Protein AF-H3GP96-F1 (afdb_monomer)

Solvent-accessible surface area (backbone atoms only — not comparable to full-atom values): 26790 Å² total; per-residue (Å²): 132,79,83,79,81,69,78,70,73,76,60,81,62,66,78,84,48,63,43,34,34,57,88,63,60,43,56,74,54,46,57,76,40,34,49,84,91,40,47,72,59,40,49,48,52,21,48,52,52,49,52,34,50,59,75,66,56,48,52,68,76,71,91,60,87,84,64,88,46,65,64,41,52,53,53,48,51,52,44,50,51,54,36,50,53,60,44,45,62,31,63,58,68,83,75,88,64,100,65,94,74,86,84,76,85,82,74,94,75,86,88,85,89,89,82,91,85,84,93,67,82,60,62,56,48,99,77,81,72,97,62,85,70,67,36,23,58,73,40,39,78,37,36,33,32,33,34,45,77,66,45,81,46,60,23,63,20,29,63,44,41,51,32,53,49,26,45,26,52,18,43,49,29,35,45,53,20,26,55,40,36,53,54,51,70,73,46,54,84,92,67,55,55,65,65,48,52,50,38,25,33,50,28,15,50,53,16,18,55,35,14,42,51,20,24,50,64,66,76,36,81,76,77,69,91,86,61,83,83,77,67,98,73,74,70,94,70,83,87,80,93,79,90,80,82,90,80,87,86,87,79,83,88,60,72,65,59,59,50,52,51,54,50,51,52,52,51,52,50,51,56,55,56,68,69,67,64,86,80,81,88,77,92,73,95,72,96,72,84,78,80,82,72,57,68,69,60,57,56,52,59,54,38,57,76,37,79,48,48,26,87,36,34,46,37,53,51,50,21,53,49,25,46,52,54,28,38,39,74,76,45,80,69,79,82,82,71,58,33,76,44,41,66,63,55,56,70,85,56,89,28,70,47,47,47,45,52,39,33,46,29,56,22,47,47,50,40,46,53,14,53,37,32,32,52,56,9,53,61,23,59,73,42,92,44,61,72,32,36,38,50,16,33,44,28,24,52,50,15,50,56,37,42,61,67,24,51,68,37,44,52,54,30,43,56,52,34,59,75,35,86,88,42,33,79,46,42,64,57,52,54,51,54,52,51,50,48,53,52,49,47,53,51,52,33,52,54,39,44,49,45,31,73,75,73,56,70,66,84,76,119

Sequence (461 aa):
MTQREALPPCCHALSPGRKVSSQPKFASELTKFGVSTKRDGVQRLASDLSAARAALQLEGIPVTSVFQSADDISSYSQKLVAYLALVKGFTESAAAGPNDAVLQASVAATDATADTSLRQPLVEAADAQHEATDCSGCLNFCRWQDALTGQTVYARSARQETAHVLLAAGTLMMMEARDKVDAILTERLSELSETQLKVAYQLLLHAAGVLEACLESMNVAPRAIGAEFADLGAKTATEGDAQVVADESGPAPDDDTMAKWREEQRQAEQAALSKAAPDTITMTKGNTAKPAVSGAVEDLAMLKRVPDLADGRFPQLLAWIALAEAQELVVLRGVTQCQTIAARLLPYSTSTTAERIRLYCAYKEPYYQATSTYFQGAACMVKEDARNCVQAVANLKKAAALFEGVVPLEKSYEAKMATDKDEKARVALLAAVFLRSQQIISRDLDIVSHRNDSVYYEPVN

Radius of gyration: 28.22 Å; Cα contacts (8 Å, |Δi|>4): 525; chains: 1; bounding box: 90×51×83 Å

Secondary structure (DSSP, 8-state):
-PPP-PPPP-----------B----HHHHHTTTB-GGGHHHHHHHHHHHHHHHHTTT-BS--SS-S-SSHHHHHHHHHHHHHHHHHHHTTT------SS--------------------S-SB--SS-SSS----GGGGTT-EEE-TTT--EEE--SHHHHHHHHHHHHHHHHHHHHHHHHHHHHHS-GGG--HHHHHHHHHHHHHHHHHHHHHHHHTT-PPPPTT-----SS------------------PPPHHHHHHHHHHHHHHHHHHHHTTS-----------PPP---HHHHHHHHHTTSTTTGGGHHHHHHHHHHHHHHHHHH--S----HHHHHHHHSTT---HHHHHHHHHHHHHHHHHHHHHHHHHHHHHHTS-SHHHHHHHHHHHHHHHHHHHHHHHHHHHHHHHHHHSTTTGGGHHHHHHHHHHHHHHHHHHHHHHHHHIIIII-----

Structure (mmCIF, N/CA/C/O backbone):
data_AF-H3GP96-F1
#
_entry.id   AF-H3GP96-F1
#
loop_
_atom_site.group_PDB
_atom_site.id
_atom_site.type_symbol
_atom_site.label_atom_id
_atom_site.label_alt_id
_atom_site.label_comp_id
_atom_site.label_asym_id
_atom_site.label_entity_id
_atom_site.label_seq_id
_atom_site.pdbx_PDB_ins_code
_atom_site.Cartn_x
_atom_site.Cartn_y
_atom_site.Cartn_z
_atom_site.occupancy
_atom_site.B_iso_or_equiv
_atom_site.auth_seq_id
_atom_site.auth_comp_id
_atom_site.auth_asym_id
_atom_site.auth_atom_id
_atom_site.pdbx_PDB_model_num
ATOM 1 N N . MET A 1 1 ? 35.573 0.302 -17.408 1.00 31.03 1 MET A N 1
ATOM 2 C CA . MET A 1 1 ? 34.131 0.011 -17.515 1.00 31.03 1 MET A CA 1
ATOM 3 C C . MET A 1 1 ? 33.460 0.585 -16.282 1.00 31.03 1 MET A C 1
ATOM 5 O O . MET A 1 1 ? 33.606 0.024 -15.206 1.00 31.03 1 MET A O 1
ATOM 9 N N . THR A 1 2 ? 32.848 1.760 -16.402 1.00 31.86 2 THR A N 1
ATOM 10 C CA . THR A 1 2 ? 31.986 2.323 -15.356 1.00 31.86 2 THR A CA 1
ATOM 11 C C . THR A 1 2 ? 30.813 1.366 -15.149 1.00 31.86 2 THR A C 1
ATOM 13 O O . THR A 1 2 ? 30.209 0.926 -16.127 1.00 31.86 2 THR A O 1
ATOM 16 N N . GLN A 1 3 ? 30.544 0.965 -13.903 1.00 37.84 3 GLN A N 1
ATOM 17 C CA . GLN A 1 3 ? 29.396 0.115 -13.581 1.00 37.84 3 GLN A CA 1
ATOM 18 C C . GLN A 1 3 ? 28.131 0.770 -14.152 1.00 37.84 3 GLN A C 1
ATOM 20 O O . GLN A 1 3 ? 27.831 1.921 -13.837 1.00 37.84 3 GLN A O 1
ATOM 25 N N . ARG A 1 4 ? 27.437 0.061 -15.051 1.00 53.09 4 ARG A N 1
ATOM 26 C CA . ARG A 1 4 ? 26.158 0.504 -15.609 1.00 53.09 4 ARG A CA 1
ATOM 27 C C . ARG A 1 4 ? 25.175 0.634 -14.457 1.00 53.09 4 ARG A C 1
ATOM 29 O O . ARG A 1 4 ? 24.891 -0.346 -13.776 1.00 53.09 4 ARG A O 1
ATOM 36 N N . GLU A 1 5 ? 24.665 1.836 -14.249 1.00 48.66 5 GLU A N 1
ATOM 37 C CA . GLU A 1 5 ? 23.612 2.057 -13.274 1.00 48.66 5 GLU A CA 1
ATOM 38 C C . GLU A 1 5 ? 22.311 1.477 -13.840 1.00 48.66 5 GLU A C 1
ATOM 40 O O . GLU A 1 5 ? 21.795 1.968 -14.851 1.00 48.66 5 GLU A O 1
ATOM 45 N N . ALA A 1 6 ? 21.859 0.369 -13.249 1.00 53.56 6 ALA A N 1
ATOM 46 C CA . ALA A 1 6 ? 20.590 -0.262 -13.582 1.00 53.56 6 ALA A CA 1
ATOM 47 C C . ALA A 1 6 ? 19.425 0.644 -13.162 1.00 53.56 6 ALA A C 1
ATOM 49 O O . ALA A 1 6 ? 19.568 1.485 -12.276 1.00 53.56 6 ALA A O 1
ATOM 50 N N . LEU A 1 7 ? 18.267 0.467 -13.796 1.00 50.62 7 LEU A N 1
ATOM 51 C CA . LEU A 1 7 ? 17.056 1.171 -13.393 1.00 50.62 7 LEU A CA 1
ATOM 52 C C . LEU A 1 7 ? 16.714 0.736 -11.954 1.00 50.62 7 LEU A C 1
ATOM 54 O O . LEU A 1 7 ? 16.656 -0.474 -11.706 1.00 50.62 7 LEU A O 1
ATOM 58 N N . PRO A 1 8 ? 16.577 1.675 -10.997 1.00 49.75 8 PRO A N 1
ATOM 59 C CA . PRO A 1 8 ? 16.269 1.328 -9.615 1.00 49.75 8 PRO A CA 1
ATOM 60 C C . PRO A 1 8 ? 14.939 0.564 -9.554 1.00 49.75 8 PRO A C 1
ATOM 62 O O . PRO A 1 8 ? 14.057 0.848 -10.370 1.00 49.75 8 PRO A O 1
ATOM 65 N N . PRO A 1 9 ? 14.756 -0.383 -8.612 1.00 48.62 9 PRO A N 1
ATOM 66 C CA . PRO A 1 9 ? 13.432 -0.935 -8.358 1.00 48.62 9 PRO A CA 1
ATOM 67 C C . PRO A 1 9 ? 12.487 0.239 -8.078 1.00 48.62 9 PRO A C 1
ATOM 69 O O . PRO A 1 9 ? 12.816 1.179 -7.351 1.00 48.62 9 PRO A O 1
ATOM 72 N N . CYS A 1 10 ? 11.364 0.262 -8.784 1.00 53.56 10 CYS A N 1
ATOM 73 C CA . CYS A 1 10 ? 10.555 1.462 -8.924 1.00 53.56 10 CYS A CA 1
ATOM 74 C C . CYS A 1 10 ? 9.549 1.630 -7.783 1.00 53.56 10 CYS A C 1
ATOM 76 O O . CYS A 1 10 ? 8.340 1.672 -8.005 1.00 53.56 10 CYS A O 1
ATOM 78 N N . CYS A 1 11 ? 10.059 1.747 -6.568 1.00 54.84 11 CYS A N 1
ATOM 79 C CA . CYS A 1 11 ? 9.310 1.600 -5.332 1.00 54.84 11 CYS A CA 1
ATOM 80 C C . CYS A 1 11 ? 8.529 2.875 -4.953 1.00 54.84 11 CYS A C 1
ATOM 82 O O . CYS A 1 11 ? 8.773 3.473 -3.918 1.00 54.84 11 CYS A O 1
ATOM 84 N N . HIS A 1 12 ? 7.609 3.376 -5.775 1.00 70.69 12 HIS A N 1
ATOM 85 C CA . HIS A 1 12 ? 6.780 4.506 -5.316 1.00 70.69 12 HIS A CA 1
ATOM 86 C C . HIS A 1 12 ? 5.676 3.940 -4.421 1.00 70.69 12 HIS A C 1
ATOM 88 O O . HIS A 1 12 ? 4.675 3.458 -4.944 1.00 70.69 12 HIS A O 1
ATOM 94 N N . ALA A 1 13 ? 5.858 3.949 -3.103 1.00 76.12 13 ALA A N 1
ATOM 95 C CA . ALA A 1 13 ? 4.869 3.398 -2.179 1.00 76.12 13 ALA A CA 1
ATOM 96 C C . ALA A 1 13 ? 3.756 4.415 -1.862 1.00 76.12 13 ALA A C 1
ATOM 98 O O . ALA A 1 13 ? 4.008 5.613 -1.633 1.00 76.12 13 ALA A O 1
ATOM 99 N N . LEU A 1 14 ? 2.514 3.935 -1.871 1.00 83.56 14 LEU A N 1
ATOM 100 C CA . LEU A 1 14 ? 1.300 4.690 -1.613 1.00 83.56 14 LEU A CA 1
ATOM 101 C C . LEU A 1 14 ? 1.205 5.082 -0.135 1.00 83.56 14 LEU A C 1
ATOM 103 O O . LEU A 1 14 ? 1.524 4.325 0.774 1.00 83.56 14 LEU A O 1
ATOM 107 N N . SER A 1 15 ? 0.656 6.271 0.100 1.00 81.94 15 SER A N 1
ATOM 108 C CA . SER A 1 15 ? 0.126 6.667 1.402 1.00 81.94 15 SER A CA 1
ATOM 109 C C . SER A 1 15 ? -1.398 6.487 1.393 1.00 81.94 15 SER A C 1
ATOM 111 O O . SER A 1 15 ? -2.104 7.298 0.774 1.00 81.94 15 SER A O 1
ATOM 113 N N . PRO A 1 16 ? -1.943 5.430 2.021 1.00 78.06 16 PRO A N 1
ATOM 114 C CA . PRO A 1 16 ? -3.371 5.106 1.943 1.00 78.06 16 PRO A CA 1
ATOM 115 C C . PRO A 1 16 ? -4.289 6.065 2.727 1.00 78.06 16 PRO A C 1
ATOM 117 O O . PRO A 1 16 ? -5.507 5.939 2.657 1.00 78.06 16 PRO A O 1
ATOM 120 N N . GLY A 1 17 ? -3.736 7.062 3.427 1.00 77.88 17 GLY A N 1
ATOM 121 C CA . GLY A 1 17 ? -4.467 7.869 4.412 1.00 77.88 17 GLY A CA 1
ATOM 122 C C . GLY A 1 17 ? -4.343 7.260 5.808 1.00 77.88 17 GLY A C 1
ATOM 123 O O . GLY A 1 17 ? -3.866 6.142 5.952 1.00 77.88 17 GLY A O 1
ATOM 124 N N . ARG A 1 18 ? -4.709 8.001 6.858 1.00 79.88 18 ARG A N 1
ATOM 125 C CA . ARG A 1 18 ? -4.528 7.557 8.249 1.00 79.88 18 ARG A CA 1
ATOM 126 C C . ARG A 1 18 ? -5.856 7.185 8.891 1.00 79.88 18 ARG A C 1
ATOM 128 O O . ARG A 1 18 ? -6.785 7.988 8.900 1.00 79.88 18 ARG A O 1
ATOM 135 N N . LYS A 1 19 ? -5.906 5.997 9.495 1.00 89.75 19 LYS A N 1
ATOM 136 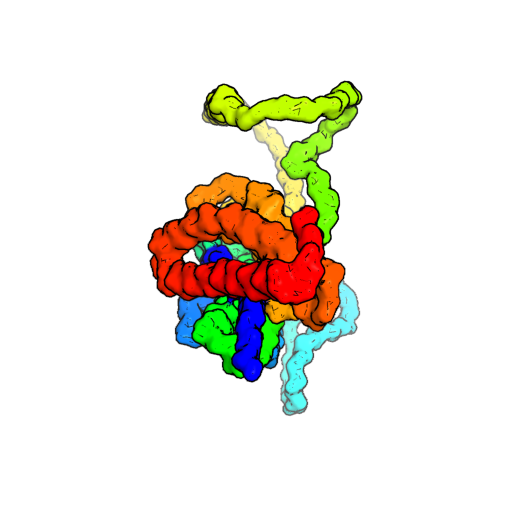C CA . LYS A 1 19 ? -6.999 5.556 10.364 1.00 89.75 19 LYS A CA 1
ATOM 137 C C . LYS A 1 19 ? -6.520 5.581 11.810 1.00 89.75 19 LYS A C 1
ATOM 139 O O . LYS A 1 19 ? -5.767 4.710 12.231 1.00 89.75 19 LYS A O 1
ATOM 144 N N . VAL A 1 20 ? -6.924 6.609 12.549 1.00 86.88 20 VAL A N 1
ATOM 145 C CA . VAL A 1 20 ? -6.420 6.881 13.904 1.00 86.88 20 VAL A CA 1
ATOM 146 C C . VAL A 1 20 ? -7.528 6.673 14.925 1.00 86.88 20 VAL A C 1
ATOM 148 O O . VAL A 1 20 ? -8.675 7.051 14.692 1.00 86.88 20 VAL A O 1
ATOM 151 N N . SER A 1 21 ? -7.190 6.087 16.068 1.00 89.31 21 SER A N 1
ATOM 152 C CA . SER A 1 21 ? -8.094 5.949 17.208 1.00 89.31 21 SER A CA 1
ATOM 153 C C . SER A 1 21 ? -7.924 7.119 18.173 1.00 89.31 21 SER A C 1
ATOM 155 O O . SER A 1 21 ? -6.811 7.590 18.409 1.00 89.31 21 SER A O 1
ATOM 157 N N . SER A 1 22 ? -9.012 7.554 18.810 1.00 87.25 22 SER A N 1
ATOM 158 C CA . SER A 1 22 ? -8.872 8.294 20.071 1.00 87.25 22 SER A CA 1
ATOM 159 C C . SER A 1 22 ? -8.529 7.321 21.193 1.00 87.25 22 SER A C 1
ATOM 161 O O . SER A 1 22 ? -8.977 6.175 21.126 1.00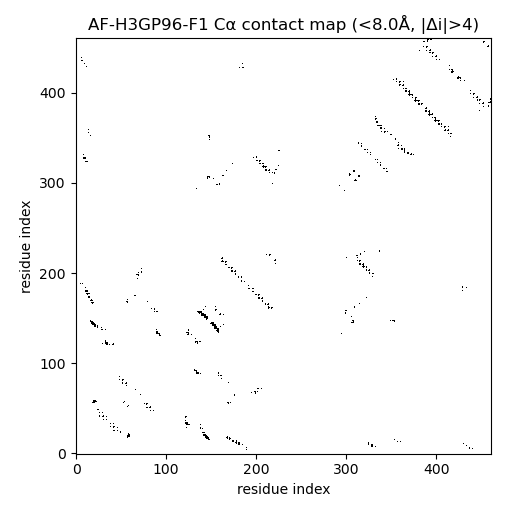 87.25 22 SER A O 1
ATOM 163 N N . GLN A 1 23 ? -7.848 7.783 22.241 1.00 87.12 23 GLN A N 1
ATOM 164 C CA . GLN A 1 23 ? -7.571 6.959 23.415 1.00 87.12 23 GLN A CA 1
ATOM 165 C C . GLN A 1 23 ? -8.884 6.545 24.119 1.00 87.12 23 GLN A C 1
ATOM 167 O O . GLN A 1 23 ? -9.607 7.407 24.639 1.00 87.12 23 GLN A O 1
ATOM 172 N N . PRO A 1 24 ? -9.235 5.246 24.123 1.00 87.50 24 PRO A N 1
ATOM 173 C CA . PRO A 1 24 ? -10.470 4.751 24.720 1.00 87.50 24 PRO A CA 1
ATOM 174 C C . PRO A 1 24 ? -10.372 4.718 26.252 1.00 87.50 24 PRO A C 1
ATOM 176 O O . PRO A 1 24 ? -9.368 4.305 26.828 1.00 87.50 24 PRO A O 1
ATOM 179 N N . LYS A 1 25 ? -11.449 5.108 26.944 1.00 90.00 25 LYS A N 1
ATOM 180 C CA . LYS A 1 25 ? -11.510 5.095 28.415 1.00 90.00 25 LYS A CA 1
ATOM 181 C C . LYS A 1 25 ? -12.120 3.793 28.944 1.00 90.00 25 LYS A C 1
ATOM 183 O O . LYS A 1 25 ? -13.167 3.818 29.589 1.00 90.00 25 LYS A O 1
ATOM 188 N N . PHE A 1 26 ? -11.464 2.656 28.685 1.00 89.94 26 PHE A N 1
ATOM 189 C CA . PHE A 1 26 ? -11.992 1.327 29.038 1.00 89.94 26 PHE A CA 1
ATOM 190 C C . PHE A 1 26 ? -12.415 1.220 30.508 1.00 89.94 26 PHE A C 1
ATOM 192 O O . PHE A 1 26 ? -13.496 0.715 30.791 1.00 89.94 26 PHE A O 1
ATOM 199 N N . ALA A 1 27 ? -11.619 1.750 31.442 1.00 88.00 27 ALA A N 1
ATOM 200 C CA . ALA A 1 27 ? -11.920 1.661 32.871 1.00 88.00 27 ALA A CA 1
ATOM 201 C C . ALA A 1 27 ? -13.250 2.339 33.247 1.00 88.00 27 ALA A C 1
ATOM 203 O O . ALA A 1 27 ? -14.082 1.734 33.922 1.00 88.00 27 ALA A O 1
ATOM 204 N N . SER A 1 28 ? -13.486 3.577 32.798 1.00 87.44 28 SER A N 1
ATOM 205 C CA . SER A 1 28 ? -14.714 4.306 33.142 1.00 87.44 28 SER A CA 1
ATOM 206 C C . SER A 1 28 ? -15.935 3.809 32.376 1.00 87.44 28 SER A C 1
ATOM 208 O O . SER A 1 28 ? -17.044 3.866 32.898 1.00 87.44 28 SER A O 1
ATOM 210 N N . GLU A 1 29 ? -15.747 3.345 31.141 1.00 88.75 29 GLU A N 1
ATOM 211 C CA . GLU A 1 29 ? -16.848 2.920 30.277 1.00 88.75 29 GLU A CA 1
ATOM 212 C C . GLU A 1 29 ? -17.309 1.493 30.597 1.00 88.75 29 GLU A C 1
ATOM 214 O O . GLU A 1 29 ? -18.505 1.276 30.772 1.00 88.75 29 GLU A O 1
ATOM 219 N N . LEU A 1 30 ? -16.392 0.539 30.801 1.00 85.94 30 LEU A N 1
ATOM 220 C CA . LEU A 1 30 ? -16.756 -0.849 31.125 1.00 85.94 30 LEU A CA 1
ATOM 221 C C . LEU A 1 30 ? -17.347 -0.999 32.531 1.00 85.94 30 LEU A C 1
ATOM 223 O O . LEU A 1 30 ? -18.203 -1.854 32.748 1.00 85.94 30 LEU A O 1
ATOM 227 N N . THR A 1 31 ? -16.974 -0.128 33.475 1.00 84.19 31 THR A N 1
ATOM 228 C CA . THR A 1 31 ? -17.567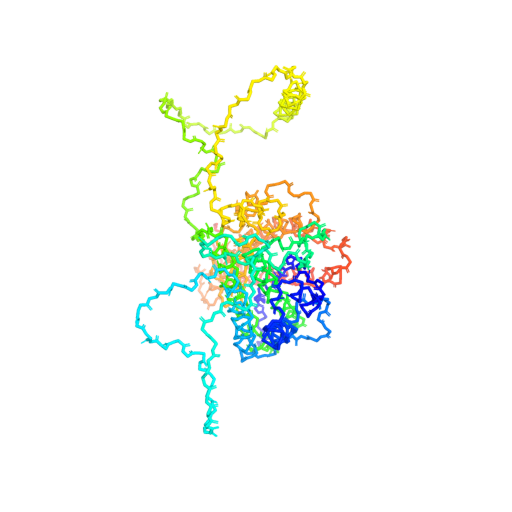 -0.124 34.826 1.00 84.19 31 THR A CA 1
ATOM 229 C C . THR A 1 31 ? -19.080 0.137 34.797 1.00 84.19 31 THR A C 1
ATOM 231 O O . THR A 1 31 ? -19.780 -0.289 35.712 1.00 84.19 31 THR A O 1
ATOM 234 N N . LYS A 1 32 ? -19.614 0.772 33.739 1.00 83.31 32 LYS A N 1
ATOM 235 C CA . LYS A 1 32 ? -21.063 0.997 33.561 1.00 83.31 32 LYS A CA 1
ATOM 236 C C . LYS A 1 32 ? -21.841 -0.296 33.294 1.00 83.31 32 LYS A C 1
ATOM 238 O O . LYS A 1 32 ? -23.034 -0.339 33.567 1.00 83.31 32 LYS A O 1
ATOM 243 N N . PHE A 1 33 ? -21.166 -1.321 32.777 1.00 76.56 33 PHE A N 1
ATOM 244 C CA . PHE A 1 33 ? -21.744 -2.620 32.415 1.00 76.56 33 PHE A CA 1
ATOM 245 C C . PHE A 1 33 ? -21.347 -3.740 33.392 1.00 76.56 33 PHE A C 1
ATOM 247 O O . PHE A 1 33 ? -21.790 -4.880 33.263 1.00 76.56 33 PHE A O 1
ATOM 254 N N . GLY A 1 34 ? -20.471 -3.436 34.353 1.00 68.38 34 GLY A N 1
ATOM 255 C CA . GLY A 1 34 ? -19.966 -4.402 35.319 1.00 68.38 34 GLY A CA 1
ATOM 256 C C . GLY A 1 34 ? -20.939 -4.640 36.470 1.00 68.38 34 GLY A C 1
ATOM 257 O O . GLY A 1 34 ? -21.360 -3.699 37.145 1.00 68.38 34 GLY A O 1
ATOM 258 N N . VAL A 1 35 ? -21.225 -5.909 36.764 1.00 69.50 35 VAL A N 1
ATOM 259 C CA . VAL A 1 35 ? -21.955 -6.295 37.980 1.00 69.50 35 VAL A CA 1
ATOM 260 C C . VAL A 1 35 ? -21.108 -5.932 39.203 1.00 69.50 35 VAL A C 1
ATOM 262 O O . VAL A 1 35 ? -19.903 -6.195 39.241 1.00 69.50 35 VAL A O 1
ATOM 265 N N . SER A 1 36 ? -21.724 -5.341 40.231 1.00 63.12 36 SER A N 1
ATOM 266 C CA . SER A 1 36 ? -21.025 -4.840 41.428 1.00 63.12 36 SER A CA 1
ATOM 267 C C . SER A 1 36 ? -20.160 -5.895 42.132 1.00 63.12 36 SER A C 1
ATOM 269 O O . SER A 1 36 ? -19.134 -5.550 42.715 1.00 63.12 36 SER A O 1
ATOM 271 N N . THR A 1 37 ? -20.528 -7.174 42.024 1.00 60.81 37 THR A N 1
ATOM 272 C CA . THR A 1 37 ? -19.820 -8.333 42.590 1.00 60.81 37 THR A CA 1
ATOM 273 C C . THR A 1 37 ? -18.579 -8.765 41.801 1.00 60.81 37 THR A C 1
ATOM 275 O O . THR A 1 37 ? -17.794 -9.560 42.309 1.00 60.81 37 THR A O 1
ATOM 278 N N . LYS A 1 38 ? -18.364 -8.245 40.583 1.00 76.94 38 LYS A N 1
ATOM 279 C CA . LYS A 1 38 ? -17.238 -8.595 39.692 1.00 76.94 38 LYS A CA 1
ATOM 280 C C . LYS A 1 38 ? -16.342 -7.401 39.338 1.00 76.94 38 LYS A C 1
ATOM 282 O O . LYS A 1 38 ? -15.581 -7.471 38.372 1.00 76.94 38 LYS A O 1
ATOM 287 N N . ARG A 1 39 ? -16.399 -6.314 40.120 1.00 79.50 39 ARG A N 1
ATOM 288 C CA . ARG A 1 39 ? -15.634 -5.075 39.869 1.00 79.50 39 ARG A CA 1
ATOM 289 C C . ARG A 1 39 ? -14.148 -5.313 39.611 1.00 79.50 39 ARG A C 1
ATOM 291 O O . ARG A 1 39 ? -13.630 -4.789 38.632 1.00 79.50 39 ARG A O 1
ATOM 298 N N . ASP A 1 40 ? -13.494 -6.141 40.421 1.00 83.69 40 ASP A N 1
ATOM 299 C CA . ASP A 1 40 ? -12.055 -6.400 40.280 1.00 83.69 40 ASP A CA 1
ATOM 300 C C . ASP A 1 40 ? -11.711 -7.068 38.944 1.00 83.69 40 ASP A C 1
ATOM 302 O O . ASP A 1 40 ? -10.671 -6.790 38.351 1.00 83.69 40 ASP A O 1
ATOM 306 N N . GLY A 1 41 ? -12.591 -7.943 38.454 1.00 84.19 41 GLY A N 1
ATOM 307 C CA . GLY A 1 41 ? -12.421 -8.602 37.164 1.00 84.19 41 GLY A CA 1
ATOM 308 C C . GLY A 1 41 ? -12.662 -7.654 35.987 1.00 84.19 41 GLY A C 1
ATOM 309 O O . GLY A 1 41 ? -11.889 -7.661 35.034 1.00 84.19 41 GLY A O 1
ATOM 310 N N . VAL A 1 42 ? -13.674 -6.783 36.076 1.00 84.69 42 VAL A N 1
ATOM 311 C CA . VAL A 1 42 ? -13.939 -5.740 35.065 1.00 84.69 42 VAL A CA 1
ATOM 312 C C . VAL A 1 42 ? -12.793 -4.729 35.007 1.00 84.69 42 VAL A C 1
ATOM 314 O O . VAL A 1 42 ? -12.381 -4.321 33.923 1.00 84.69 42 VAL A O 1
ATOM 317 N N . GLN A 1 43 ? -12.227 -4.362 36.158 1.00 87.19 43 GLN A N 1
ATOM 318 C CA . GLN A 1 43 ? -11.085 -3.455 36.227 1.00 87.19 43 GLN A CA 1
ATOM 319 C C . GLN A 1 43 ? -9.811 -4.084 35.647 1.00 87.19 43 GLN A C 1
ATOM 321 O O . GLN A 1 43 ? -9.084 -3.403 34.923 1.00 87.19 43 GLN A O 1
ATOM 326 N N . ARG A 1 44 ? -9.565 -5.379 35.900 1.00 89.44 44 ARG A N 1
ATOM 327 C CA . ARG A 1 44 ? -8.477 -6.129 35.251 1.00 89.44 44 ARG A CA 1
ATOM 328 C C . ARG A 1 44 ? -8.655 -6.181 33.735 1.00 89.44 44 ARG A C 1
ATOM 330 O O . ARG A 1 44 ? -7.758 -5.751 33.024 1.00 89.44 44 ARG A O 1
ATOM 337 N N . LEU A 1 45 ? -9.837 -6.564 33.247 1.00 89.69 45 LEU A N 1
ATOM 338 C CA . LEU A 1 45 ? -10.138 -6.584 31.810 1.00 89.69 45 LEU A CA 1
ATOM 339 C C . LEU A 1 45 ? -9.939 -5.208 31.158 1.00 89.69 45 LEU A C 1
ATOM 341 O O . LEU A 1 45 ? -9.352 -5.106 30.085 1.00 89.69 45 LEU A O 1
ATOM 345 N N . ALA A 1 46 ? -10.403 -4.138 31.806 1.00 90.50 46 ALA A N 1
ATOM 346 C CA . ALA A 1 46 ? -10.208 -2.782 31.311 1.00 90.50 46 ALA A CA 1
ATOM 347 C C . ALA A 1 46 ? -8.724 -2.378 31.263 1.00 90.50 46 ALA A C 1
ATOM 349 O O . ALA A 1 46 ? -8.312 -1.683 30.331 1.00 90.50 46 ALA A O 1
ATOM 350 N N . SER A 1 47 ? -7.929 -2.807 32.248 1.00 92.62 47 SER A N 1
ATOM 351 C CA . SER A 1 47 ? -6.477 -2.610 32.274 1.00 92.62 47 SER A CA 1
ATOM 352 C C . SER A 1 47 ? -5.796 -3.367 31.133 1.00 92.62 47 SER A C 1
ATOM 354 O O . SER A 1 47 ? -5.022 -2.768 30.389 1.00 92.62 47 SER A O 1
ATOM 356 N N . ASP A 1 48 ? -6.137 -4.642 30.943 1.00 93.38 48 ASP A N 1
ATOM 357 C CA . ASP A 1 48 ? -5.569 -5.496 29.895 1.00 93.38 48 ASP A CA 1
ATOM 358 C C . ASP A 1 48 ? -5.920 -4.974 28.497 1.00 93.38 48 ASP A C 1
ATOM 360 O O . ASP A 1 48 ? -5.041 -4.855 27.644 1.00 93.38 48 ASP A O 1
ATOM 364 N N . LEU A 1 49 ? -7.175 -4.560 28.274 1.00 93.31 49 LEU A N 1
ATOM 365 C CA . LEU A 1 49 ? -7.604 -3.907 27.034 1.00 93.31 49 LEU A CA 1
ATOM 366 C C . LEU A 1 49 ? -6.836 -2.611 26.785 1.00 93.31 49 LEU A C 1
ATOM 368 O O . LEU A 1 49 ? -6.377 -2.391 25.669 1.00 93.31 49 LEU A O 1
ATOM 372 N N . SER A 1 50 ? -6.673 -1.766 27.807 1.00 93.12 50 SER A N 1
ATOM 373 C CA . SER A 1 50 ? -5.938 -0.500 27.677 1.00 93.12 50 SER A CA 1
ATOM 374 C C . SER A 1 50 ? -4.467 -0.741 27.330 1.00 93.12 50 SER A C 1
ATOM 376 O O . SER A 1 50 ? -3.934 -0.093 26.432 1.00 93.12 50 SER A O 1
ATOM 378 N N . ALA A 1 51 ? -3.822 -1.698 28.002 1.00 93.00 51 ALA A N 1
ATOM 379 C CA . ALA A 1 51 ? -2.424 -2.045 27.774 1.00 93.00 51 ALA A CA 1
ATOM 380 C C . ALA A 1 51 ? -2.210 -2.665 26.385 1.00 93.00 51 ALA A C 1
ATOM 382 O O . ALA A 1 51 ? -1.341 -2.217 25.635 1.00 93.00 51 ALA A O 1
ATOM 383 N N . ALA A 1 52 ? -3.037 -3.647 26.012 1.00 94.06 52 ALA A N 1
ATOM 384 C CA . ALA A 1 52 ? -2.978 -4.288 24.703 1.00 94.06 52 ALA A CA 1
ATOM 385 C C . ALA A 1 52 ? -3.260 -3.287 23.572 1.00 94.06 52 ALA A C 1
ATOM 387 O O . ALA A 1 52 ? -2.579 -3.309 22.551 1.00 94.06 52 ALA A O 1
ATOM 388 N N . ARG A 1 53 ? -4.206 -2.358 23.772 1.00 91.94 53 ARG A N 1
ATOM 389 C CA . ARG A 1 53 ? -4.524 -1.293 22.814 1.00 91.94 53 ARG A CA 1
ATOM 390 C C . ARG A 1 53 ? -3.363 -0.323 22.616 1.00 91.94 53 ARG A C 1
ATOM 392 O O . ARG A 1 53 ? -2.983 -0.054 21.479 1.00 91.94 53 ARG A O 1
ATOM 399 N N . ALA A 1 54 ? -2.792 0.175 23.712 1.00 90.94 54 ALA A N 1
ATOM 400 C CA . ALA A 1 54 ? -1.677 1.117 23.676 1.00 90.94 54 ALA A CA 1
ATOM 401 C C . ALA A 1 54 ? -0.442 0.510 22.989 1.00 90.94 54 ALA A C 1
ATOM 403 O O . ALA A 1 54 ? 0.260 1.198 22.249 1.00 90.94 54 ALA A O 1
ATOM 404 N N . ALA A 1 55 ? -0.214 -0.797 23.161 1.00 91.12 55 ALA A N 1
ATOM 405 C CA . ALA A 1 55 ? 0.890 -1.513 22.527 1.00 91.12 55 ALA A CA 1
ATOM 406 C C . ALA A 1 55 ? 0.824 -1.531 20.985 1.00 91.12 55 ALA A C 1
ATOM 408 O O . ALA A 1 55 ? 1.858 -1.731 20.347 1.00 91.12 55 ALA A O 1
ATOM 409 N N . LEU A 1 56 ? -0.357 -1.306 20.391 1.00 91.69 56 LEU A N 1
ATOM 410 C CA . LEU A 1 56 ? -0.546 -1.231 18.936 1.00 91.69 56 LEU A CA 1
ATOM 411 C C . LEU A 1 56 ? -0.217 0.141 18.341 1.00 91.69 56 LEU A C 1
ATOM 413 O O . LEU A 1 56 ? -0.143 0.251 17.119 1.00 91.69 56 LEU A O 1
ATOM 417 N N . GLN A 1 57 ? -0.043 1.170 19.180 1.00 89.75 57 GLN A N 1
ATOM 418 C CA . GLN A 1 57 ? 0.288 2.540 18.766 1.00 89.75 57 GLN A CA 1
ATOM 419 C C . GLN A 1 57 ? -0.652 3.108 17.683 1.00 89.75 57 GLN A C 1
ATOM 421 O O . GLN A 1 57 ? -0.239 3.850 16.800 1.00 89.75 57 GLN A O 1
ATOM 426 N N . LEU A 1 58 ? -1.943 2.770 17.761 1.00 87.88 58 LEU A N 1
ATOM 427 C CA . LEU A 1 58 ? -2.974 3.239 16.820 1.00 87.88 58 LEU A CA 1
ATOM 428 C C . LEU A 1 58 ? -3.556 4.614 17.206 1.00 87.88 58 LEU A C 1
ATOM 430 O O . LEU A 1 58 ? -4.522 5.086 16.602 1.00 87.88 58 LEU A O 1
ATOM 434 N N . GLU A 1 59 ? -2.993 5.240 18.240 1.00 84.75 59 GLU A N 1
ATOM 435 C CA . GLU A 1 59 ? -3.415 6.517 18.809 1.00 84.75 59 GLU A CA 1
ATOM 436 C C . GLU A 1 59 ? -2.445 7.625 18.372 1.00 84.75 59 GLU A C 1
ATOM 438 O O . GLU A 1 59 ? -1.265 7.608 18.714 1.00 84.75 59 GLU A O 1
ATOM 443 N N . GLY A 1 60 ? -2.945 8.621 17.637 1.00 71.25 60 GLY A N 1
ATOM 444 C CA . GLY A 1 60 ? -2.154 9.774 17.197 1.00 71.25 60 GLY A CA 1
ATOM 445 C C . GLY A 1 60 ? -1.139 9.489 16.080 1.00 71.25 60 GLY A C 1
ATOM 446 O O . GLY A 1 60 ? -1.300 8.569 15.281 1.00 71.25 60 GLY A O 1
ATOM 447 N N . ILE A 1 61 ? -0.125 10.357 15.986 1.00 62.88 61 ILE A N 1
ATOM 448 C CA . ILE A 1 61 ? 0.994 10.225 15.044 1.00 62.88 61 ILE A CA 1
ATOM 449 C C . ILE A 1 61 ? 2.120 9.484 15.774 1.00 62.88 61 ILE A C 1
ATOM 451 O O . ILE A 1 61 ? 2.595 10.016 16.783 1.00 62.88 61 ILE A O 1
ATOM 455 N N . PRO A 1 62 ? 2.564 8.304 15.304 1.00 61.03 62 PRO A N 1
ATOM 456 C CA . PRO A 1 62 ? 3.706 7.634 15.909 1.00 61.03 62 PRO A CA 1
ATOM 457 C C . PRO A 1 62 ? 4.937 8.542 15.804 1.00 61.03 62 PRO A C 1
ATOM 459 O O . PRO A 1 62 ? 5.278 9.044 14.735 1.00 61.03 62 PRO A O 1
ATOM 462 N N . VAL A 1 63 ? 5.568 8.804 16.949 1.00 57.41 63 VAL A N 1
ATOM 463 C CA . VAL A 1 63 ? 6.730 9.707 17.064 1.00 57.41 63 VAL A CA 1
ATOM 464 C C . VAL A 1 63 ? 8.019 9.008 16.608 1.00 57.41 63 VAL A C 1
ATOM 466 O O . VAL A 1 63 ? 9.013 9.658 16.294 1.00 57.41 63 VAL A O 1
ATOM 469 N N . THR A 1 64 ? 8.000 7.677 16.548 1.00 65.81 64 THR A N 1
ATOM 470 C CA . THR A 1 64 ? 9.131 6.818 16.192 1.00 65.81 64 THR A CA 1
ATOM 471 C C . THR A 1 64 ? 8.652 5.649 15.346 1.00 65.81 64 THR A C 1
ATOM 473 O O . THR A 1 64 ? 7.604 5.082 15.649 1.00 65.81 64 THR A O 1
ATOM 476 N N . SER A 1 65 ? 9.443 5.265 14.341 1.00 77.00 65 SER A N 1
ATOM 477 C CA . SER A 1 65 ? 9.139 4.116 13.482 1.00 77.00 65 SER A CA 1
ATOM 478 C C . SER A 1 65 ? 9.039 2.830 14.303 1.00 77.00 65 SER A C 1
ATOM 480 O O . SER A 1 65 ? 9.963 2.492 15.052 1.00 77.00 65 SER A O 1
ATOM 482 N N . VAL A 1 66 ? 7.907 2.138 14.160 1.00 81.75 66 VAL A N 1
ATOM 483 C CA . VAL A 1 66 ? 7.548 0.943 14.945 1.00 81.75 66 VAL A CA 1
ATOM 484 C C . VAL A 1 66 ? 8.334 -0.292 14.502 1.00 81.75 66 VAL A C 1
ATOM 486 O O . VAL A 1 66 ? 8.582 -1.186 15.309 1.00 81.75 66 VAL A O 1
ATOM 489 N N . PHE A 1 67 ? 8.747 -0.341 13.235 1.00 90.00 67 PHE A N 1
ATOM 490 C CA . PHE A 1 67 ? 9.324 -1.532 12.616 1.00 90.00 67 PHE A CA 1
ATOM 491 C C . PHE A 1 67 ? 10.748 -1.256 12.140 1.00 90.00 67 PHE A C 1
ATOM 493 O O . PHE A 1 67 ? 10.957 -0.537 11.163 1.00 90.00 67 PHE A O 1
ATOM 500 N N . GLN A 1 68 ? 11.745 -1.827 12.815 1.00 88.81 68 GLN A N 1
ATOM 501 C CA . GLN A 1 68 ? 13.150 -1.750 12.392 1.00 88.81 68 GLN A CA 1
ATOM 502 C C . GLN A 1 68 ? 13.660 -3.086 11.847 1.00 88.81 68 GLN A C 1
ATOM 504 O O . GLN A 1 68 ? 14.625 -3.118 11.085 1.00 88.81 68 GLN A O 1
ATOM 509 N N . SER A 1 69 ? 13.003 -4.183 12.215 1.00 90.00 69 SER A N 1
ATOM 510 C CA . SER A 1 69 ? 13.383 -5.550 11.882 1.00 90.00 69 SER A CA 1
ATOM 511 C C . SER A 1 69 ? 12.162 -6.431 11.592 1.00 90.00 69 SER A C 1
ATOM 513 O O . SER A 1 69 ? 11.026 -6.080 11.910 1.00 90.00 69 SER A O 1
ATOM 515 N N . ALA A 1 70 ? 12.405 -7.611 11.018 1.00 86.44 70 ALA A N 1
ATOM 516 C CA . ALA A 1 70 ? 11.383 -8.642 10.816 1.00 86.44 70 ALA A CA 1
ATOM 517 C C . ALA A 1 70 ? 10.750 -9.120 12.139 1.00 86.44 70 ALA A C 1
ATOM 519 O O . ALA A 1 70 ? 9.557 -9.438 12.200 1.00 86.44 70 ALA A O 1
ATOM 520 N N . ASP A 1 71 ? 11.542 -9.138 13.212 1.00 91.38 71 ASP A N 1
ATOM 521 C CA . ASP A 1 71 ? 11.094 -9.551 14.542 1.00 91.38 71 ASP A CA 1
ATOM 522 C C . ASP A 1 71 ? 10.084 -8.553 15.120 1.00 91.38 71 ASP A C 1
ATOM 524 O O . ASP A 1 71 ? 9.115 -8.961 15.765 1.00 91.38 71 ASP A O 1
ATOM 528 N N . ASP A 1 72 ? 10.233 -7.258 14.815 1.00 93.25 72 ASP A N 1
ATOM 529 C CA . ASP A 1 72 ? 9.265 -6.230 15.212 1.00 93.25 72 ASP A CA 1
ATOM 530 C C . ASP A 1 72 ? 7.901 -6.457 14.548 1.00 93.25 72 ASP A C 1
ATOM 532 O O . ASP A 1 72 ? 6.866 -6.282 15.191 1.00 93.25 72 ASP A O 1
ATOM 536 N N . ILE A 1 73 ? 7.882 -6.907 13.286 1.00 92.75 73 ILE A N 1
ATOM 537 C CA . ILE A 1 73 ? 6.647 -7.228 12.550 1.00 92.75 73 ILE A CA 1
ATOM 538 C C . ILE A 1 73 ? 5.927 -8.407 13.213 1.00 92.75 73 ILE A C 1
ATOM 540 O O . ILE A 1 73 ? 4.714 -8.363 13.450 1.00 92.75 73 ILE A O 1
ATOM 544 N N . SER A 1 74 ? 6.685 -9.447 13.565 1.00 92.88 74 SER A N 1
ATOM 545 C CA . SER A 1 74 ? 6.161 -10.626 14.260 1.00 92.88 74 SER A CA 1
ATOM 546 C C . SER A 1 74 ? 5.643 -10.267 15.656 1.00 92.88 74 SER A C 1
ATOM 548 O O . SER A 1 74 ? 4.527 -10.639 16.021 1.00 92.88 74 SER A O 1
ATOM 550 N N . SER A 1 75 ? 6.408 -9.474 16.412 1.00 95.12 75 SER A N 1
ATOM 551 C CA . SER A 1 75 ? 6.033 -8.961 17.735 1.00 95.12 75 SER A CA 1
ATOM 552 C C . SER A 1 75 ? 4.763 -8.108 17.677 1.00 95.12 75 SER A C 1
ATOM 554 O O . SER A 1 75 ? 3.852 -8.272 18.491 1.00 95.12 75 SER A O 1
ATOM 556 N N . TYR A 1 76 ? 4.653 -7.223 16.686 1.00 95.44 76 TYR A N 1
ATOM 557 C CA . TYR A 1 76 ? 3.457 -6.413 16.474 1.00 95.44 76 TYR A CA 1
ATOM 558 C C . TYR A 1 76 ? 2.240 -7.270 16.120 1.00 95.44 76 TYR A C 1
ATOM 560 O O . TYR A 1 76 ? 1.165 -7.073 16.681 1.00 95.44 76 TYR A O 1
ATOM 568 N N . SER A 1 77 ? 2.412 -8.261 15.244 1.00 94.31 77 SER A N 1
ATOM 569 C CA . SER A 1 77 ? 1.340 -9.190 14.867 1.00 94.31 77 SER A CA 1
ATOM 570 C C . SER A 1 77 ? 0.822 -9.972 16.079 1.00 94.31 77 SER A C 1
ATOM 572 O O . SER A 1 77 ? -0.385 -10.124 16.247 1.00 94.31 77 SER A O 1
ATOM 574 N N . GLN A 1 78 ? 1.709 -10.395 16.985 1.00 95.56 78 GLN A N 1
ATOM 575 C CA . GLN A 1 78 ? 1.317 -11.036 18.246 1.00 95.56 78 GLN A CA 1
ATOM 576 C C . GLN A 1 78 ? 0.531 -10.088 19.163 1.00 95.56 78 GLN A C 1
ATOM 578 O O . GLN A 1 78 ? -0.496 -10.486 19.713 1.00 95.56 78 GLN A O 1
ATOM 583 N N . LYS A 1 79 ? 0.963 -8.825 19.297 1.00 95.94 79 LYS A N 1
ATOM 584 C CA . LYS A 1 79 ? 0.224 -7.798 20.058 1.00 95.94 79 LYS A CA 1
ATOM 585 C C . LYS A 1 79 ? -1.165 -7.552 19.465 1.00 95.94 79 LYS A C 1
ATOM 587 O O . LYS A 1 79 ? -2.134 -7.429 20.212 1.00 95.94 79 LYS A O 1
ATOM 592 N N . LEU A 1 80 ? -1.268 -7.515 18.134 1.00 96.44 80 LEU A N 1
ATOM 593 C CA . LEU A 1 80 ? -2.532 -7.358 17.416 1.00 96.44 80 LEU A CA 1
ATOM 594 C C . LEU A 1 80 ? -3.478 -8.517 17.725 1.00 96.44 80 LEU A C 1
ATOM 596 O O . LEU A 1 80 ? -4.609 -8.283 18.144 1.00 96.44 80 LEU A O 1
ATOM 600 N N . VAL A 1 81 ? -3.000 -9.757 17.609 1.00 95.12 81 VAL A N 1
ATOM 601 C CA . VAL A 1 81 ? -3.778 -10.955 17.956 1.00 95.12 81 VAL A CA 1
ATOM 602 C C . VAL A 1 81 ? -4.214 -10.935 19.423 1.00 95.12 81 VAL A C 1
ATOM 604 O O . VAL A 1 81 ? -5.373 -11.224 19.709 1.00 95.12 81 VAL A O 1
ATOM 607 N N . ALA A 1 82 ? -3.333 -10.543 20.348 1.00 94.62 82 ALA A N 1
ATOM 608 C CA . ALA A 1 82 ? -3.660 -10.455 21.771 1.00 94.62 82 ALA A CA 1
ATOM 609 C C . ALA A 1 82 ? -4.796 -9.454 22.043 1.00 94.62 82 ALA A C 1
ATOM 611 O O . ALA A 1 82 ? -5.744 -9.775 22.760 1.00 94.62 82 ALA A O 1
ATOM 612 N N . TYR A 1 83 ? -4.750 -8.266 21.431 1.00 96.31 83 TYR A N 1
ATOM 613 C CA . TYR A 1 83 ? -5.833 -7.290 21.550 1.00 96.31 83 TYR A CA 1
ATOM 614 C C . TYR A 1 83 ? -7.141 -7.807 20.933 1.00 96.31 83 TYR A C 1
ATOM 616 O O . TYR A 1 83 ? -8.202 -7.723 21.554 1.00 96.31 83 TYR A O 1
ATOM 624 N N . LEU A 1 84 ? -7.075 -8.380 19.727 1.00 94.88 84 LEU A N 1
ATOM 625 C CA . LEU A 1 84 ? -8.252 -8.910 19.039 1.00 94.88 84 LEU A CA 1
ATOM 626 C C . LEU A 1 84 ? -8.902 -10.065 19.806 1.00 94.88 84 LEU A C 1
ATOM 628 O O . LEU A 1 84 ? -10.126 -10.148 19.823 1.00 94.88 84 LEU A O 1
ATOM 632 N N . ALA A 1 85 ? -8.124 -10.908 20.490 1.00 93.25 85 ALA A N 1
ATOM 633 C CA . ALA A 1 85 ? -8.649 -11.968 21.349 1.00 93.25 85 ALA A CA 1
ATOM 634 C C . ALA A 1 85 ? -9.481 -11.407 22.517 1.00 93.25 85 ALA A C 1
ATOM 636 O O . ALA A 1 85 ? -10.566 -11.919 22.798 1.00 93.25 85 ALA A O 1
ATOM 637 N N . LEU A 1 86 ? -9.028 -10.315 23.148 1.00 92.62 86 LEU A N 1
ATOM 638 C CA . LEU A 1 86 ? -9.788 -9.636 24.204 1.00 92.62 86 LEU A CA 1
ATOM 639 C C . LEU A 1 86 ? -11.105 -9.054 23.672 1.00 92.62 86 LEU A C 1
ATOM 641 O O . LEU A 1 86 ? -12.143 -9.196 24.314 1.00 92.62 86 LEU A O 1
ATOM 645 N N . VAL A 1 87 ? -11.083 -8.432 22.487 1.00 91.88 87 VAL A N 1
ATOM 646 C CA . VAL A 1 87 ? -12.290 -7.888 21.838 1.00 91.88 87 VAL A CA 1
ATOM 647 C C . VAL A 1 87 ? -13.256 -9.004 21.433 1.00 91.88 87 VAL A C 1
ATOM 649 O O . VAL A 1 87 ? -14.464 -8.882 21.637 1.00 91.88 87 VAL A O 1
ATOM 652 N N . LYS A 1 88 ? -12.738 -10.125 20.919 1.00 88.44 88 LYS A N 1
ATOM 653 C CA . LYS A 1 88 ? -13.538 -11.288 20.511 1.00 88.44 88 LYS A CA 1
ATOM 654 C C . LYS A 1 88 ? -14.334 -11.877 21.678 1.00 88.44 88 LYS A C 1
ATOM 656 O O . LYS A 1 88 ? -15.476 -12.294 21.474 1.00 88.44 88 LYS A O 1
ATOM 661 N N . GLY A 1 89 ? -13.797 -11.803 22.897 1.00 85.81 89 GLY A N 1
ATOM 662 C CA . GLY A 1 89 ? -14.485 -12.205 24.127 1.00 85.81 89 GLY A CA 1
ATOM 663 C C . GLY A 1 89 ? -15.808 -11.471 24.403 1.00 85.81 89 GLY A C 1
ATOM 664 O O . GLY A 1 89 ? -16.624 -11.980 25.163 1.00 85.81 89 GLY A O 1
ATOM 665 N N . PHE A 1 90 ? -16.068 -10.321 23.766 1.00 84.81 90 PHE A N 1
ATOM 666 C CA . PHE A 1 90 ? -17.364 -9.626 23.842 1.00 84.81 90 PHE A CA 1
ATOM 667 C C . PHE A 1 90 ? -18.412 -10.174 22.862 1.00 84.81 90 PHE A C 1
ATOM 669 O O . PHE A 1 90 ? -19.590 -9.851 22.994 1.00 84.81 90 PHE A O 1
ATOM 676 N N . THR A 1 91 ? -17.990 -10.977 21.880 1.00 78.19 91 THR A N 1
ATOM 677 C CA . THR A 1 91 ? -18.840 -11.511 20.799 1.00 78.19 91 THR A CA 1
ATOM 678 C C . THR A 1 91 ? -19.076 -13.018 20.892 1.00 78.19 91 THR A C 1
ATOM 680 O O . THR A 1 91 ? -20.042 -13.522 20.319 1.00 78.19 91 THR A O 1
ATOM 683 N N . GLU A 1 92 ? -18.203 -13.753 21.587 1.00 73.50 92 GLU A N 1
ATOM 684 C CA . GLU A 1 92 ? -18.328 -15.199 21.759 1.00 73.50 92 GLU A CA 1
ATOM 685 C C . GLU A 1 92 ? -19.284 -15.532 22.908 1.00 73.50 92 GLU A C 1
ATOM 687 O O . GLU A 1 92 ? -19.058 -15.179 24.065 1.00 73.50 92 GLU A O 1
ATOM 692 N N . SER A 1 93 ? -20.357 -16.259 22.590 1.00 54.53 93 SER A N 1
ATOM 693 C CA . SER A 1 93 ? -21.178 -16.913 23.603 1.00 54.53 93 SER A CA 1
ATOM 694 C C . SER A 1 93 ? -20.387 -18.076 24.196 1.00 54.53 93 SER A C 1
ATOM 696 O O . SER A 1 93 ? -19.963 -18.975 23.467 1.00 54.53 93 SER A O 1
ATOM 698 N N . ALA A 1 94 ? -20.207 -18.087 25.518 1.00 44.59 94 ALA A N 1
ATOM 699 C CA . ALA A 1 94 ? -19.732 -19.272 26.217 1.00 44.59 94 ALA A CA 1
ATOM 700 C C . ALA A 1 94 ? -20.782 -20.383 26.057 1.00 44.59 94 ALA A C 1
ATOM 702 O O . ALA A 1 94 ? -21.744 -20.463 26.823 1.00 44.59 94 ALA A O 1
ATOM 703 N N . ALA A 1 95 ? -20.617 -21.233 25.043 1.00 35.03 95 ALA A N 1
ATOM 704 C CA . ALA A 1 95 ? -21.387 -22.456 24.927 1.00 35.03 95 ALA A CA 1
ATOM 705 C C . ALA A 1 95 ? -21.097 -23.301 26.174 1.00 35.03 95 ALA A C 1
ATOM 707 O O . ALA A 1 95 ? -19.986 -23.797 26.362 1.00 35.03 95 ALA A O 1
ATOM 708 N N . ALA A 1 96 ? -22.091 -23.439 27.050 1.00 32.75 96 ALA A N 1
ATOM 709 C CA . ALA A 1 96 ? -22.042 -24.353 28.179 1.00 32.75 96 ALA A CA 1
ATOM 710 C C . ALA A 1 96 ? -22.080 -25.799 27.651 1.00 32.75 96 ALA A C 1
ATOM 712 O O . ALA A 1 96 ? -23.131 -26.433 27.594 1.00 32.75 96 ALA A O 1
ATOM 713 N N . GLY A 1 97 ? -20.931 -26.303 27.199 1.00 29.77 97 GLY A N 1
ATOM 714 C CA . GLY A 1 97 ? -20.716 -27.718 26.919 1.00 29.77 97 GLY A CA 1
ATOM 715 C C . GLY A 1 97 ? -20.405 -28.479 28.217 1.00 29.77 97 GLY A C 1
ATOM 716 O O . GLY A 1 97 ? -19.723 -27.922 29.078 1.00 29.77 97 GLY A O 1
ATOM 717 N N . PRO A 1 98 ? -20.850 -29.740 28.397 1.00 32.34 98 PRO A N 1
ATOM 718 C CA . PRO A 1 98 ? -20.771 -30.425 29.692 1.00 32.34 98 PRO A CA 1
ATOM 719 C C . PRO A 1 98 ? -19.373 -30.902 30.101 1.00 32.34 98 PRO A C 1
ATOM 721 O O . PRO A 1 98 ? -19.239 -31.448 31.189 1.00 32.34 98 PRO A O 1
ATOM 724 N N . ASN A 1 99 ? -18.344 -30.735 29.269 1.00 29.42 99 ASN A N 1
ATOM 725 C CA . ASN A 1 99 ? -17.014 -31.267 29.546 1.00 29.42 99 ASN A CA 1
ATOM 726 C C . ASN A 1 99 ? -15.946 -30.195 29.341 1.00 29.42 99 ASN A C 1
ATOM 728 O O . ASN A 1 99 ? -1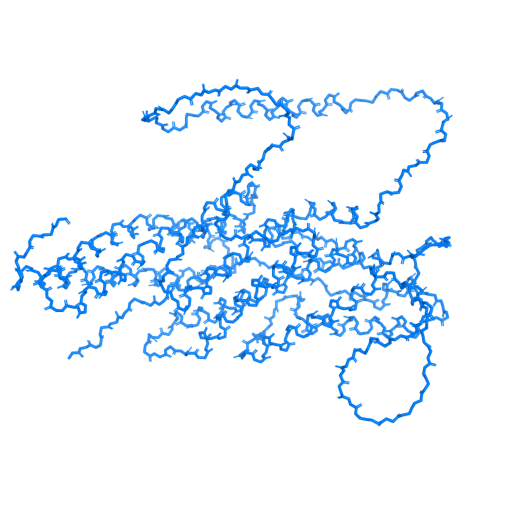5.721 -29.723 28.228 1.00 29.42 99 ASN A O 1
ATOM 732 N N . ASP A 1 100 ? -15.278 -29.860 30.441 1.00 33.28 100 ASP A N 1
ATOM 733 C CA . ASP A 1 100 ? -13.986 -29.189 30.457 1.00 33.28 100 ASP A CA 1
ATOM 734 C C . ASP A 1 100 ? -13.004 -29.829 29.472 1.00 33.28 100 ASP A C 1
ATOM 736 O O . ASP A 1 100 ? -12.663 -31.005 29.601 1.00 33.28 100 ASP A O 1
ATOM 740 N N . ALA A 1 101 ? -12.468 -29.015 28.564 1.00 28.77 101 ALA A N 1
ATOM 741 C CA . ALA A 1 101 ? -11.135 -29.201 28.006 1.00 28.77 101 ALA A CA 1
ATOM 742 C C . ALA A 1 101 ? -10.588 -27.851 27.508 1.00 28.77 101 ALA A C 1
ATOM 744 O O . ALA A 1 101 ? -10.807 -27.447 26.373 1.00 28.77 101 ALA A O 1
ATOM 745 N N . VAL A 1 102 ? -9.919 -27.143 28.422 1.00 34.28 102 VAL A N 1
ATOM 746 C CA . VAL A 1 102 ? -8.667 -26.392 28.217 1.00 34.28 102 VAL A CA 1
ATOM 747 C C . VAL A 1 102 ? -8.491 -25.691 26.854 1.00 34.28 102 VAL A C 1
ATOM 749 O O . VAL A 1 102 ? -8.001 -26.286 25.900 1.00 34.28 102 VAL A O 1
ATOM 752 N N . LEU A 1 103 ? -8.725 -24.375 26.814 1.00 25.75 103 LEU A N 1
ATOM 753 C CA . LEU A 1 103 ? -8.010 -23.472 25.905 1.00 25.75 103 LEU A CA 1
ATOM 754 C C . LEU A 1 103 ? -7.091 -22.578 26.740 1.00 25.75 103 LEU A C 1
ATOM 756 O O . LEU A 1 103 ? -7.489 -21.561 27.302 1.00 25.75 103 LEU A O 1
ATOM 760 N N . GLN A 1 104 ? -5.848 -23.042 26.861 1.00 27.62 104 GLN A N 1
ATOM 761 C CA . GLN A 1 104 ? -4.709 -22.281 27.352 1.00 27.62 104 GLN A CA 1
ATOM 762 C C . GLN A 1 104 ? -4.403 -21.141 26.375 1.00 27.62 104 GLN A C 1
ATOM 764 O O . GLN A 1 104 ? -4.040 -21.383 25.227 1.00 27.62 104 GLN A O 1
ATOM 769 N N . ALA A 1 105 ? -4.448 -19.902 26.859 1.00 25.61 105 ALA A N 1
ATOM 770 C CA . ALA A 1 105 ? -3.538 -18.879 26.370 1.00 25.61 105 ALA A CA 1
ATOM 771 C C . ALA A 1 105 ? -2.146 -19.226 26.923 1.00 25.61 105 ALA A C 1
ATOM 773 O O . ALA A 1 105 ? -1.837 -18.958 28.082 1.00 25.61 105 ALA A O 1
ATOM 774 N N . SER A 1 106 ? -1.330 -19.920 26.134 1.00 27.23 106 SER A N 1
ATOM 775 C CA . SER A 1 106 ? 0.039 -20.261 26.513 1.00 27.23 106 SER A CA 1
ATOM 776 C C . SER A 1 106 ? 0.966 -19.061 26.295 1.00 27.23 106 SER A C 1
ATOM 778 O O . SER A 1 106 ? 1.424 -18.823 25.179 1.00 27.23 106 SER A O 1
ATOM 780 N N . VAL A 1 107 ? 1.284 -18.344 27.375 1.00 25.23 107 VAL A N 1
ATOM 781 C CA . VAL A 1 107 ? 2.617 -17.760 27.587 1.00 25.23 107 VAL A CA 1
ATOM 782 C C . VAL A 1 107 ? 3.288 -18.644 28.632 1.00 25.23 107 VAL A C 1
ATOM 784 O O . VAL A 1 107 ? 2.748 -18.846 29.717 1.00 25.23 107 VAL A O 1
ATOM 787 N N . ALA A 1 108 ? 4.429 -19.233 28.285 1.00 27.06 108 ALA A N 1
ATOM 788 C CA . ALA A 1 108 ? 5.191 -20.066 29.201 1.00 27.06 108 ALA A CA 1
ATOM 789 C C . ALA A 1 108 ? 5.805 -19.204 30.316 1.00 27.06 108 ALA A C 1
ATOM 791 O O . ALA A 1 108 ? 6.655 -18.359 30.048 1.00 27.06 108 ALA A O 1
ATOM 792 N N . ALA A 1 109 ? 5.414 -19.460 31.562 1.00 28.28 109 ALA A N 1
ATOM 793 C CA . ALA A 1 109 ? 6.230 -19.180 32.736 1.00 28.28 109 ALA A CA 1
ATOM 794 C C . ALA A 1 109 ? 5.920 -20.233 33.811 1.00 28.28 109 ALA A C 1
ATOM 796 O O . ALA A 1 109 ? 4.771 -20.463 34.177 1.00 28.28 109 ALA A O 1
ATOM 797 N N . THR A 1 110 ? 6.975 -20.914 34.237 1.00 28.84 110 THR A N 1
ATOM 798 C CA . THR A 1 110 ? 7.043 -21.976 35.245 1.00 28.84 110 THR A CA 1
ATOM 799 C C . THR A 1 110 ? 6.584 -21.543 36.643 1.00 28.84 110 THR A C 1
ATOM 801 O O . THR A 1 110 ? 6.913 -20.446 37.080 1.00 28.84 110 THR A O 1
ATOM 804 N N . ASP A 1 111 ? 5.901 -22.478 37.318 1.00 25.53 111 ASP A N 1
ATOM 805 C CA . ASP A 1 111 ? 5.722 -22.690 38.766 1.00 25.53 111 ASP A CA 1
ATOM 806 C C . ASP A 1 111 ? 5.351 -21.507 39.684 1.00 25.53 111 ASP A C 1
ATOM 808 O O . ASP A 1 111 ? 6.201 -20.729 40.103 1.00 25.53 111 ASP A O 1
ATOM 812 N N . ALA A 1 112 ? 4.092 -21.473 40.149 1.00 26.09 112 ALA A N 1
ATOM 813 C CA . ALA A 1 112 ? 3.699 -22.012 41.467 1.00 26.09 112 ALA A CA 1
ATOM 814 C C . ALA A 1 112 ? 2.288 -21.537 41.906 1.00 26.09 112 ALA A C 1
ATOM 816 O O . ALA A 1 112 ? 2.053 -20.365 42.173 1.00 26.09 112 ALA A O 1
ATOM 817 N N . THR A 1 113 ? 1.387 -22.519 42.042 1.00 25.28 113 THR A N 1
ATOM 818 C CA . THR A 1 113 ? 0.275 -22.651 43.014 1.00 25.28 113 THR A CA 1
ATOM 819 C C . THR A 1 113 ? -0.848 -21.597 43.135 1.00 25.28 113 THR A C 1
ATOM 821 O O . THR A 1 113 ? -0.675 -20.546 43.742 1.00 25.28 113 THR A O 1
ATOM 824 N N . ALA A 1 114 ? -2.049 -22.075 42.766 1.00 26.02 114 ALA A N 1
ATOM 825 C CA . ALA A 1 114 ? -3.308 -22.089 43.539 1.00 26.02 114 ALA A CA 1
ATOM 826 C C . ALA A 1 114 ? -4.490 -21.190 43.092 1.00 26.02 114 ALA A C 1
ATOM 828 O O . ALA A 1 114 ? -4.446 -19.966 43.135 1.00 26.02 114 ALA A O 1
ATOM 829 N N . ASP A 1 115 ? -5.573 -21.913 42.771 1.00 25.14 115 ASP A N 1
ATOM 830 C CA . ASP A 1 115 ? -7.012 -21.608 42.792 1.00 25.14 115 ASP A CA 1
ATOM 831 C C . ASP A 1 115 ? -7.688 -20.743 41.708 1.00 25.14 115 ASP A C 1
ATOM 833 O O . ASP A 1 115 ? -7.997 -19.562 41.833 1.00 25.14 115 ASP A O 1
ATOM 837 N N . THR A 1 116 ? -8.030 -21.477 40.645 1.00 35.53 116 THR A N 1
ATOM 838 C CA . THR A 1 116 ? -9.318 -21.556 39.931 1.00 35.53 116 THR A CA 1
ATOM 839 C C . THR A 1 116 ? -10.553 -20.892 40.569 1.00 35.53 116 THR A C 1
ATOM 841 O O . THR A 1 116 ? -11.017 -21.333 41.615 1.00 35.53 116 THR A O 1
ATOM 844 N N . SER A 1 117 ? -11.196 -19.965 39.838 1.00 29.58 117 SER A N 1
ATOM 845 C CA . SER A 1 117 ? -12.638 -19.997 39.483 1.00 29.58 117 SER A CA 1
ATOM 846 C C . SER A 1 117 ? -13.103 -18.657 38.883 1.00 29.58 117 SER A C 1
ATOM 848 O O . SER A 1 117 ? -13.346 -17.700 39.611 1.00 29.58 117 SER A O 1
ATOM 850 N N . LEU A 1 118 ? -13.297 -18.587 37.560 1.00 29.53 118 LEU A N 1
ATOM 851 C CA . LEU A 1 118 ? -14.169 -17.589 36.918 1.00 29.53 118 LEU A CA 1
ATOM 852 C C . LEU A 1 118 ? -14.894 -18.253 35.737 1.00 29.53 118 LEU A C 1
ATOM 854 O O . LEU A 1 118 ? -14.420 -18.247 34.607 1.00 29.53 118 LEU A O 1
ATOM 858 N N . ARG A 1 119 ? -16.046 -18.870 36.027 1.00 36.97 119 ARG A N 1
ATOM 859 C CA . ARG A 1 119 ? -16.903 -19.610 35.076 1.00 36.97 119 ARG A CA 1
ATOM 860 C C . ARG A 1 119 ? -18.152 -18.841 34.609 1.00 36.97 119 ARG A C 1
ATOM 862 O O . ARG A 1 119 ? -19.149 -19.456 34.250 1.00 36.97 119 ARG A O 1
ATOM 869 N N . GLN A 1 120 ? -18.149 -17.506 34.632 1.00 33.66 120 GLN A N 1
ATOM 870 C CA . GLN A 1 120 ? -19.312 -16.711 34.203 1.00 33.66 120 GLN A CA 1
ATOM 871 C C . GLN A 1 120 ? -18.910 -15.365 33.583 1.00 33.66 120 GLN A C 1
ATOM 873 O O . GLN A 1 120 ? -17.949 -14.765 34.075 1.00 33.66 120 GLN A O 1
ATOM 878 N N . PRO A 1 121 ? -19.673 -14.847 32.595 1.00 40.91 121 PRO A N 1
ATOM 879 C CA . PRO A 1 121 ? -19.359 -13.601 31.895 1.00 40.91 121 PRO A CA 1
ATOM 880 C C . PRO A 1 121 ? -19.183 -12.436 32.879 1.00 40.91 121 PRO A C 1
ATOM 882 O O . PRO A 1 121 ? -19.932 -12.296 33.851 1.00 40.91 121 PRO A O 1
ATOM 885 N N . LEU A 1 122 ? -18.121 -11.651 32.680 1.00 46.84 122 LEU A N 1
ATOM 886 C CA . LEU A 1 122 ? -17.756 -10.519 33.542 1.00 46.84 122 LEU A CA 1
ATOM 887 C C . LEU A 1 122 ? -18.566 -9.248 33.251 1.00 46.84 122 LEU A C 1
ATOM 889 O O . LEU A 1 122 ? -18.575 -8.335 34.074 1.00 46.84 122 LEU A O 1
ATOM 893 N N . VAL A 1 123 ? -19.235 -9.203 32.101 1.00 39.97 123 VAL A N 1
ATOM 894 C CA . VAL A 1 123 ? -20.005 -8.068 31.591 1.00 39.97 123 VAL A CA 1
ATOM 895 C C . VAL A 1 123 ? -21.396 -8.580 31.224 1.00 39.97 123 VAL A C 1
ATOM 897 O O . VAL A 1 123 ? -21.508 -9.657 30.640 1.00 39.97 123 VAL A O 1
ATOM 900 N N . GLU A 1 124 ? -22.442 -7.847 31.604 1.00 40.97 124 GLU A N 1
ATOM 901 C CA . GLU A 1 124 ? -23.833 -8.189 31.285 1.00 40.97 124 GLU A CA 1
ATOM 902 C C . GLU A 1 124 ? -24.430 -7.137 30.338 1.00 40.97 124 GLU A C 1
ATOM 904 O O . GLU A 1 124 ? -24.162 -5.939 30.464 1.00 40.97 124 GLU A O 1
ATOM 909 N N . ALA A 1 125 ? -25.236 -7.586 29.371 1.00 42.09 125 ALA A N 1
ATOM 910 C CA . ALA A 1 125 ? -26.025 -6.695 28.527 1.00 42.09 125 ALA A CA 1
ATOM 911 C C . ALA A 1 125 ? -27.091 -5.978 29.374 1.00 42.09 125 ALA A C 1
ATOM 913 O O . ALA A 1 125 ? -27.609 -6.543 30.335 1.00 42.09 125 ALA A O 1
ATOM 914 N N . ALA A 1 126 ? -27.439 -4.744 29.000 1.00 42.31 126 ALA A N 1
ATOM 915 C CA . ALA A 1 126 ? -28.336 -3.883 29.776 1.00 42.31 126 ALA A CA 1
ATOM 916 C C . ALA A 1 126 ? -29.765 -4.444 29.973 1.00 42.31 126 ALA A C 1
ATOM 918 O O . ALA A 1 126 ? -30.470 -3.965 30.854 1.00 42.31 126 ALA A O 1
ATOM 919 N N . ASP A 1 127 ? -30.158 -5.477 29.220 1.00 39.66 127 ASP A N 1
ATOM 920 C CA . ASP A 1 127 ? -31.465 -6.134 29.299 1.00 39.66 127 ASP A CA 1
ATOM 921 C C . ASP A 1 127 ? -31.287 -7.663 29.359 1.00 39.66 127 ASP A C 1
ATOM 923 O O . ASP A 1 127 ? -31.196 -8.331 28.331 1.00 39.66 127 ASP A O 1
ATOM 927 N N . ALA A 1 128 ? -31.207 -8.245 30.560 1.00 36.59 128 ALA A N 1
ATOM 928 C CA . ALA A 1 128 ? -31.027 -9.689 30.730 1.00 36.59 128 ALA A CA 1
ATOM 929 C C . ALA A 1 128 ? -32.321 -10.389 31.192 1.00 36.59 128 ALA A C 1
ATOM 931 O O . ALA A 1 128 ? -32.581 -10.545 32.385 1.00 36.59 128 ALA A O 1
ATOM 932 N N . GLN A 1 129 ? -33.101 -10.886 30.227 1.00 30.30 129 GLN A N 1
ATOM 933 C CA . GLN A 1 129 ? -33.822 -12.158 30.364 1.00 30.30 129 GLN A CA 1
ATOM 934 C C . GLN A 1 129 ? -33.027 -13.229 29.603 1.00 30.30 129 GLN A C 1
ATOM 936 O O . GLN A 1 129 ? -32.482 -12.963 28.539 1.00 30.30 129 GLN A O 1
ATOM 941 N N . HIS A 1 130 ? -32.895 -14.404 30.219 1.00 36.66 130 HIS A N 1
ATOM 942 C CA . HIS A 1 130 ? -31.982 -15.491 29.861 1.00 36.66 130 HIS A CA 1
ATOM 943 C C . HIS A 1 130 ? -31.984 -15.893 28.377 1.00 36.66 130 HIS A C 1
ATOM 945 O O . HIS A 1 130 ? -32.883 -16.600 27.945 1.00 36.66 130 HIS A O 1
ATOM 951 N N . GLU A 1 131 ? -30.918 -15.538 27.661 1.00 32.31 131 GLU A N 1
ATOM 952 C CA . GLU A 1 131 ? -30.308 -16.267 26.539 1.00 32.31 131 GLU A CA 1
ATOM 953 C C . GLU A 1 131 ? -28.929 -15.629 26.273 1.00 32.31 131 GLU A C 1
ATOM 955 O O . GLU A 1 131 ? -28.711 -14.475 26.632 1.00 32.31 131 GLU A O 1
ATOM 960 N N . ALA A 1 132 ? -27.966 -16.397 25.750 1.00 45.88 132 ALA A N 1
ATOM 961 C CA . ALA A 1 132 ? -26.558 -16.015 25.583 1.00 45.88 132 ALA A CA 1
ATOM 962 C C . ALA A 1 132 ? -26.338 -14.545 25.156 1.00 45.88 132 ALA A C 1
ATOM 964 O O . ALA A 1 132 ? -26.540 -14.184 23.997 1.00 45.88 132 ALA A O 1
ATOM 965 N N . THR A 1 133 ? -25.906 -13.700 26.093 1.00 54.47 133 THR A N 1
ATOM 966 C CA . THR A 1 133 ? -25.878 -12.246 25.918 1.00 54.47 133 THR A CA 1
ATOM 967 C C . THR A 1 133 ? -24.640 -11.785 25.149 1.00 54.47 133 THR A C 1
ATOM 969 O O . THR A 1 133 ? -23.540 -11.705 25.693 1.00 54.47 133 THR A O 1
ATOM 972 N N . ASP A 1 134 ? -24.833 -11.452 23.872 1.00 66.00 134 ASP A N 1
ATOM 973 C CA . ASP A 1 134 ? -23.880 -10.693 23.056 1.00 66.00 134 ASP A CA 1
ATOM 974 C C . ASP A 1 134 ? -23.564 -9.350 23.748 1.00 66.00 134 ASP A C 1
ATOM 976 O O . ASP A 1 134 ? -24.439 -8.494 23.899 1.00 66.00 134 ASP A O 1
ATOM 980 N N . CYS A 1 135 ? -22.319 -9.169 24.202 1.00 77.31 135 CYS A N 1
ATOM 981 C CA . CYS A 1 135 ? -21.850 -7.946 24.866 1.00 77.31 135 CYS A CA 1
ATOM 982 C C . CYS A 1 135 ? -21.139 -7.001 23.884 1.00 77.31 135 CYS A C 1
ATOM 984 O O . CYS A 1 135 ? -20.458 -6.060 24.300 1.00 77.31 135 CYS A O 1
ATOM 986 N N . SER A 1 136 ? -21.302 -7.222 22.575 1.00 80.00 136 SER A N 1
ATOM 987 C CA . SER A 1 136 ? -20.674 -6.441 21.508 1.00 80.00 136 SER A CA 1
ATOM 988 C C . SER A 1 136 ? -20.898 -4.930 21.668 1.00 80.00 136 SER A C 1
ATOM 990 O O . SER A 1 136 ? -19.981 -4.142 21.440 1.00 80.00 136 SER A O 1
ATOM 992 N N . GLY A 1 137 ? -22.067 -4.503 22.159 1.00 81.75 137 GLY A N 1
ATOM 993 C CA . GLY A 1 137 ? -22.388 -3.088 22.386 1.00 81.75 137 GLY A CA 1
ATOM 994 C C . GLY A 1 137 ? -21.561 -2.387 23.477 1.00 81.75 137 GLY A C 1
ATOM 995 O O . GLY A 1 137 ? -21.544 -1.156 23.524 1.00 81.75 137 GLY A O 1
ATOM 996 N N . CYS A 1 138 ? -20.839 -3.121 24.332 1.00 84.81 138 CYS A N 1
ATOM 997 C CA . CYS A 1 138 ? -20.050 -2.538 25.422 1.00 84.81 138 CYS A CA 1
ATOM 998 C C . CYS A 1 138 ? -18.851 -1.718 24.937 1.00 84.81 138 CYS A C 1
ATOM 1000 O O . CYS A 1 138 ? -18.300 -0.959 25.725 1.00 84.81 138 CYS A O 1
ATOM 1002 N N . LEU A 1 139 ? -18.458 -1.842 23.664 1.00 87.31 139 LEU A N 1
ATOM 1003 C CA . LEU A 1 139 ? -17.359 -1.085 23.057 1.00 87.31 139 LEU A CA 1
ATOM 1004 C C . LEU A 1 139 ? -17.829 0.116 22.216 1.00 87.31 139 LEU A C 1
ATOM 1006 O O . LEU A 1 139 ? -17.015 0.736 21.536 1.00 87.31 139 LEU A O 1
ATOM 1010 N N . ASN A 1 140 ? -19.111 0.502 22.307 1.00 86.88 140 ASN A N 1
ATOM 1011 C CA . ASN A 1 140 ? -19.715 1.585 21.513 1.00 86.88 140 ASN A CA 1
ATOM 1012 C C . ASN A 1 140 ? -19.073 2.981 21.674 1.00 86.88 140 ASN A C 1
ATOM 1014 O O . ASN A 1 140 ? -19.396 3.911 20.932 1.00 86.88 140 ASN A O 1
ATOM 1018 N N . PHE A 1 141 ? -18.179 3.138 22.650 1.00 88.81 141 PHE A N 1
ATOM 1019 C CA . PHE A 1 141 ? -17.456 4.365 22.957 1.00 88.81 141 PHE A CA 1
ATOM 1020 C C . PHE A 1 141 ? -16.105 4.477 22.233 1.00 88.81 141 PHE A C 1
ATOM 1022 O O . PHE A 1 141 ? -15.499 5.552 22.268 1.00 88.81 141 PHE A O 1
ATOM 1029 N N . CYS A 1 142 ? -15.613 3.406 21.599 1.00 91.75 142 CYS A N 1
ATOM 1030 C CA . CYS A 1 142 ? -14.384 3.444 20.811 1.00 91.75 142 CYS A CA 1
ATOM 1031 C C . CYS A 1 142 ? -14.579 4.342 19.584 1.00 91.75 142 CYS A C 1
ATOM 1033 O O . CYS A 1 142 ? -15.557 4.207 18.846 1.00 91.75 142 CYS A O 1
ATOM 1035 N N . ARG A 1 143 ? -13.659 5.290 19.371 1.00 93.38 143 ARG A N 1
ATOM 1036 C CA . ARG A 1 143 ? -13.755 6.288 18.296 1.00 93.38 143 ARG A CA 1
ATOM 1037 C C . ARG A 1 143 ? -12.579 6.195 17.350 1.00 93.38 143 ARG A C 1
ATOM 1039 O O . ARG A 1 143 ? -11.428 6.130 17.779 1.00 93.38 143 ARG A O 1
ATOM 1046 N N . TRP A 1 144 ? -12.901 6.343 16.079 1.00 94.56 144 TRP A N 1
ATOM 1047 C CA . TRP A 1 144 ? -12.001 6.193 14.956 1.00 94.56 144 TRP A CA 1
ATOM 1048 C C . TRP A 1 144 ? -12.134 7.351 13.993 1.00 94.56 144 TRP A C 1
ATOM 1050 O O . TRP A 1 144 ? -13.228 7.857 13.773 1.00 94.56 144 TRP A O 1
ATOM 1060 N N . GLN A 1 145 ? -11.031 7.741 13.380 1.00 92.12 145 GLN A N 1
ATOM 1061 C CA . GLN A 1 145 ? -11.031 8.602 12.215 1.00 92.12 145 GLN A CA 1
ATOM 1062 C C . GLN A 1 145 ? -11.156 7.745 10.955 1.00 92.12 145 GLN A C 1
ATOM 1064 O O . GLN A 1 145 ? -10.389 6.803 10.773 1.00 92.12 145 GLN A O 1
ATOM 1069 N N . ASP A 1 146 ? -12.126 8.053 10.103 1.00 90.25 146 ASP A N 1
ATOM 1070 C CA . ASP A 1 146 ? -12.285 7.434 8.788 1.00 90.25 146 ASP A CA 1
ATOM 1071 C C . ASP A 1 146 ? -11.161 7.899 7.845 1.00 90.25 146 ASP A C 1
ATOM 1073 O O . ASP A 1 146 ? -10.938 9.100 7.686 1.00 90.25 146 ASP A O 1
ATOM 1077 N N . ALA A 1 147 ? -10.441 6.961 7.227 1.00 88.69 147 ALA A N 1
ATOM 1078 C CA . ALA A 1 147 ? -9.245 7.241 6.427 1.00 88.69 147 ALA A CA 1
ATOM 1079 C C . ALA A 1 147 ? -9.547 7.987 5.116 1.00 88.69 147 ALA A C 1
ATOM 1081 O O . ALA A 1 147 ? -8.679 8.674 4.569 1.00 88.69 147 ALA A O 1
ATOM 1082 N N . LEU A 1 148 ? -10.778 7.869 4.608 1.00 87.38 148 LEU A N 1
ATOM 1083 C CA . LEU A 1 148 ? -11.201 8.532 3.380 1.00 87.38 148 LEU A CA 1
ATOM 1084 C C . LEU A 1 148 ? -11.718 9.944 3.669 1.00 87.38 148 LEU A C 1
ATOM 1086 O O . LEU A 1 148 ? -11.325 10.898 3.011 1.00 87.38 148 LEU A O 1
ATOM 1090 N N . THR A 1 149 ? -12.596 10.110 4.645 1.00 84.69 149 THR A N 1
ATOM 1091 C CA . THR A 1 149 ? -13.313 11.368 4.904 1.00 84.69 149 THR A CA 1
ATOM 1092 C C . THR A 1 149 ? -12.698 12.206 6.018 1.00 84.69 149 THR A C 1
ATOM 1094 O O . THR A 1 149 ? -13.041 13.379 6.157 1.00 84.69 149 THR A O 1
ATOM 1097 N N . GLY A 1 150 ? -11.819 11.626 6.838 1.00 85.38 150 GLY A N 1
ATOM 1098 C CA . GLY A 1 150 ? -11.250 12.267 8.022 1.00 85.38 150 GLY A CA 1
ATOM 1099 C C . GLY A 1 150 ? -12.253 12.478 9.161 1.00 85.38 150 GLY A C 1
ATOM 1100 O O . GLY A 1 150 ? -11.889 13.059 10.187 1.00 85.38 150 GLY A O 1
ATOM 1101 N N . GLN A 1 151 ? -13.505 12.031 9.007 1.00 87.94 151 GLN A N 1
ATOM 1102 C CA . GLN A 1 151 ? -14.555 12.195 10.009 1.00 87.94 151 GLN A CA 1
ATOM 1103 C C . GLN A 1 151 ? -14.380 11.214 11.168 1.00 87.94 151 GLN A C 1
ATOM 1105 O O . GLN A 1 151 ? -13.876 10.107 11.002 1.00 87.94 151 GLN A O 1
ATOM 1110 N N . THR A 1 152 ? -14.822 11.613 12.363 1.00 90.88 152 THR A N 1
ATOM 1111 C CA . THR A 1 152 ? -14.861 10.705 13.513 1.00 90.88 152 THR A CA 1
ATOM 1112 C C . THR A 1 152 ? -16.095 9.806 13.449 1.00 90.88 152 THR A C 1
ATOM 1114 O O . THR A 1 152 ? -17.218 10.295 13.345 1.00 90.88 152 THR A O 1
ATOM 1117 N N . VAL A 1 153 ? -15.888 8.506 13.617 1.00 91.12 153 VAL A N 1
ATOM 1118 C CA . VAL A 1 153 ? -16.899 7.450 13.656 1.00 91.12 153 VAL A CA 1
ATOM 1119 C C . VAL A 1 153 ? -16.737 6.650 14.951 1.00 91.12 153 VAL A C 1
ATOM 1121 O O . VAL A 1 153 ? -15.631 6.505 15.464 1.00 91.12 153 VAL A O 1
ATOM 1124 N N . TYR A 1 154 ? -17.839 6.147 15.502 1.00 88.81 154 TYR A N 1
ATOM 1125 C CA . TYR A 1 154 ? -17.826 5.266 16.671 1.00 88.81 154 TYR A CA 1
ATOM 1126 C C . TYR A 1 154 ? -17.930 3.811 16.223 1.00 88.81 154 TYR A C 1
ATOM 1128 O O . TYR A 1 154 ? -18.810 3.496 15.417 1.00 88.81 154 TYR A O 1
ATOM 1136 N N . ALA A 1 155 ? -17.091 2.936 16.777 1.00 84.88 155 ALA A N 1
ATOM 1137 C CA . ALA A 1 155 ? -17.265 1.497 16.645 1.00 84.88 155 ALA A CA 1
ATOM 1138 C C . ALA A 1 155 ? -18.465 1.111 17.507 1.00 84.88 155 ALA A C 1
ATOM 1140 O O . ALA A 1 155 ? -18.344 1.023 18.717 1.00 84.88 155 ALA A O 1
ATOM 1141 N N . ARG A 1 156 ? -19.649 0.943 16.914 1.00 84.38 156 ARG A N 1
ATOM 1142 C CA . ARG A 1 156 ? -20.909 0.712 17.651 1.00 84.38 156 ARG A CA 1
ATOM 1143 C C . ARG A 1 156 ? -20.979 -0.661 18.314 1.00 84.38 156 ARG A C 1
ATOM 1145 O O . ARG A 1 156 ? -21.930 -0.934 19.040 1.00 84.38 156 ARG A O 1
ATOM 1152 N N . SER A 1 157 ? -20.003 -1.512 18.025 1.00 88.56 157 SER A N 1
ATOM 1153 C CA . SER A 1 157 ? -19.987 -2.906 18.413 1.00 88.56 157 SER A CA 1
ATOM 1154 C C . SER A 1 157 ? -18.553 -3.447 18.426 1.00 88.56 157 SER A C 1
ATOM 1156 O O . SER A 1 157 ? -17.668 -2.895 17.765 1.00 88.56 157 SER A O 1
ATOM 1158 N N . ALA A 1 158 ? -18.313 -4.541 19.146 1.00 88.00 158 ALA A N 1
ATOM 1159 C CA . ALA A 1 158 ? -17.010 -5.197 19.214 1.00 88.00 158 ALA A CA 1
ATOM 1160 C C . ALA A 1 158 ? -16.562 -5.735 17.846 1.00 88.00 158 ALA A C 1
ATOM 1162 O O . ALA A 1 158 ? -15.380 -5.672 17.519 1.00 88.00 158 ALA A O 1
ATOM 1163 N N . ARG A 1 159 ? -17.507 -6.169 16.998 1.00 88.25 159 ARG A N 1
ATOM 1164 C CA . ARG A 1 159 ? -17.216 -6.565 15.607 1.00 88.25 159 ARG A CA 1
ATOM 1165 C C . ARG A 1 159 ? -16.725 -5.378 14.782 1.00 88.25 159 ARG A C 1
ATOM 1167 O O . ARG A 1 159 ? -15.787 -5.511 14.000 1.00 88.25 159 ARG A O 1
ATOM 1174 N N . GLN A 1 160 ? -17.342 -4.210 14.973 1.00 90.75 160 GLN A N 1
ATOM 1175 C CA . GLN A 1 160 ? -16.885 -2.992 14.308 1.00 90.75 160 GLN A CA 1
ATOM 1176 C C . GLN A 1 160 ? -15.501 -2.585 14.807 1.00 90.75 160 GLN A C 1
ATOM 1178 O O . GLN A 1 160 ? -14.656 -2.229 13.992 1.00 90.75 160 GLN A O 1
ATOM 1183 N N . GLU A 1 161 ? -15.243 -2.688 16.115 1.00 93.88 161 GLU A N 1
ATOM 1184 C CA . GLU A 1 161 ? -13.916 -2.417 16.673 1.00 93.88 161 GLU A CA 1
ATOM 1185 C C . GLU A 1 161 ? -12.859 -3.309 16.013 1.00 93.88 161 GLU A C 1
ATOM 1187 O O . GLU A 1 161 ? -11.864 -2.788 15.519 1.00 93.88 161 GLU A O 1
ATOM 1192 N N . THR A 1 162 ? -13.107 -4.618 15.893 1.00 93.81 162 THR A N 1
ATOM 1193 C CA . THR A 1 162 ? -12.220 -5.546 15.171 1.00 93.81 162 THR A CA 1
ATOM 1194 C C . THR A 1 162 ? -11.906 -5.066 13.751 1.00 93.81 162 THR A C 1
ATOM 1196 O O . THR A 1 162 ? -10.730 -4.959 13.398 1.00 93.81 162 THR A O 1
ATOM 1199 N N . ALA A 1 163 ? -12.924 -4.719 12.957 1.00 94.50 163 ALA A N 1
ATOM 1200 C CA . ALA A 1 163 ? -12.728 -4.244 11.586 1.00 94.50 163 ALA A CA 1
ATOM 1201 C C . ALA A 1 163 ? -11.914 -2.937 11.539 1.00 94.50 163 ALA A C 1
ATOM 1203 O O . ALA A 1 163 ? -10.980 -2.808 10.743 1.00 94.50 163 ALA A O 1
ATOM 1204 N N . HIS A 1 164 ? -12.215 -1.986 12.431 1.00 95.06 164 HIS A N 1
ATOM 1205 C CA . HIS A 1 164 ? -11.477 -0.731 12.525 1.00 95.06 164 HIS A CA 1
ATOM 1206 C C . HIS A 1 164 ? -10.006 -0.942 12.920 1.00 95.06 164 HIS A C 1
ATOM 1208 O O . HIS A 1 164 ? -9.131 -0.313 12.319 1.00 95.06 164 HIS A O 1
ATOM 1214 N N . VAL A 1 165 ? -9.724 -1.832 13.882 1.00 95.81 165 VAL A N 1
ATOM 1215 C CA . VAL A 1 165 ? -8.356 -2.182 14.299 1.00 95.81 165 VAL A CA 1
ATOM 1216 C C . VAL A 1 165 ? -7.562 -2.791 13.166 1.00 95.81 165 VAL A C 1
ATOM 1218 O O . VAL A 1 165 ? -6.439 -2.354 12.925 1.00 95.81 165 VAL A O 1
ATOM 1221 N N . LEU A 1 166 ? -8.132 -3.776 12.476 1.00 96.75 166 LEU A N 1
ATOM 1222 C CA . LEU A 1 166 ? -7.451 -4.467 11.386 1.00 96.75 166 LEU A CA 1
ATOM 1223 C C . LEU A 1 166 ? -7.124 -3.499 10.245 1.00 96.75 166 LEU A C 1
ATOM 1225 O O . LEU A 1 166 ? -5.977 -3.444 9.804 1.00 96.75 166 LEU A O 1
ATOM 1229 N N . LEU A 1 167 ? -8.078 -2.654 9.836 1.00 95.75 167 LEU A N 1
ATOM 1230 C CA . LEU A 1 167 ? -7.815 -1.637 8.815 1.00 95.75 167 LEU A CA 1
ATOM 1231 C C . LEU A 1 167 ? -6.722 -0.653 9.265 1.00 95.75 167 LEU A C 1
ATOM 1233 O O . LEU A 1 167 ? -5.842 -0.315 8.474 1.00 95.75 167 LEU A O 1
ATOM 1237 N N . ALA A 1 168 ? -6.739 -0.208 10.524 1.00 95.12 168 ALA A N 1
ATOM 1238 C CA . ALA A 1 168 ? -5.744 0.730 11.041 1.00 95.12 168 ALA A CA 1
ATOM 1239 C C . ALA A 1 168 ? -4.340 0.118 11.129 1.00 95.12 168 ALA A C 1
ATOM 1241 O O . ALA A 1 168 ? -3.371 0.763 10.731 1.00 95.12 168 ALA A O 1
ATOM 1242 N N . ALA A 1 169 ? -4.232 -1.132 11.581 1.00 95.12 169 ALA A N 1
ATOM 1243 C CA . ALA A 1 169 ? -2.974 -1.866 11.635 1.00 95.12 169 ALA A CA 1
ATOM 1244 C C . ALA A 1 169 ? -2.387 -2.096 10.231 1.00 95.12 169 ALA A C 1
ATOM 1246 O O . ALA A 1 169 ? -1.212 -1.809 10.011 1.00 95.12 169 ALA A O 1
ATOM 1247 N N . GLY A 1 170 ? -3.203 -2.532 9.262 1.00 94.69 170 GLY A N 1
ATOM 1248 C CA . GLY A 1 170 ? -2.761 -2.699 7.873 1.00 94.69 170 GLY A CA 1
ATOM 1249 C C . GLY A 1 170 ? -2.304 -1.378 7.244 1.00 94.69 170 GLY A C 1
ATOM 1250 O O . GLY A 1 170 ? -1.247 -1.307 6.623 1.00 94.69 170 GLY A O 1
ATOM 1251 N N . THR A 1 171 ? -3.049 -0.298 7.496 1.00 92.88 171 THR A N 1
ATOM 1252 C CA . THR A 1 171 ? -2.697 1.064 7.061 1.00 92.88 171 THR A CA 1
ATOM 1253 C C . THR A 1 171 ? -1.365 1.532 7.666 1.00 92.88 171 THR A C 1
ATOM 1255 O O . THR A 1 171 ? -0.537 2.101 6.956 1.00 92.88 171 THR A O 1
ATOM 1258 N N . LEU A 1 172 ? -1.131 1.278 8.960 1.00 93.06 172 LEU A N 1
ATOM 1259 C CA . LEU A 1 172 ? 0.130 1.598 9.638 1.00 93.06 172 LEU A CA 1
ATOM 1260 C C . LEU A 1 172 ? 1.311 0.841 9.023 1.00 93.06 172 LEU A C 1
ATOM 1262 O O . LEU A 1 172 ? 2.333 1.455 8.728 1.00 93.06 172 LEU A O 1
ATOM 1266 N N . MET A 1 173 ? 1.159 -0.465 8.786 1.00 93.69 173 MET A N 1
ATOM 1267 C CA . MET A 1 173 ? 2.200 -1.283 8.156 1.00 93.69 173 MET A CA 1
ATOM 1268 C C . MET A 1 173 ? 2.550 -0.781 6.749 1.00 93.69 173 MET A C 1
ATOM 1270 O O . MET A 1 173 ? 3.731 -0.689 6.426 1.00 93.69 173 MET A O 1
ATOM 1274 N N . MET A 1 174 ? 1.556 -0.395 5.937 1.00 92.75 174 MET A N 1
ATOM 1275 C CA . MET A 1 174 ? 1.806 0.207 4.619 1.00 92.75 174 MET A CA 1
ATOM 1276 C C . MET A 1 174 ? 2.547 1.546 4.721 1.00 92.75 174 MET A C 1
ATOM 1278 O O . MET A 1 174 ? 3.482 1.783 3.962 1.00 92.75 174 MET A O 1
ATOM 1282 N N . MET A 1 175 ? 2.171 2.418 5.667 1.00 90.19 175 MET A N 1
ATOM 1283 C CA . MET A 1 175 ? 2.872 3.693 5.873 1.00 90.19 175 MET A CA 1
ATOM 1284 C C . MET A 1 175 ? 4.334 3.487 6.285 1.00 90.19 175 MET A C 1
ATOM 1286 O O . MET A 1 175 ? 5.214 4.144 5.740 1.00 90.19 175 MET A O 1
ATOM 1290 N N . GLU A 1 176 ? 4.601 2.555 7.198 1.00 90.44 176 GLU A N 1
ATOM 1291 C CA . GLU A 1 176 ? 5.961 2.242 7.651 1.00 90.44 176 GLU A CA 1
ATOM 1292 C C . GLU A 1 176 ? 6.789 1.575 6.546 1.00 90.44 176 GLU A C 1
ATOM 1294 O O . GLU A 1 176 ? 7.964 1.902 6.380 1.00 90.44 176 GLU A O 1
ATOM 1299 N N . ALA A 1 177 ? 6.186 0.693 5.739 1.00 90.25 177 ALA A N 1
ATOM 1300 C CA . ALA A 1 177 ? 6.843 0.131 4.560 1.00 90.25 177 ALA A CA 1
ATOM 1301 C C . ALA A 1 177 ? 7.255 1.236 3.587 1.00 90.25 177 ALA A C 1
ATOM 1303 O O . ALA A 1 177 ? 8.388 1.261 3.109 1.00 90.25 177 ALA A O 1
ATOM 1304 N N . ARG A 1 178 ? 6.347 2.182 3.348 1.00 88.12 178 ARG A N 1
ATOM 1305 C CA . ARG A 1 178 ? 6.586 3.352 2.512 1.00 88.12 178 ARG A CA 1
ATOM 1306 C C . ARG A 1 178 ? 7.725 4.222 3.046 1.00 88.12 178 ARG A C 1
ATOM 1308 O O . ARG A 1 178 ? 8.567 4.619 2.251 1.00 88.12 178 ARG A O 1
ATOM 1315 N N . ASP A 1 179 ? 7.824 4.453 4.352 1.00 87.69 179 ASP A N 1
ATOM 1316 C CA . ASP A 1 179 ? 8.942 5.216 4.926 1.00 87.69 179 ASP A CA 1
ATOM 1317 C C . ASP A 1 179 ? 10.296 4.510 4.705 1.00 87.69 179 ASP A C 1
ATOM 1319 O O . ASP A 1 179 ? 11.294 5.161 4.386 1.00 87.69 179 ASP A O 1
ATOM 1323 N N . LYS A 1 180 ? 10.345 3.170 4.807 1.00 86.38 180 LYS A N 1
ATOM 1324 C CA . LYS A 1 180 ? 11.557 2.398 4.460 1.00 86.38 180 LYS A CA 1
ATOM 1325 C C . LYS A 1 180 ? 11.887 2.503 2.975 1.00 86.38 180 LYS A C 1
ATOM 1327 O O . LYS A 1 180 ? 13.050 2.625 2.605 1.00 86.38 180 LYS A O 1
ATOM 1332 N N . VAL A 1 181 ? 10.867 2.456 2.130 1.00 83.12 181 VAL A N 1
ATOM 1333 C CA . VAL A 1 181 ? 11.007 2.572 0.682 1.00 83.12 181 VAL A CA 1
ATOM 1334 C C . VAL A 1 181 ? 11.512 3.956 0.270 1.00 83.12 181 VAL A C 1
ATOM 1336 O O . VAL A 1 181 ? 12.426 4.049 -0.545 1.00 83.12 181 VAL A O 1
ATOM 1339 N N . ASP A 1 182 ? 10.981 5.024 0.860 1.00 83.81 182 ASP A N 1
ATOM 1340 C CA . ASP A 1 182 ? 11.449 6.385 0.604 1.00 83.81 182 ASP A CA 1
ATOM 1341 C C . ASP A 1 182 ? 12.927 6.535 1.010 1.00 83.81 182 ASP A C 1
ATOM 1343 O O . ASP A 1 182 ? 13.708 7.119 0.259 1.00 83.81 182 ASP A O 1
ATOM 1347 N N . ALA A 1 183 ? 13.342 5.945 2.140 1.00 81.94 183 ALA A N 1
ATOM 1348 C CA . ALA A 1 183 ? 14.749 5.914 2.546 1.00 81.94 183 ALA A CA 1
ATOM 1349 C C . ALA A 1 183 ? 15.629 5.201 1.502 1.00 81.94 183 ALA A C 1
ATOM 1351 O O . ALA A 1 183 ? 16.613 5.777 1.037 1.00 81.94 183 ALA A O 1
ATOM 1352 N N . ILE A 1 184 ? 15.217 4.014 1.043 1.00 77.06 184 ILE A N 1
ATOM 1353 C CA . ILE A 1 184 ? 15.902 3.257 -0.020 1.00 77.06 184 ILE A CA 1
ATOM 1354 C C . ILE A 1 184 ? 16.042 4.088 -1.304 1.00 77.06 184 ILE A C 1
ATOM 1356 O O . ILE A 1 184 ? 17.091 4.074 -1.946 1.00 77.06 184 ILE A O 1
ATOM 1360 N N . LEU A 1 185 ? 14.999 4.828 -1.689 1.00 74.75 185 LEU A N 1
ATOM 1361 C CA . LEU A 1 185 ? 15.000 5.641 -2.907 1.00 74.75 185 LEU A CA 1
ATOM 1362 C C . LEU A 1 185 ? 15.898 6.882 -2.819 1.00 74.75 185 LEU A C 1
ATOM 1364 O O . LEU A 1 185 ? 16.322 7.395 -3.857 1.00 74.75 185 LEU A O 1
ATOM 1368 N N . THR A 1 186 ? 16.199 7.363 -1.610 1.00 75.44 186 THR A N 1
ATOM 1369 C CA . THR A 1 186 ? 17.163 8.458 -1.407 1.00 75.44 186 THR A CA 1
ATOM 1370 C C . THR A 1 186 ? 18.622 8.004 -1.481 1.00 75.44 186 THR A C 1
ATOM 1372 O O . THR A 1 186 ? 19.505 8.831 -1.722 1.00 75.44 186 THR A O 1
ATOM 1375 N N . GLU A 1 187 ? 18.887 6.708 -1.311 1.00 68.75 187 GLU A N 1
ATOM 1376 C CA . GLU A 1 187 ? 20.231 6.134 -1.346 1.00 68.75 187 GLU A CA 1
ATOM 1377 C C . GLU A 1 187 ? 20.722 5.874 -2.783 1.00 68.75 187 GLU A C 1
ATOM 1379 O O . GLU A 1 187 ? 19.966 5.790 -3.760 1.00 68.75 187 GLU A O 1
ATOM 1384 N N . ARG A 1 188 ? 22.043 5.737 -2.942 1.00 62.03 188 ARG A N 1
ATOM 1385 C CA . ARG A 1 188 ? 22.620 5.263 -4.206 1.00 62.03 188 ARG A CA 1
ATOM 1386 C C . ARG A 1 188 ? 22.350 3.769 -4.355 1.00 62.03 188 ARG A C 1
ATOM 1388 O O . ARG A 1 188 ? 22.406 3.021 -3.390 1.00 62.03 188 ARG A O 1
ATOM 1395 N N . LEU A 1 189 ? 22.164 3.299 -5.590 1.00 57.94 189 LEU A N 1
ATOM 1396 C CA . LEU A 1 189 ? 21.879 1.881 -5.864 1.00 57.94 189 LEU A CA 1
ATOM 1397 C C . LEU A 1 189 ? 22.967 0.922 -5.356 1.00 57.94 189 LEU A C 1
ATOM 1399 O O . LEU A 1 189 ? 22.669 -0.213 -5.006 1.00 57.94 189 LEU A O 1
ATOM 1403 N N . SER A 1 190 ? 24.222 1.375 -5.303 1.00 52.62 190 SER A N 1
ATOM 1404 C CA . SER A 1 190 ? 25.355 0.615 -4.760 1.00 52.62 190 SER A CA 1
ATOM 1405 C C . SER A 1 190 ? 25.381 0.532 -3.230 1.00 52.62 190 SER A C 1
ATOM 1407 O O . SER A 1 190 ? 26.159 -0.244 -2.686 1.00 52.62 190 SER A O 1
ATOM 1409 N N . GLU A 1 191 ? 24.590 1.358 -2.547 1.00 58.53 191 GLU A N 1
ATOM 1410 C CA . GLU A 1 191 ? 24.556 1.514 -1.086 1.00 58.53 191 GLU A CA 1
ATOM 1411 C C . GLU A 1 191 ? 23.261 0.949 -0.480 1.00 58.53 191 GLU A C 1
ATOM 1413 O O . GLU A 1 191 ? 23.066 1.023 0.727 1.00 58.53 191 GLU A O 1
ATOM 1418 N N . LEU A 1 192 ? 22.409 0.348 -1.318 1.00 62.59 192 LEU A N 1
ATOM 1419 C CA . LEU A 1 192 ? 21.061 -0.078 -0.971 1.00 62.59 192 LEU A CA 1
ATOM 1420 C C . LEU A 1 192 ? 21.071 -1.091 0.179 1.00 62.59 192 LEU A C 1
ATOM 1422 O O . LEU A 1 192 ? 21.612 -2.196 0.064 1.00 62.59 192 LEU A O 1
ATOM 1426 N N . SER A 1 193 ? 20.432 -0.727 1.289 1.00 67.62 193 SER A N 1
ATOM 1427 C CA . SER A 1 193 ? 20.295 -1.611 2.444 1.00 67.62 193 SER A CA 1
ATOM 1428 C C . SER A 1 193 ? 19.352 -2.785 2.149 1.00 67.62 193 SER A C 1
ATOM 1430 O O . SER A 1 193 ? 18.126 -2.658 2.194 1.00 67.62 193 SER A O 1
ATOM 1432 N N . GLU A 1 194 ? 19.918 -3.972 1.900 1.00 71.31 194 GLU A N 1
ATOM 1433 C CA . GLU A 1 194 ? 19.153 -5.216 1.706 1.00 71.31 194 GLU A CA 1
ATOM 1434 C C . GLU A 1 194 ? 18.231 -5.511 2.905 1.00 71.31 194 GLU A C 1
ATOM 1436 O O . GLU A 1 194 ? 17.128 -6.036 2.747 1.00 71.31 194 GLU A O 1
ATOM 1441 N N . THR A 1 195 ? 18.655 -5.130 4.112 1.00 79.06 195 THR A N 1
ATOM 1442 C CA . THR A 1 195 ? 17.854 -5.265 5.331 1.00 79.06 195 THR A CA 1
ATOM 1443 C C . THR A 1 195 ? 16.603 -4.391 5.279 1.00 79.06 195 THR A C 1
ATOM 1445 O O . THR A 1 195 ? 15.513 -4.888 5.554 1.00 79.06 195 THR A O 1
ATOM 1448 N N . GLN A 1 196 ? 16.721 -3.117 4.890 1.00 77.00 196 GLN A N 1
ATOM 1449 C CA . GLN A 1 196 ? 15.556 -2.232 4.772 1.00 77.00 196 GLN A CA 1
ATOM 1450 C C . GLN A 1 196 ? 14.601 -2.700 3.674 1.00 77.00 196 GLN A C 1
ATOM 1452 O O . GLN A 1 196 ? 13.388 -2.678 3.880 1.00 77.00 196 GLN A O 1
ATOM 1457 N N . LEU A 1 197 ? 15.136 -3.191 2.551 1.00 76.94 197 LEU A N 1
ATOM 1458 C CA . LEU A 1 197 ? 14.333 -3.753 1.466 1.00 76.94 197 LEU A CA 1
ATOM 1459 C C . LEU A 1 197 ? 13.518 -4.965 1.941 1.00 76.94 197 LEU A C 1
ATOM 1461 O O . LEU A 1 197 ? 12.318 -5.046 1.680 1.00 76.94 197 LEU A O 1
ATOM 1465 N N . LYS A 1 198 ? 14.149 -5.881 2.688 1.00 82.50 198 LYS A N 1
ATOM 1466 C CA . LYS A 1 198 ? 13.474 -7.048 3.279 1.00 82.50 198 LYS A CA 1
ATOM 1467 C C . LYS A 1 198 ? 12.384 -6.645 4.267 1.00 82.50 198 LYS A C 1
ATOM 1469 O O . LYS A 1 198 ? 11.300 -7.221 4.221 1.00 82.50 198 LYS A O 1
ATOM 1474 N N . VAL A 1 199 ? 12.651 -5.663 5.129 1.00 87.56 199 VAL A N 1
ATOM 1475 C CA . VAL A 1 199 ? 11.664 -5.165 6.100 1.00 87.56 199 VAL A CA 1
ATOM 1476 C C . VAL A 1 199 ? 10.476 -4.521 5.383 1.00 87.56 199 VAL A C 1
ATOM 1478 O O . VAL A 1 199 ? 9.338 -4.857 5.695 1.00 87.56 199 VAL A O 1
ATOM 1481 N N . ALA A 1 200 ? 10.716 -3.666 4.385 1.00 87.19 200 ALA A N 1
ATOM 1482 C CA . ALA A 1 200 ? 9.656 -3.057 3.580 1.00 87.19 200 ALA A CA 1
ATOM 1483 C C . ALA A 1 200 ? 8.786 -4.112 2.878 1.00 87.19 200 ALA A C 1
ATOM 1485 O O . ALA A 1 200 ? 7.560 -4.065 2.951 1.00 87.19 200 ALA A O 1
ATOM 1486 N N . TYR A 1 201 ? 9.423 -5.108 2.258 1.00 86.44 201 TYR A N 1
ATOM 1487 C CA . TYR A 1 201 ? 8.739 -6.223 1.608 1.00 86.44 201 TYR A CA 1
ATOM 1488 C C . TYR A 1 201 ? 7.862 -7.018 2.577 1.00 86.44 201 TYR A C 1
ATOM 1490 O O . TYR A 1 201 ? 6.686 -7.257 2.304 1.00 86.44 201 TYR A O 1
ATOM 1498 N N . GLN A 1 202 ? 8.411 -7.402 3.730 1.00 90.25 202 GLN A N 1
ATOM 1499 C CA . GLN A 1 202 ? 7.659 -8.145 4.737 1.00 90.25 202 GLN A CA 1
ATOM 1500 C C . GLN A 1 202 ? 6.499 -7.320 5.297 1.00 90.25 202 GLN A C 1
ATOM 1502 O O . GLN A 1 202 ? 5.406 -7.859 5.449 1.00 90.25 202 GLN A O 1
ATOM 1507 N N . LEU A 1 203 ? 6.691 -6.022 5.545 1.00 92.88 203 LEU A N 1
ATOM 1508 C CA . LEU A 1 203 ? 5.616 -5.142 6.002 1.00 92.88 203 LEU A CA 1
ATOM 1509 C C . LEU A 1 203 ? 4.444 -5.113 5.023 1.00 92.88 203 LEU A C 1
ATOM 1511 O O . LEU A 1 203 ? 3.302 -5.206 5.459 1.00 92.88 203 LEU A O 1
ATOM 1515 N N . LEU A 1 204 ? 4.710 -5.042 3.718 1.00 91.69 204 LEU A N 1
ATOM 1516 C CA . LEU A 1 204 ? 3.664 -5.043 2.695 1.00 91.69 204 LEU A CA 1
ATOM 1517 C C . LEU A 1 204 ? 2.917 -6.383 2.629 1.00 91.69 204 LEU A C 1
ATOM 1519 O O . LEU A 1 204 ? 1.689 -6.394 2.554 1.00 91.69 204 LEU A O 1
ATOM 1523 N N . LEU A 1 205 ? 3.621 -7.515 2.742 1.00 92.12 205 LEU A N 1
ATOM 1524 C CA . LEU A 1 205 ? 2.973 -8.831 2.814 1.00 92.12 205 LEU A CA 1
ATOM 1525 C C . LEU A 1 205 ? 2.103 -8.988 4.068 1.00 92.12 205 LEU A C 1
ATOM 1527 O O . LEU A 1 205 ? 0.973 -9.468 3.988 1.00 92.12 205 LEU A O 1
ATOM 1531 N N . HIS A 1 206 ? 2.617 -8.571 5.226 1.00 94.81 206 HIS A N 1
ATOM 1532 C CA . HIS A 1 206 ? 1.863 -8.610 6.476 1.00 94.81 206 HIS A CA 1
ATOM 1533 C C . HIS A 1 206 ? 0.670 -7.648 6.440 1.00 94.81 206 HIS A C 1
ATOM 1535 O O . HIS A 1 206 ? -0.414 -8.019 6.886 1.00 94.81 206 HIS A O 1
ATOM 1541 N N . ALA A 1 207 ? 0.828 -6.458 5.853 1.00 95.12 207 ALA A N 1
ATOM 1542 C CA . ALA A 1 207 ? -0.265 -5.514 5.652 1.00 95.12 207 ALA A CA 1
ATOM 1543 C C . ALA A 1 207 ? -1.382 -6.132 4.806 1.00 95.12 207 ALA A C 1
ATOM 1545 O O . ALA A 1 207 ? -2.543 -6.060 5.202 1.00 95.12 207 ALA A O 1
ATOM 1546 N N . ALA A 1 208 ? -1.038 -6.785 3.689 1.00 93.25 208 ALA A N 1
ATOM 1547 C CA . ALA A 1 208 ? -2.008 -7.475 2.844 1.00 93.25 208 ALA A CA 1
ATOM 1548 C C . ALA A 1 208 ? -2.797 -8.534 3.631 1.00 93.25 208 ALA A C 1
ATOM 1550 O O . ALA A 1 208 ? -4.025 -8.494 3.629 1.00 93.25 208 ALA A O 1
ATOM 1551 N N . GLY A 1 209 ? -2.114 -9.402 4.386 1.00 94.25 209 GLY A N 1
ATOM 1552 C CA . GLY A 1 209 ? -2.776 -10.419 5.211 1.00 94.25 209 GLY A CA 1
ATOM 1553 C C . GLY A 1 209 ? -3.662 -9.833 6.320 1.00 94.25 209 GLY A C 1
ATOM 1554 O O . GLY A 1 209 ? -4.760 -10.326 6.570 1.00 94.25 209 GLY A O 1
ATOM 1555 N N . VAL A 1 210 ? -3.240 -8.740 6.965 1.00 96.25 210 VAL A N 1
ATOM 1556 C CA . VAL A 1 210 ? -4.055 -8.037 7.976 1.00 96.25 210 VAL A CA 1
ATOM 1557 C C . VAL A 1 210 ? -5.301 -7.396 7.348 1.00 96.25 210 VAL A C 1
ATOM 1559 O O . VAL A 1 210 ? -6.372 -7.388 7.958 1.00 96.25 210 VAL A O 1
ATOM 1562 N N . LEU A 1 211 ? -5.188 -6.873 6.127 1.00 95.94 211 LEU A N 1
ATOM 1563 C CA . LEU A 1 211 ? -6.308 -6.293 5.384 1.00 95.94 211 LEU A CA 1
ATOM 1564 C C . LEU A 1 211 ? -7.272 -7.368 4.864 1.00 95.94 211 LEU A C 1
ATOM 1566 O O . LEU A 1 211 ? -8.480 -7.145 4.873 1.00 95.94 211 LEU A O 1
ATOM 1570 N N . GLU A 1 212 ? -6.783 -8.551 4.493 1.00 93.38 212 GLU A N 1
ATOM 1571 C CA . GLU A 1 212 ? -7.633 -9.714 4.207 1.00 93.38 212 GLU A CA 1
ATOM 1572 C C . GLU A 1 212 ? -8.377 -10.184 5.463 1.00 93.38 212 GLU A C 1
ATOM 1574 O O . GLU A 1 212 ? -9.595 -10.355 5.422 1.00 93.38 212 GLU A O 1
ATOM 1579 N N . ALA A 1 213 ? -7.701 -10.257 6.615 1.00 93.69 213 ALA A N 1
ATOM 1580 C CA . ALA A 1 213 ? -8.354 -10.538 7.895 1.00 93.69 213 ALA A CA 1
ATOM 1581 C C . ALA A 1 213 ? -9.412 -9.473 8.257 1.00 93.69 213 ALA A C 1
ATOM 1583 O O . ALA A 1 213 ? -10.438 -9.786 8.867 1.00 93.69 213 ALA A O 1
ATOM 1584 N N . CYS A 1 214 ? -9.207 -8.208 7.857 1.00 95.12 214 CYS A N 1
ATOM 1585 C CA . CYS A 1 214 ? -10.225 -7.161 7.977 1.00 95.12 214 CYS A CA 1
ATOM 1586 C C . CYS A 1 214 ? -11.482 -7.525 7.173 1.00 95.12 214 CYS A C 1
ATOM 1588 O O . CYS A 1 214 ? -12.585 -7.462 7.719 1.00 95.12 214 CYS A O 1
ATOM 1590 N N . LEU A 1 215 ? -11.333 -7.954 5.915 1.00 90.56 215 LEU A N 1
ATOM 1591 C CA . LEU A 1 215 ? -12.451 -8.396 5.071 1.00 90.56 215 LEU A CA 1
ATOM 1592 C C . LEU A 1 215 ? -13.196 -9.578 5.692 1.00 90.56 215 LEU A C 1
ATOM 1594 O O . LEU A 1 215 ? -14.422 -9.530 5.813 1.00 90.56 215 LEU A O 1
ATOM 1598 N N . GLU A 1 216 ? -12.461 -10.585 6.163 1.00 90.88 216 GLU A N 1
ATOM 1599 C CA . GLU A 1 216 ? -13.038 -11.753 6.832 1.00 90.88 216 GLU A CA 1
ATOM 1600 C C . GLU A 1 216 ? -13.846 -11.352 8.072 1.00 90.88 216 GLU A C 1
ATOM 1602 O O . GLU A 1 216 ? -14.971 -11.819 8.251 1.00 90.88 216 GLU A O 1
ATOM 1607 N N . SER A 1 217 ? -13.341 -10.411 8.882 1.00 89.75 217 SER A N 1
ATOM 1608 C CA . SER A 1 217 ? -14.060 -9.898 10.061 1.00 89.75 217 SER A CA 1
ATOM 1609 C C . SER A 1 217 ? -15.382 -9.197 9.718 1.00 89.75 217 SER A C 1
ATOM 1611 O O . SER A 1 217 ? -16.285 -9.114 10.553 1.00 89.75 217 SER A O 1
ATOM 1613 N N . MET A 1 218 ? -15.516 -8.723 8.476 1.00 88.31 218 MET A N 1
ATOM 1614 C CA . MET A 1 218 ? -16.722 -8.091 7.942 1.00 88.31 218 MET A CA 1
ATOM 1615 C C . MET A 1 218 ? -17.634 -9.073 7.189 1.00 88.31 218 MET A C 1
ATOM 1617 O O . MET A 1 218 ? -18.629 -8.643 6.604 1.00 88.31 218 MET A O 1
ATOM 1621 N N . ASN A 1 219 ? -17.317 -10.375 7.192 1.00 85.94 219 ASN A N 1
ATOM 1622 C CA . ASN A 1 219 ? -17.953 -11.402 6.360 1.00 85.94 219 ASN A CA 1
ATOM 1623 C C . ASN A 1 219 ? -17.892 -11.086 4.854 1.00 85.94 219 ASN A C 1
ATOM 1625 O O . ASN A 1 219 ? -18.821 -11.387 4.100 1.00 85.94 219 ASN A O 1
ATOM 1629 N N . VAL A 1 220 ? -16.795 -10.472 4.409 1.00 84.19 220 VAL A N 1
ATOM 1630 C CA . VAL A 1 220 ? -16.497 -10.239 2.995 1.00 84.19 220 VAL A CA 1
ATOM 1631 C C . VAL A 1 220 ? -15.407 -11.220 2.583 1.00 84.19 220 VAL A C 1
ATOM 1633 O O . VAL A 1 220 ? -14.312 -11.195 3.130 1.00 84.19 220 VAL A O 1
ATOM 1636 N N . ALA A 1 221 ? -15.700 -12.092 1.617 1.00 79.25 221 ALA A N 1
ATOM 1637 C CA . ALA A 1 221 ? -14.696 -13.011 1.089 1.00 79.25 221 ALA A CA 1
ATOM 1638 C C . ALA A 1 221 ? -13.607 -12.222 0.333 1.00 79.25 221 ALA A C 1
ATOM 1640 O O . ALA A 1 221 ? -13.958 -11.467 -0.587 1.00 79.25 221 ALA A O 1
ATOM 1641 N N . PRO A 1 222 ? -12.314 -12.394 0.677 1.00 74.69 222 PRO A N 1
ATOM 1642 C CA . PRO A 1 222 ? -11.220 -11.808 -0.083 1.00 74.69 222 PRO A CA 1
ATOM 1643 C C . PRO A 1 222 ? -11.284 -12.245 -1.546 1.00 74.69 222 PRO A C 1
ATOM 1645 O O . PRO A 1 222 ? -11.509 -13.416 -1.862 1.00 74.69 222 PRO A O 1
ATOM 1648 N N . ARG A 1 223 ? -11.113 -11.295 -2.464 1.00 71.88 223 ARG A N 1
ATOM 1649 C CA . ARG A 1 223 ? -11.142 -11.572 -3.902 1.00 71.88 223 ARG A CA 1
ATOM 1650 C C . ARG A 1 223 ? -9.742 -11.898 -4.409 1.00 71.88 223 ARG A C 1
ATOM 1652 O O . ARG A 1 223 ? -8.788 -11.168 -4.140 1.00 71.88 223 ARG A O 1
ATOM 1659 N N . ALA A 1 224 ? -9.638 -12.962 -5.204 1.00 61.44 224 ALA A N 1
ATOM 1660 C CA . ALA A 1 224 ? -8.404 -13.309 -5.897 1.00 61.44 224 ALA A CA 1
ATOM 1661 C C . ALA A 1 224 ? -8.090 -12.298 -7.015 1.00 61.44 224 ALA A C 1
ATOM 1663 O O . ALA A 1 224 ? -8.989 -11.813 -7.708 1.00 61.44 224 ALA A O 1
ATOM 1664 N N . ILE A 1 225 ? -6.802 -12.011 -7.206 1.00 52.91 225 ILE A N 1
ATOM 1665 C CA . ILE A 1 225 ? -6.307 -11.194 -8.319 1.00 52.91 225 ILE A CA 1
ATOM 1666 C C . ILE A 1 225 ? -6.545 -11.971 -9.626 1.00 52.91 225 ILE A C 1
ATOM 1668 O O . ILE A 1 225 ? -6.075 -13.098 -9.764 1.00 52.91 225 ILE A O 1
ATOM 1672 N N . GLY A 1 226 ? -7.289 -11.386 -10.572 1.00 44.03 226 GLY A N 1
ATOM 1673 C CA . GLY A 1 226 ? -7.560 -11.982 -11.890 1.00 44.03 226 GLY A CA 1
ATOM 1674 C C . GLY A 1 226 ? -8.818 -12.857 -12.003 1.00 44.03 226 GLY A C 1
ATOM 1675 O O . GLY A 1 226 ? -9.016 -13.476 -13.046 1.00 44.03 226 GLY A O 1
ATOM 1676 N N . ALA A 1 227 ? -9.682 -12.915 -10.982 1.00 41.31 227 ALA A N 1
ATOM 1677 C CA . ALA A 1 227 ? -11.005 -13.533 -11.124 1.00 41.31 227 ALA A CA 1
ATOM 1678 C C . ALA A 1 227 ? -11.876 -12.741 -12.123 1.00 41.31 227 ALA A C 1
ATOM 1680 O O . ALA A 1 227 ? -11.849 -11.508 -12.116 1.00 41.31 227 ALA A O 1
ATOM 1681 N N . GLU A 1 228 ? -12.657 -13.428 -12.968 1.00 37.09 228 GLU A N 1
ATOM 1682 C CA . GLU A 1 228 ? -13.625 -12.779 -13.862 1.00 37.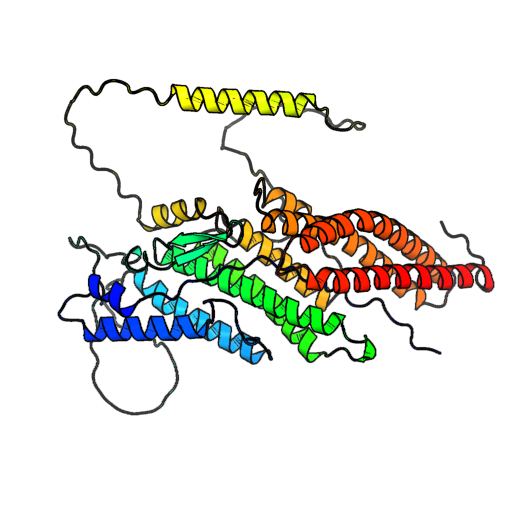09 228 GLU A CA 1
ATOM 1683 C C . GLU A 1 228 ? -14.559 -11.884 -13.036 1.00 37.09 228 GLU A C 1
ATOM 1685 O O . GLU A 1 228 ? -15.298 -12.347 -12.166 1.00 37.09 228 GLU A O 1
ATOM 1690 N N . PHE A 1 229 ? -14.494 -10.573 -13.279 1.00 42.72 229 PHE A N 1
ATOM 1691 C CA . PHE A 1 229 ? -15.320 -9.575 -12.606 1.00 42.72 229 PHE A CA 1
ATOM 1692 C C . PHE A 1 229 ? -16.755 -9.634 -13.146 1.00 42.72 229 PHE A C 1
ATOM 1694 O O . PHE A 1 229 ? -17.201 -8.723 -13.844 1.00 42.72 229 PHE A O 1
ATOM 1701 N N . ALA A 1 230 ? -17.473 -10.713 -12.840 1.00 30.45 230 ALA A N 1
ATOM 1702 C CA . ALA A 1 230 ? -18.897 -10.822 -13.101 1.00 30.45 230 ALA A CA 1
ATOM 1703 C C . ALA A 1 230 ? -19.668 -9.868 -12.167 1.00 30.45 230 ALA A C 1
ATOM 1705 O O . ALA A 1 230 ? -19.726 -10.048 -10.953 1.00 30.45 230 ALA A O 1
ATOM 1706 N N . ASP A 1 231 ? -20.219 -8.830 -12.791 1.00 33.19 231 ASP A N 1
ATOM 1707 C CA . ASP A 1 231 ? -21.473 -8.162 -12.446 1.00 33.19 231 ASP A CA 1
ATOM 1708 C C . ASP A 1 231 ? -21.594 -7.487 -11.060 1.00 33.19 231 ASP A C 1
ATOM 1710 O O . ASP A 1 231 ? -22.229 -7.967 -10.121 1.00 33.19 231 ASP A O 1
ATOM 1714 N N . LEU A 1 232 ? -21.040 -6.275 -10.950 1.00 34.06 232 LEU A N 1
ATOM 1715 C CA . LEU A 1 232 ? -21.416 -5.307 -9.912 1.00 34.06 232 LEU A CA 1
ATOM 1716 C C . LEU A 1 232 ? -22.700 -4.570 -10.342 1.00 34.06 232 LEU A C 1
ATOM 1718 O O . LEU A 1 232 ? -22.662 -3.374 -10.624 1.00 34.06 232 LEU A O 1
ATOM 1722 N N . GLY A 1 233 ? -23.828 -5.283 -10.420 1.00 32.44 233 GLY A N 1
ATOM 1723 C CA . GLY A 1 233 ? -25.102 -4.689 -10.845 1.00 32.44 233 GLY A CA 1
ATOM 1724 C C . GLY A 1 233 ? -26.325 -5.609 -10.889 1.00 32.44 233 GLY A C 1
ATOM 1725 O O . GLY A 1 233 ? -27.444 -5.111 -10.752 1.00 32.44 233 GLY A O 1
ATOM 1726 N N . ALA A 1 234 ? -26.167 -6.927 -11.011 1.00 27.62 234 ALA A N 1
ATOM 1727 C CA . ALA A 1 234 ? -27.323 -7.816 -11.088 1.00 27.62 234 ALA A CA 1
ATOM 1728 C C . ALA A 1 234 ? -28.033 -7.997 -9.734 1.00 27.62 234 ALA A C 1
ATOM 1730 O O . ALA A 1 234 ? -27.700 -8.854 -8.913 1.00 27.62 234 ALA A O 1
ATOM 1731 N N . LYS A 1 235 ? -29.127 -7.246 -9.545 1.00 28.62 235 LYS A N 1
ATOM 1732 C CA . LYS A 1 235 ? -30.322 -7.855 -8.952 1.00 28.62 235 LYS A CA 1
ATOM 1733 C C . LYS A 1 235 ? -30.629 -9.098 -9.777 1.00 28.62 235 LYS A C 1
ATOM 1735 O O . LYS A 1 235 ? -30.732 -9.010 -10.996 1.00 28.62 235 LYS A O 1
ATOM 1740 N N . THR A 1 236 ? -30.798 -10.230 -9.111 1.00 30.77 236 THR A N 1
ATOM 1741 C CA . THR A 1 236 ? -31.414 -11.413 -9.698 1.00 30.77 236 THR A CA 1
ATOM 1742 C C . THR A 1 236 ? -32.780 -11.029 -10.270 1.00 30.77 236 THR A C 1
ATOM 1744 O O . THR A 1 236 ? -33.757 -10.871 -9.541 1.00 30.77 236 THR A O 1
ATOM 1747 N N . ALA A 1 237 ? -32.835 -10.838 -11.583 1.00 26.22 237 ALA A N 1
ATOM 1748 C CA . ALA A 1 237 ? -34.061 -10.778 -12.352 1.00 26.22 237 ALA A CA 1
ATOM 1749 C C . ALA A 1 237 ? -33.886 -11.731 -13.534 1.00 26.22 237 ALA A C 1
ATOM 1751 O O . ALA A 1 237 ? -33.028 -11.560 -14.393 1.00 26.22 237 ALA A O 1
ATOM 1752 N N . THR A 1 238 ? -34.669 -12.792 -13.457 1.00 26.11 238 THR A N 1
ATOM 1753 C CA . THR A 1 238 ? -34.941 -13.820 -14.450 1.00 26.11 238 THR A CA 1
ATOM 1754 C C . THR A 1 238 ? -35.134 -13.280 -15.872 1.00 26.11 238 THR A C 1
ATOM 1756 O O . THR A 1 238 ? -35.850 -12.304 -16.058 1.00 26.11 238 THR A O 1
ATOM 1759 N N . GLU A 1 239 ? -34.550 -14.020 -16.821 1.00 28.05 239 GLU A N 1
ATOM 1760 C CA . GLU A 1 239 ? -34.953 -14.270 -18.219 1.00 28.05 239 GLU A CA 1
ATOM 1761 C C . GLU A 1 239 ? -35.248 -13.095 -19.174 1.00 28.05 239 GLU A C 1
ATOM 1763 O O . GLU A 1 239 ? -36.149 -12.286 -18.974 1.00 28.05 239 GLU A O 1
ATOM 1768 N N . GLY A 1 240 ? -34.563 -13.125 -20.324 1.00 23.09 240 GLY A N 1
ATOM 1769 C CA . GLY A 1 240 ? -34.951 -12.406 -21.536 1.00 23.09 240 GLY A CA 1
ATOM 1770 C C . GLY A 1 240 ? -33.808 -12.307 -22.545 1.00 23.09 240 GLY A C 1
ATOM 1771 O O . GLY A 1 240 ? -32.995 -11.394 -22.456 1.00 23.09 240 GLY A O 1
ATOM 1772 N N . ASP A 1 241 ? -33.757 -13.250 -23.488 1.00 28.22 241 ASP A N 1
ATOM 1773 C CA . ASP A 1 241 ? -32.899 -13.237 -24.679 1.00 28.22 241 ASP A CA 1
ATOM 1774 C C . ASP A 1 241 ? -32.839 -11.860 -25.362 1.00 28.22 241 ASP A C 1
ATOM 1776 O O . ASP A 1 241 ? -33.871 -11.304 -25.738 1.00 28.22 241 ASP A O 1
ATOM 1780 N N . ALA A 1 242 ? -31.627 -11.368 -25.633 1.00 27.22 242 ALA A N 1
ATOM 1781 C CA . ALA A 1 242 ? -31.368 -10.476 -26.763 1.00 27.22 242 ALA A CA 1
ATOM 1782 C C . ALA A 1 242 ? -29.882 -10.511 -27.148 1.00 27.22 242 ALA A C 1
ATOM 1784 O O . ALA A 1 242 ? -29.026 -9.830 -26.589 1.00 27.22 242 ALA A O 1
ATOM 1785 N N . GLN A 1 243 ? -29.608 -11.335 -28.148 1.00 29.25 243 GLN A N 1
ATOM 1786 C CA . GLN A 1 243 ? -28.392 -11.399 -28.941 1.00 29.25 243 GLN A CA 1
ATOM 1787 C C . GLN A 1 243 ? -28.193 -10.075 -29.703 1.00 29.25 243 GLN A C 1
ATOM 1789 O O . GLN A 1 243 ? -29.033 -9.735 -30.533 1.00 29.25 243 GLN A O 1
ATOM 1794 N N . VAL A 1 244 ? -27.089 -9.347 -29.484 1.00 27.89 244 VAL A N 1
ATOM 1795 C CA . VAL A 1 244 ? -26.638 -8.303 -30.424 1.00 27.89 244 VAL A CA 1
ATOM 1796 C C . VAL A 1 244 ? -25.125 -8.371 -30.633 1.00 27.89 244 VAL A C 1
ATOM 1798 O O . VAL A 1 244 ? -24.327 -8.446 -29.704 1.00 27.89 244 VAL A O 1
ATOM 1801 N N . VAL A 1 245 ? -24.816 -8.403 -31.922 1.00 27.92 245 VAL A N 1
ATOM 1802 C CA . VAL A 1 245 ? -23.560 -8.584 -32.642 1.00 27.92 245 VAL A CA 1
ATOM 1803 C C . VAL A 1 245 ? -22.547 -7.470 -32.352 1.00 27.92 245 VAL A C 1
ATOM 1805 O O . VAL A 1 245 ? -22.915 -6.314 -32.160 1.00 27.92 245 VAL A O 1
ATOM 1808 N N . ALA A 1 246 ? -21.266 -7.844 -32.348 1.00 28.98 246 ALA A N 1
ATOM 1809 C CA . ALA A 1 246 ? -20.126 -6.940 -32.300 1.00 28.98 246 ALA A CA 1
ATOM 1810 C C . ALA A 1 246 ? -20.005 -6.131 -33.600 1.00 28.98 246 ALA A C 1
ATOM 1812 O O . ALA A 1 246 ? -20.038 -6.720 -34.678 1.00 28.98 246 ALA A O 1
ATOM 1813 N N . ASP A 1 247 ? -19.786 -4.821 -33.490 1.00 23.81 247 ASP A N 1
ATOM 1814 C CA . ASP A 1 247 ? -19.169 -4.057 -34.571 1.00 23.81 247 ASP A CA 1
ATOM 1815 C C . ASP A 1 247 ? -18.201 -3.006 -34.014 1.00 23.81 247 ASP A C 1
ATOM 1817 O O . ASP A 1 247 ? -18.437 -2.389 -32.970 1.00 23.81 247 ASP A O 1
ATOM 1821 N N . GLU A 1 248 ? -17.067 -2.881 -34.695 1.00 31.03 248 GLU A N 1
ATOM 1822 C CA . GLU A 1 248 ? -15.952 -1.994 -34.379 1.00 31.03 248 GLU A CA 1
ATOM 1823 C C . GLU A 1 248 ? -16.222 -0.555 -34.875 1.00 31.03 248 GLU A C 1
ATOM 1825 O O . GLU A 1 248 ? -16.863 -0.347 -35.900 1.00 31.03 248 GLU A O 1
ATOM 1830 N N . SER A 1 249 ? -15.597 0.423 -34.199 1.00 27.69 249 SER A N 1
ATOM 1831 C CA . SER A 1 249 ? -15.280 1.812 -34.625 1.00 27.69 249 SER A CA 1
ATOM 1832 C C . SER A 1 249 ? -16.151 3.013 -34.151 1.00 27.69 249 SER A C 1
ATOM 1834 O O . SER A 1 249 ? -17.170 3.356 -34.735 1.00 27.69 249 SER A O 1
ATOM 1836 N N . GLY A 1 250 ? -15.599 3.748 -33.157 1.00 28.16 250 GLY A N 1
ATOM 1837 C CA . GLY A 1 250 ? -15.724 5.207 -32.876 1.00 28.16 250 GLY A CA 1
ATOM 1838 C C . GLY A 1 250 ? -16.986 5.732 -32.151 1.00 28.16 250 GLY A C 1
ATOM 1839 O O . GLY A 1 250 ? -17.997 5.041 -32.142 1.00 28.16 250 GLY A O 1
ATOM 1840 N N . PRO A 1 251 ? -17.023 6.988 -31.629 1.00 36.97 251 PRO A N 1
ATOM 1841 C CA . PRO A 1 251 ? -16.016 7.873 -31.015 1.00 36.97 251 PRO A CA 1
ATOM 1842 C C . PRO A 1 251 ? -16.369 8.200 -29.523 1.00 36.97 251 PRO A C 1
ATOM 1844 O O . PRO A 1 251 ? -17.183 7.518 -28.911 1.00 36.97 251 PRO A O 1
ATOM 1847 N N . ALA A 1 252 ? -15.711 9.194 -28.908 1.00 33.84 252 ALA A N 1
ATOM 1848 C CA . ALA A 1 252 ? -15.855 9.611 -27.498 1.00 33.84 252 ALA A CA 1
ATOM 1849 C C . ALA A 1 252 ? -17.318 9.767 -26.997 1.00 33.84 252 ALA A C 1
ATOM 1851 O O . ALA A 1 252 ? -18.179 10.166 -27.778 1.00 33.84 252 ALA A O 1
ATOM 1852 N N . PRO A 1 253 ? -17.616 9.504 -25.705 1.00 36.59 253 PRO A N 1
ATOM 1853 C CA . PRO A 1 253 ? -18.982 9.584 -25.188 1.00 36.59 253 PRO A CA 1
ATOM 1854 C C . PRO A 1 253 ? -19.462 11.043 -25.113 1.00 36.59 253 PRO A C 1
ATOM 1856 O O . PRO A 1 253 ? -18.884 11.857 -24.394 1.00 36.59 253 PRO A O 1
ATOM 1859 N N . ASP A 1 254 ? -20.523 11.346 -25.864 1.00 42.03 254 ASP A N 1
ATOM 1860 C CA . ASP A 1 254 ? -21.166 12.661 -25.972 1.00 42.03 254 ASP A CA 1
ATOM 1861 C C . ASP A 1 254 ? -21.748 13.166 -24.635 1.00 42.03 254 ASP A C 1
ATOM 1863 O O . ASP A 1 254 ? -22.367 12.409 -23.872 1.00 42.03 254 ASP A O 1
ATOM 1867 N N . ASP A 1 255 ? -21.636 14.484 -24.418 1.00 45.12 255 ASP A N 1
ATOM 1868 C CA . ASP A 1 255 ? -22.156 15.273 -23.280 1.00 45.12 255 ASP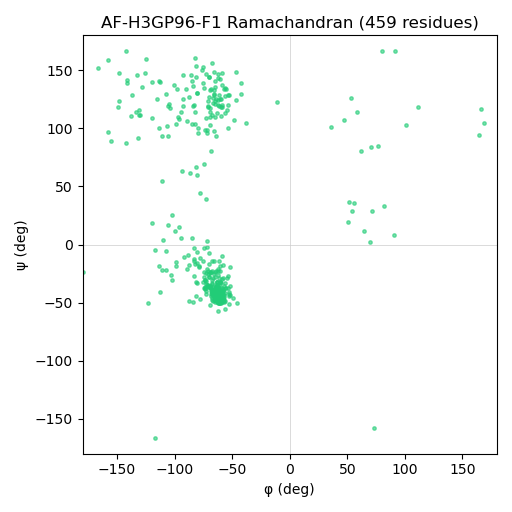 A CA 1
ATOM 1869 C C . ASP A 1 255 ? -23.660 15.054 -22.991 1.00 45.12 255 ASP A C 1
ATOM 1871 O O . ASP A 1 255 ? -24.146 15.293 -21.878 1.00 45.12 255 ASP A O 1
ATOM 1875 N N . ASP A 1 256 ? -24.402 14.535 -23.968 1.00 46.38 256 ASP A N 1
ATOM 1876 C CA . ASP A 1 256 ? -25.841 14.277 -23.890 1.00 46.38 256 ASP A CA 1
ATOM 1877 C C . ASP A 1 256 ? -26.187 13.070 -22.988 1.00 46.38 256 ASP A C 1
ATOM 1879 O O . ASP A 1 256 ? -27.260 13.006 -22.378 1.00 46.38 256 ASP A O 1
ATOM 1883 N N . THR A 1 257 ? -25.243 12.136 -22.804 1.00 45.62 257 THR A N 1
ATOM 1884 C CA . THR A 1 257 ? -25.386 11.019 -21.846 1.00 45.62 257 THR A CA 1
ATOM 1885 C C . THR A 1 257 ? -25.296 11.489 -20.393 1.00 45.62 257 THR A C 1
ATOM 1887 O O . THR A 1 257 ? -26.061 11.036 -19.540 1.00 45.62 257 THR A O 1
ATOM 1890 N N . MET A 1 258 ? -24.445 12.480 -20.115 1.00 41.62 258 MET A N 1
ATOM 1891 C CA . MET A 1 258 ? -24.335 13.112 -18.797 1.00 41.62 258 MET A CA 1
ATOM 1892 C C . MET A 1 258 ? -25.527 14.028 -18.495 1.00 41.62 258 MET A C 1
ATOM 1894 O O . MET A 1 258 ? -25.920 14.162 -17.335 1.00 41.62 258 MET A O 1
ATOM 1898 N N . ALA A 1 259 ? -26.135 14.651 -19.509 1.00 48.09 259 ALA A N 1
ATOM 1899 C CA . ALA A 1 259 ? -27.373 15.413 -19.344 1.00 48.09 259 ALA A CA 1
ATOM 1900 C C . ALA A 1 259 ? -28.559 14.500 -18.986 1.00 48.09 259 ALA A C 1
ATOM 1902 O O . ALA A 1 259 ? -29.264 14.774 -18.011 1.00 48.09 259 ALA A O 1
ATOM 1903 N N . LYS A 1 260 ? -28.713 13.368 -19.687 1.00 50.03 260 LYS A N 1
ATOM 1904 C CA . LYS A 1 260 ? -29.719 12.343 -19.355 1.00 50.03 260 LYS A CA 1
ATOM 1905 C C . LYS A 1 260 ? -29.526 11.753 -17.959 1.00 50.03 260 LYS A C 1
ATOM 1907 O O . LYS A 1 260 ? -30.502 11.588 -17.234 1.00 50.03 260 LYS A O 1
ATOM 1912 N N . TRP A 1 261 ? -28.283 11.532 -17.536 1.00 43.66 261 TRP A N 1
ATOM 1913 C CA . TRP A 1 261 ? -27.995 11.003 -16.201 1.00 43.66 261 TRP A CA 1
ATOM 1914 C C . TRP A 1 261 ? -28.311 12.005 -15.075 1.00 43.66 261 TRP A C 1
ATOM 1916 O O . TRP A 1 261 ? -28.821 11.629 -14.020 1.00 43.66 261 TRP A O 1
ATOM 1926 N N . ARG A 1 262 ? -28.084 13.308 -15.303 1.00 58.75 262 ARG A N 1
ATOM 1927 C CA . ARG A 1 262 ? -28.502 14.366 -14.360 1.00 58.75 262 ARG A CA 1
ATOM 1928 C C . ARG A 1 262 ? -30.027 14.505 -14.280 1.00 58.75 262 ARG A C 1
ATOM 1930 O O . ARG A 1 262 ? -30.546 14.838 -13.217 1.00 58.75 262 ARG A O 1
ATOM 1937 N N . GLU A 1 263 ? -30.737 14.264 -15.381 1.00 52.75 263 GLU A N 1
ATOM 1938 C CA . GLU A 1 263 ? -32.205 14.228 -15.419 1.00 52.75 263 GLU A CA 1
ATOM 1939 C C . GLU A 1 263 ? -32.751 13.033 -14.617 1.00 52.75 263 GLU A C 1
ATOM 1941 O O . GLU A 1 263 ? -33.653 13.208 -13.798 1.00 52.75 263 GLU A O 1
ATOM 1946 N N . GLU A 1 264 ? -32.140 11.851 -14.759 1.00 51.22 264 GLU A N 1
ATOM 1947 C CA . GLU A 1 264 ? -32.484 10.649 -13.984 1.00 51.22 264 GLU A CA 1
ATOM 1948 C C . GLU A 1 264 ? -32.246 10.819 -12.477 1.00 51.22 264 GLU A C 1
ATOM 1950 O O . GLU A 1 264 ? -33.097 10.426 -11.678 1.00 51.22 264 GLU A O 1
ATOM 1955 N N . GLN A 1 265 ? -31.144 11.458 -12.066 1.00 45.62 265 GLN A N 1
ATOM 1956 C CA . GLN A 1 265 ? -30.897 11.768 -10.649 1.00 45.62 265 GLN A CA 1
ATOM 1957 C C . GLN A 1 265 ? -31.971 12.702 -10.076 1.00 45.62 265 GLN A C 1
ATOM 1959 O O . GLN A 1 265 ? -32.465 12.485 -8.970 1.00 45.62 265 GLN A O 1
ATOM 1964 N N . ARG A 1 266 ? -32.412 13.698 -10.856 1.00 58.09 266 ARG A N 1
ATOM 1965 C CA . ARG A 1 266 ? -33.455 14.637 -10.422 1.00 58.09 266 ARG A CA 1
ATOM 1966 C C . ARG A 1 266 ? -34.826 13.971 -10.300 1.00 58.09 266 ARG A C 1
ATOM 1968 O O . ARG A 1 266 ? -35.582 14.288 -9.384 1.00 58.09 266 ARG A O 1
ATOM 1975 N N . GLN A 1 267 ? -35.138 13.033 -11.194 1.00 56.03 267 GLN A N 1
ATOM 1976 C CA . GLN A 1 267 ? -36.364 12.235 -11.121 1.00 56.03 267 GLN A CA 1
ATOM 1977 C C . GLN A 1 267 ? -36.336 11.258 -9.935 1.00 56.03 267 GLN A C 1
ATOM 1979 O O . GLN A 1 267 ? -37.352 11.089 -9.260 1.00 56.03 267 GLN A O 1
ATOM 1984 N N . ALA A 1 268 ? -35.175 10.675 -9.619 1.00 49.34 268 ALA A N 1
ATOM 1985 C CA . ALA A 1 268 ? -34.994 9.819 -8.446 1.00 49.34 268 ALA A CA 1
ATOM 1986 C C . ALA A 1 268 ? -35.137 10.596 -7.123 1.00 49.34 268 ALA A C 1
ATOM 1988 O O . ALA A 1 268 ? -35.783 10.110 -6.191 1.00 49.34 268 ALA A O 1
ATOM 1989 N N . GLU A 1 269 ? -34.615 11.824 -7.049 1.00 45.84 269 GLU A N 1
ATOM 1990 C CA . GLU A 1 269 ? -34.793 12.712 -5.893 1.00 45.84 269 GLU A CA 1
ATOM 1991 C C . GLU A 1 269 ? -36.247 13.187 -5.741 1.00 45.84 269 GLU A C 1
ATOM 1993 O O . GLU A 1 269 ? -36.785 13.177 -4.632 1.00 45.84 269 GLU A O 1
ATOM 1998 N N . GLN A 1 270 ? -36.934 13.521 -6.840 1.00 49.28 270 GLN A N 1
ATOM 1999 C CA . GLN A 1 270 ? -38.362 13.866 -6.806 1.00 49.28 270 GLN A CA 1
ATOM 2000 C C . GLN A 1 270 ? -39.243 12.679 -6.386 1.00 49.28 270 GLN A C 1
ATOM 2002 O O . GLN A 1 270 ? -40.184 12.868 -5.615 1.00 49.28 270 GLN A O 1
ATOM 2007 N N . ALA A 1 271 ? -38.907 11.454 -6.804 1.00 46.38 271 ALA A N 1
ATOM 2008 C CA . ALA A 1 271 ? -39.595 10.233 -6.379 1.00 46.38 271 ALA A CA 1
ATOM 2009 C C . ALA A 1 271 ? -39.325 9.866 -4.904 1.00 46.38 271 ALA A C 1
ATOM 2011 O O . ALA A 1 271 ? -40.167 9.248 -4.245 1.00 46.38 271 ALA A O 1
ATOM 2012 N N . ALA A 1 272 ? -38.164 10.251 -4.365 1.00 44.34 272 ALA A N 1
ATOM 2013 C CA . ALA A 1 272 ? -37.849 10.109 -2.945 1.00 44.34 272 ALA A CA 1
ATOM 2014 C C . ALA A 1 272 ? -38.604 11.141 -2.088 1.00 44.34 272 ALA A C 1
ATOM 2016 O O . ALA A 1 272 ? -39.100 10.804 -1.013 1.00 44.34 272 ALA A O 1
ATOM 2017 N N . LEU A 1 273 ? -38.765 12.368 -2.593 1.00 44.66 273 LEU A N 1
ATOM 2018 C CA . LEU A 1 273 ? -39.525 13.434 -1.934 1.00 44.66 273 LEU A CA 1
ATOM 2019 C C . LEU A 1 273 ? -41.043 13.187 -1.972 1.00 44.66 273 LEU A C 1
ATOM 2021 O O . LEU A 1 273 ? -41.722 13.463 -0.985 1.00 44.66 273 LEU A O 1
ATOM 2025 N N . SER A 1 274 ? -41.585 12.591 -3.041 1.00 43.38 274 SER A N 1
ATOM 2026 C CA . SER A 1 274 ? -43.011 12.227 -3.111 1.00 43.38 274 SER A CA 1
ATOM 2027 C C . SER A 1 274 ? -43.386 11.044 -2.206 1.00 43.38 274 SER A C 1
ATOM 2029 O O . SER A 1 274 ? -44.551 10.894 -1.851 1.00 43.38 274 SER A O 1
ATOM 2031 N N . LYS A 1 275 ? -42.412 10.215 -1.801 1.00 47.84 275 LYS A N 1
ATOM 2032 C CA . LYS A 1 275 ? -42.583 9.140 -0.802 1.00 47.84 275 LYS A CA 1
ATOM 2033 C C . LYS A 1 275 ? -42.489 9.624 0.652 1.00 47.84 275 LYS A C 1
ATOM 2035 O O . LYS A 1 275 ? -42.678 8.819 1.559 1.00 47.84 275 LYS A O 1
ATOM 2040 N N . ALA A 1 276 ? -42.208 10.910 0.875 1.00 36.16 276 ALA A N 1
ATOM 2041 C CA . ALA A 1 276 ? -42.050 11.514 2.198 1.00 36.16 276 ALA A CA 1
ATOM 2042 C C . ALA A 1 276 ? -43.244 12.395 2.632 1.00 36.16 276 ALA A C 1
ATOM 2044 O O . ALA A 1 276 ? -43.109 13.185 3.566 1.00 36.16 276 ALA A O 1
ATOM 2045 N N . ALA A 1 277 ? -44.412 12.273 1.989 1.00 33.34 277 ALA A N 1
ATOM 2046 C CA . ALA A 1 277 ? -45.646 12.891 2.482 1.00 33.34 277 ALA A CA 1
ATOM 2047 C C . ALA A 1 277 ? -46.340 11.979 3.524 1.00 33.34 277 ALA A C 1
ATOM 2049 O O . ALA A 1 277 ? -46.330 10.758 3.359 1.00 33.34 277 ALA A O 1
ATOM 2050 N N . PRO A 1 278 ? -46.921 12.532 4.608 1.00 37.44 278 PRO A N 1
ATOM 2051 C CA . PRO A 1 278 ? -47.424 11.739 5.721 1.00 37.44 278 PRO A CA 1
ATOM 2052 C C . PRO A 1 278 ? -48.846 11.247 5.434 1.00 37.44 278 PRO A C 1
ATOM 2054 O O . PRO A 1 278 ? -49.806 12.006 5.571 1.00 37.44 278 PRO A O 1
ATOM 2057 N N . ASP A 1 279 ? -48.997 9.969 5.088 1.00 28.92 279 ASP A N 1
ATOM 2058 C CA . ASP A 1 279 ? -50.318 9.349 5.085 1.00 28.92 279 ASP A CA 1
ATOM 2059 C C . ASP A 1 279 ? -50.794 9.062 6.513 1.00 28.92 279 ASP A C 1
ATOM 2061 O O . ASP A 1 279 ? -50.071 8.615 7.406 1.00 28.92 279 ASP A O 1
ATOM 2065 N N . THR A 1 280 ? -52.055 9.418 6.710 1.00 29.83 280 THR A N 1
ATOM 2066 C CA . THR A 1 280 ? -52.756 9.581 7.978 1.00 29.83 280 THR A CA 1
ATOM 2067 C C . THR A 1 280 ? -52.874 8.256 8.737 1.00 29.83 280 THR A C 1
ATOM 2069 O O . THR A 1 280 ? -53.426 7.276 8.240 1.00 29.83 280 THR A O 1
ATOM 2072 N N . ILE A 1 281 ? -52.381 8.235 9.979 1.00 30.58 281 ILE A N 1
ATOM 2073 C CA . ILE A 1 281 ? -52.467 7.086 10.885 1.00 30.58 281 ILE A CA 1
ATOM 2074 C C . ILE A 1 281 ? -53.932 6.860 11.272 1.00 30.58 281 ILE A C 1
ATOM 2076 O O . ILE A 1 281 ? -54.505 7.627 12.046 1.00 30.58 281 ILE A O 1
ATOM 2080 N N . THR A 1 282 ? -54.514 5.759 10.797 1.00 26.55 282 THR A N 1
ATOM 2081 C CA . THR A 1 282 ? -55.698 5.160 11.424 1.00 26.55 282 THR A CA 1
ATOM 2082 C C . THR A 1 282 ? -55.206 4.077 12.383 1.00 26.55 282 THR A C 1
ATOM 2084 O O . THR A 1 282 ? -54.585 3.098 11.975 1.00 26.55 282 THR A O 1
ATOM 2087 N N . MET A 1 283 ? -55.415 4.295 13.681 1.00 31.47 283 MET A N 1
ATOM 2088 C CA . MET A 1 283 ? -55.026 3.380 14.755 1.00 31.47 283 MET A CA 1
ATOM 2089 C C . MET A 1 283 ? -55.879 2.107 14.734 1.00 31.47 283 MET A C 1
ATOM 2091 O O . MET A 1 283 ? -57.052 2.145 15.095 1.00 31.47 283 MET A O 1
ATOM 2095 N N . THR A 1 284 ? -55.257 0.962 14.455 1.00 24.97 284 THR A N 1
ATOM 2096 C CA . THR A 1 284 ? -55.741 -0.346 14.922 1.00 24.97 284 THR A CA 1
ATOM 2097 C C . THR A 1 284 ? -54.575 -1.144 15.492 1.00 24.97 284 THR A C 1
ATOM 2099 O O . THR A 1 284 ? -53.635 -1.497 14.786 1.00 24.97 284 THR A O 1
ATOM 2102 N N . LYS A 1 285 ? -54.639 -1.390 16.806 1.00 32.72 285 LYS A N 1
ATOM 2103 C CA . LYS A 1 285 ? -53.717 -2.236 17.572 1.00 32.72 285 LYS A CA 1
ATOM 2104 C C . LYS A 1 285 ? -53.714 -3.660 17.007 1.00 32.72 285 LYS A C 1
ATOM 2106 O O . LYS A 1 285 ? -54.726 -4.348 17.092 1.00 32.72 285 LYS A O 1
ATOM 2111 N N . GLY A 1 286 ? -52.560 -4.110 16.528 1.00 24.75 286 GLY A N 1
ATOM 2112 C CA . GLY A 1 286 ? -52.267 -5.512 16.248 1.00 24.75 286 GLY A CA 1
ATOM 2113 C C . GLY A 1 286 ? -50.856 -5.833 16.727 1.00 24.75 286 GLY A C 1
ATOM 2114 O O . GLY A 1 286 ? -49.886 -5.322 16.178 1.00 24.75 286 GLY A O 1
ATOM 2115 N N . ASN A 1 287 ? -50.747 -6.638 17.786 1.00 36.28 287 ASN A N 1
ATOM 2116 C CA . ASN A 1 287 ? -49.481 -7.193 18.255 1.00 36.28 287 ASN A CA 1
ATOM 2117 C C . ASN A 1 287 ? -48.922 -8.142 17.188 1.00 36.28 287 ASN A C 1
ATOM 2119 O O . ASN A 1 287 ? -49.439 -9.244 17.020 1.00 36.28 287 ASN A O 1
ATOM 2123 N N . THR A 1 288 ? -47.836 -7.756 16.527 1.00 28.98 288 THR A N 1
ATOM 2124 C CA . THR A 1 288 ? -46.980 -8.688 15.783 1.00 28.98 288 THR A CA 1
ATOM 2125 C C . THR A 1 288 ? -45.536 -8.435 16.176 1.00 28.98 288 THR A C 1
ATOM 2127 O O . THR A 1 288 ? -44.980 -7.371 15.900 1.00 28.98 288 THR A O 1
ATOM 2130 N N . ALA A 1 289 ? -44.961 -9.412 16.876 1.00 32.91 289 ALA A N 1
ATOM 2131 C CA . ALA A 1 289 ? -43.566 -9.444 17.277 1.00 32.91 289 ALA A CA 1
ATOM 2132 C C . ALA A 1 289 ? -42.656 -9.305 16.047 1.00 32.91 289 ALA A C 1
ATOM 2134 O O . ALA A 1 289 ? -42.805 -10.024 15.058 1.00 32.91 289 ALA A O 1
ATOM 2135 N N . LYS A 1 290 ? -41.721 -8.356 16.119 1.00 28.94 290 LYS A N 1
ATOM 2136 C CA . LYS A 1 290 ? -40.656 -8.161 15.135 1.00 28.94 290 LYS A CA 1
ATOM 2137 C C . LYS A 1 290 ? -39.735 -9.393 15.184 1.00 28.94 290 LYS A C 1
ATOM 2139 O O . LYS A 1 290 ? -39.313 -9.751 16.283 1.00 28.94 290 LYS A O 1
ATOM 2144 N N . PRO A 1 291 ? -39.422 -10.056 14.057 1.00 31.08 291 PRO A N 1
ATOM 2145 C CA . PRO A 1 291 ? -38.488 -11.173 14.075 1.00 31.08 291 PRO A CA 1
ATOM 2146 C C . PRO A 1 291 ? -37.098 -10.645 14.449 1.00 31.08 291 PRO A C 1
ATOM 2148 O O . PRO A 1 2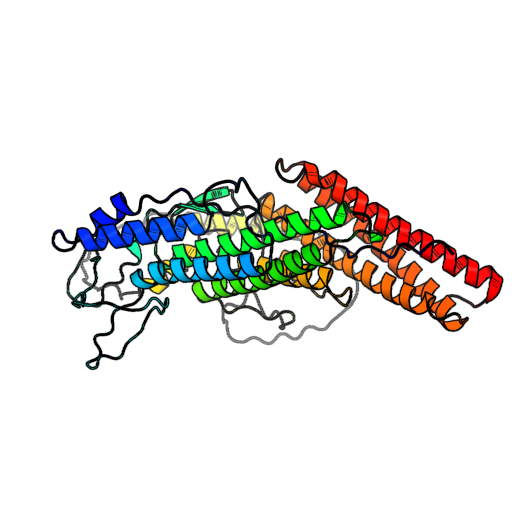91 ? -36.658 -9.620 13.924 1.00 31.08 291 PRO A O 1
ATOM 2151 N N . ALA A 1 292 ? -36.437 -11.322 15.387 1.00 35.00 292 ALA A N 1
ATOM 2152 C CA . ALA A 1 292 ? -35.091 -10.999 15.834 1.00 35.00 292 ALA A CA 1
ATOM 2153 C C . ALA A 1 292 ? -34.102 -11.219 14.680 1.00 35.00 292 ALA A C 1
ATOM 2155 O O . ALA A 1 292 ? -33.686 -12.341 14.398 1.00 35.00 292 ALA A O 1
ATOM 2156 N N . VAL A 1 293 ? -33.743 -10.142 13.981 1.00 41.84 293 VAL A N 1
ATOM 2157 C CA . VAL A 1 293 ? -32.525 -10.121 13.170 1.00 41.84 293 VAL A CA 1
ATOM 2158 C C . VAL A 1 293 ? -31.371 -10.275 14.158 1.00 41.84 293 VAL A C 1
ATOM 2160 O O . VAL A 1 293 ? -31.312 -9.545 15.145 1.00 41.84 293 VAL A O 1
ATOM 2163 N N . SER A 1 294 ? -30.497 -11.261 13.958 1.00 58.97 294 SER A N 1
ATOM 2164 C CA . SER A 1 294 ? -29.369 -11.482 14.864 1.00 58.97 294 SER A CA 1
ATOM 2165 C C . SER A 1 294 ? -28.512 -10.211 14.945 1.00 58.97 294 SER A C 1
ATOM 2167 O O . SER A 1 294 ? -28.199 -9.611 13.916 1.00 58.97 294 SER A O 1
ATOM 2169 N N . GLY A 1 295 ? -28.120 -9.789 16.156 1.00 62.00 295 GLY A N 1
ATOM 2170 C CA . GLY A 1 295 ? -27.370 -8.537 16.374 1.00 62.00 295 GLY A CA 1
ATOM 2171 C C . GLY A 1 295 ? -26.093 -8.427 15.526 1.00 62.00 295 GLY A C 1
ATOM 2172 O O . GLY A 1 295 ? -25.716 -7.344 15.092 1.00 62.00 295 GLY A O 1
ATOM 2173 N N . ALA A 1 296 ? -25.500 -9.568 15.162 1.00 64.75 296 ALA A N 1
ATOM 2174 C CA . ALA A 1 296 ? -24.385 -9.662 14.223 1.00 64.75 296 ALA A CA 1
ATOM 2175 C C . ALA A 1 296 ? -24.681 -9.091 12.824 1.00 64.75 296 ALA A C 1
ATOM 2177 O O . ALA A 1 296 ? -23.820 -8.451 12.221 1.00 64.75 296 ALA A O 1
ATOM 2178 N N . VAL A 1 297 ? -25.880 -9.331 12.289 1.00 70.06 297 VAL A N 1
ATOM 2179 C CA . VAL A 1 297 ? -26.271 -8.886 10.943 1.00 70.06 297 VAL A CA 1
ATOM 2180 C C . VAL A 1 297 ? -26.521 -7.377 10.930 1.00 70.06 297 VAL A C 1
ATOM 2182 O O . VAL A 1 297 ? -26.126 -6.704 9.977 1.00 70.06 297 VAL A O 1
ATOM 2185 N N . GLU A 1 298 ? -27.112 -6.826 11.993 1.00 74.19 298 GLU A N 1
ATOM 2186 C CA . GLU A 1 298 ? -27.294 -5.374 12.136 1.00 74.19 298 GLU A CA 1
ATOM 2187 C C . GLU A 1 298 ? -25.956 -4.643 12.334 1.00 74.19 298 GLU A C 1
ATOM 2189 O O . GLU A 1 298 ? -25.715 -3.623 11.679 1.00 74.19 298 GLU A O 1
ATOM 2194 N N . ASP A 1 299 ? -25.052 -5.191 13.152 1.00 75.62 299 ASP A N 1
ATOM 2195 C CA . ASP A 1 299 ? -23.703 -4.654 13.374 1.00 75.62 299 ASP A CA 1
ATOM 2196 C C . ASP A 1 299 ? -22.904 -4.522 12.068 1.00 75.62 299 ASP A C 1
ATOM 2198 O O . ASP A 1 299 ? -22.285 -3.483 11.812 1.00 75.62 299 ASP A O 1
ATOM 2202 N N . LEU A 1 300 ? -22.941 -5.556 11.222 1.00 77.38 300 LEU A N 1
ATOM 2203 C CA . LEU A 1 300 ? -22.255 -5.575 9.927 1.00 77.38 300 LEU A CA 1
ATOM 2204 C C . LEU A 1 300 ? -22.946 -4.683 8.891 1.00 77.38 300 LEU A C 1
ATOM 2206 O O . LEU A 1 300 ? -22.278 -4.004 8.112 1.00 77.38 300 LEU A O 1
ATOM 2210 N N . ALA A 1 301 ? -24.280 -4.613 8.897 1.00 78.00 301 ALA A N 1
ATOM 2211 C CA . ALA A 1 301 ? -25.014 -3.701 8.020 1.00 78.00 301 ALA A CA 1
ATOM 2212 C C . ALA A 1 301 ? -24.651 -2.230 8.288 1.00 78.00 301 ALA A C 1
ATOM 2214 O O . ALA A 1 301 ? -24.625 -1.413 7.364 1.00 78.00 301 ALA A O 1
ATOM 2215 N N . MET A 1 302 ? -24.331 -1.889 9.538 1.00 80.88 302 MET A N 1
ATOM 2216 C CA . MET A 1 302 ? -23.918 -0.543 9.930 1.00 80.88 302 MET A CA 1
ATOM 2217 C C . MET A 1 302 ? -22.521 -0.157 9.427 1.00 80.88 302 MET A C 1
ATOM 2219 O O . MET A 1 302 ? -22.293 1.032 9.196 1.00 80.88 302 MET A O 1
ATOM 2223 N N . LEU A 1 303 ? -21.624 -1.119 9.171 1.00 81.69 303 LEU A N 1
ATOM 2224 C CA . LEU A 1 303 ? -20.306 -0.847 8.574 1.00 81.69 303 LEU A CA 1
ATOM 2225 C C . LEU A 1 303 ? -20.410 -0.244 7.169 1.00 81.69 303 LEU A C 1
ATOM 2227 O O . LEU A 1 303 ? -19.559 0.549 6.783 1.00 81.69 303 LEU A O 1
ATOM 2231 N N . LYS A 1 304 ? -21.500 -0.508 6.436 1.00 81.75 304 LYS A N 1
ATOM 2232 C CA . LYS A 1 304 ? -21.764 0.117 5.125 1.00 81.75 304 LYS A CA 1
ATOM 2233 C C . LYS A 1 304 ? -21.877 1.641 5.179 1.00 81.75 304 LYS A C 1
ATOM 2235 O O . LYS A 1 304 ? -21.786 2.298 4.149 1.00 81.75 304 LYS A O 1
ATOM 2240 N N . ARG A 1 305 ? -22.107 2.207 6.369 1.00 83.31 305 ARG A N 1
ATOM 2241 C CA . ARG A 1 305 ? -22.182 3.658 6.592 1.00 83.31 305 ARG A CA 1
ATOM 2242 C C . ARG A 1 305 ? -20.822 4.283 6.890 1.00 83.31 305 ARG A C 1
ATOM 2244 O O . ARG A 1 305 ? -20.744 5.504 6.957 1.00 83.31 305 ARG A O 1
ATOM 2251 N N . VAL A 1 306 ? -19.790 3.468 7.105 1.00 87.06 306 VAL A N 1
ATOM 2252 C CA . VAL A 1 306 ? -18.416 3.907 7.351 1.00 87.06 306 VAL A CA 1
ATOM 2253 C C . VAL A 1 306 ? -17.674 3.858 6.015 1.00 87.06 306 VAL A C 1
ATOM 2255 O O . VAL A 1 306 ? -17.434 2.759 5.517 1.00 87.06 306 VAL A O 1
ATOM 2258 N N . PRO A 1 307 ? -17.354 5.005 5.391 1.00 87.50 307 PRO A N 1
ATOM 2259 C CA . PRO A 1 307 ? -16.833 5.046 4.024 1.00 87.50 307 PRO A CA 1
ATOM 2260 C C . PRO A 1 307 ? -15.620 4.143 3.776 1.00 87.50 307 PRO A C 1
ATOM 2262 O O . PRO A 1 307 ? -15.561 3.477 2.745 1.00 87.50 307 PRO A O 1
ATOM 2265 N N . ASP A 1 308 ? -14.676 4.087 4.716 1.00 90.31 308 ASP A N 1
ATOM 2266 C CA . ASP A 1 308 ? -13.455 3.289 4.590 1.00 90.31 308 ASP A CA 1
ATOM 2267 C C . ASP A 1 308 ? -13.619 1.788 4.906 1.00 90.31 308 ASP A C 1
ATOM 2269 O O . ASP A 1 308 ? -12.701 1.011 4.664 1.00 90.31 308 ASP A O 1
ATOM 2273 N N . LEU A 1 309 ? -14.788 1.351 5.380 1.00 91.00 309 LEU A N 1
ATOM 2274 C CA . LEU A 1 309 ? -15.130 -0.067 5.585 1.00 91.00 309 LEU A CA 1
ATOM 2275 C C . LEU A 1 309 ? -16.312 -0.519 4.713 1.00 91.00 309 LEU A C 1
ATOM 2277 O O . LEU A 1 309 ? -16.651 -1.704 4.685 1.00 91.00 309 LEU A O 1
ATOM 2281 N N . ALA A 1 310 ? -16.934 0.401 3.972 1.00 87.69 310 ALA A N 1
ATOM 2282 C CA . ALA A 1 310 ? -18.135 0.135 3.197 1.00 87.69 310 ALA A CA 1
ATOM 2283 C C . ALA A 1 310 ? -17.908 -0.975 2.158 1.00 87.69 310 ALA A C 1
ATOM 2285 O O . ALA A 1 310 ? -17.046 -0.880 1.278 1.00 87.69 310 ALA A O 1
ATOM 2286 N N . ASP A 1 311 ? -18.696 -2.048 2.286 1.00 84.81 311 ASP A N 1
ATOM 2287 C CA . ASP A 1 311 ? -18.622 -3.273 1.478 1.00 84.81 311 ASP A CA 1
ATOM 2288 C C . ASP A 1 311 ? -17.206 -3.894 1.387 1.00 84.81 311 ASP A C 1
ATOM 2290 O O . ASP A 1 311 ? -16.917 -4.642 0.454 1.00 84.81 311 ASP A O 1
ATOM 2294 N N . GLY A 1 312 ? -16.291 -3.552 2.304 1.00 85.06 312 GLY A N 1
ATOM 2295 C CA . GLY A 1 312 ? -14.894 -3.991 2.272 1.00 85.06 312 GLY A CA 1
ATOM 2296 C C . GLY A 1 312 ? -14.071 -3.486 1.077 1.00 85.06 312 GLY A C 1
ATOM 2297 O O . GLY A 1 312 ? -12.956 -3.951 0.859 1.00 85.06 312 GLY A O 1
ATOM 2298 N N . ARG A 1 313 ? -14.564 -2.526 0.286 1.00 86.56 313 ARG A N 1
ATOM 2299 C CA . ARG A 1 313 ? -13.896 -2.126 -0.971 1.00 86.56 313 ARG A CA 1
ATOM 2300 C C . ARG A 1 313 ? -12.520 -1.521 -0.745 1.00 86.56 313 ARG A C 1
ATOM 2302 O O . ARG A 1 313 ? -11.582 -1.821 -1.477 1.00 86.56 313 ARG A O 1
ATOM 2309 N N . PHE A 1 314 ? -12.413 -0.661 0.261 1.00 89.12 314 PHE A N 1
ATOM 2310 C CA . PHE A 1 314 ? -11.171 0.018 0.593 1.00 89.12 314 PHE A CA 1
ATOM 2311 C C . PHE A 1 314 ? -10.106 -0.939 1.158 1.00 89.12 314 PHE A C 1
ATOM 2313 O O . PHE A 1 314 ? -9.030 -0.987 0.566 1.00 89.12 314 PHE A O 1
ATOM 2320 N N . PRO A 1 315 ? -10.372 -1.771 2.189 1.00 91.44 315 PRO A N 1
ATOM 2321 C CA . PRO A 1 315 ? -9.400 -2.771 2.639 1.00 91.44 315 PRO A CA 1
ATOM 2322 C C . PRO A 1 315 ? -9.009 -3.763 1.537 1.00 91.44 315 PRO A C 1
ATOM 2324 O O . PRO A 1 315 ? -7.832 -4.088 1.422 1.00 91.44 315 PRO A O 1
ATOM 2327 N N . GLN A 1 316 ? -9.944 -4.175 0.669 1.00 89.00 316 GLN A N 1
ATOM 2328 C CA . GLN A 1 316 ? -9.630 -5.023 -0.487 1.00 89.00 316 GLN A CA 1
ATOM 2329 C C . GLN A 1 316 ? -8.663 -4.344 -1.462 1.00 89.00 316 GLN A C 1
ATOM 2331 O O . GLN A 1 316 ? -7.712 -4.971 -1.928 1.00 89.00 316 GLN A O 1
ATOM 2336 N N . LEU A 1 317 ? -8.902 -3.067 -1.776 1.00 87.25 317 LEU A N 1
ATOM 2337 C CA . LEU A 1 317 ? -8.016 -2.291 -2.635 1.00 87.25 317 LEU A CA 1
ATOM 2338 C C . LEU A 1 317 ? -6.624 -2.158 -2.011 1.00 87.25 317 LEU A C 1
ATOM 2340 O O . LEU A 1 317 ? -5.632 -2.374 -2.700 1.00 87.25 317 LEU A O 1
ATOM 2344 N N . LEU A 1 318 ? -6.547 -1.833 -0.7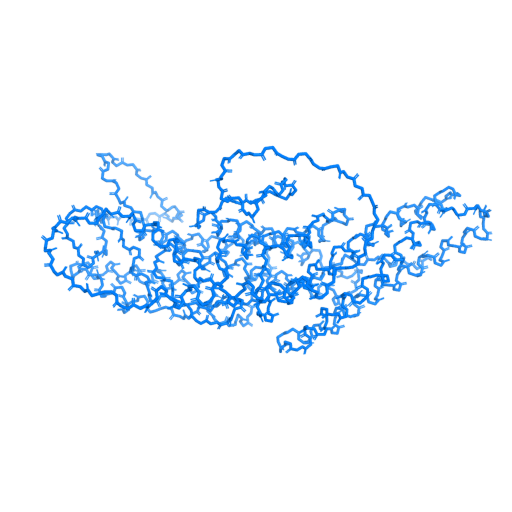19 1.00 90.62 318 LEU A N 1
ATOM 2345 C CA . LEU A 1 318 ? -5.272 -1.701 -0.019 1.00 90.62 318 LEU A CA 1
ATOM 2346 C C . LEU A 1 318 ? -4.502 -3.023 0.039 1.00 90.62 318 LEU A C 1
ATOM 2348 O O . LEU A 1 318 ? -3.294 -3.007 -0.164 1.00 90.62 318 LEU A O 1
ATOM 2352 N N . ALA A 1 319 ? -5.181 -4.157 0.245 1.00 90.00 319 ALA A N 1
ATOM 2353 C CA . ALA A 1 319 ? -4.539 -5.470 0.244 1.00 90.00 319 ALA A CA 1
ATOM 2354 C C . ALA A 1 319 ? -3.868 -5.754 -1.108 1.00 90.00 319 ALA A C 1
ATOM 2356 O O . ALA A 1 319 ? -2.713 -6.169 -1.169 1.00 90.00 319 ALA A O 1
ATOM 2357 N N . TRP A 1 320 ? -4.564 -5.453 -2.206 1.00 86.62 320 TRP A N 1
ATOM 2358 C CA . TRP A 1 320 ? -4.021 -5.613 -3.553 1.00 86.62 320 TRP A CA 1
ATOM 2359 C C . TRP A 1 320 ? -2.882 -4.643 -3.867 1.00 86.62 320 TRP A C 1
ATOM 2361 O O . TRP A 1 320 ? -1.902 -5.054 -4.484 1.00 86.62 320 TRP A O 1
ATOM 2371 N N . ILE A 1 321 ? -2.975 -3.386 -3.426 1.00 86.88 321 ILE A N 1
ATOM 2372 C CA . ILE A 1 321 ? -1.879 -2.420 -3.581 1.00 86.88 321 ILE A CA 1
ATOM 2373 C C . ILE A 1 321 ? -0.656 -2.879 -2.786 1.00 86.88 321 ILE A C 1
ATOM 2375 O O . ILE A 1 321 ? 0.437 -2.882 -3.335 1.00 86.88 321 ILE A O 1
ATOM 2379 N N . ALA A 1 322 ? -0.832 -3.339 -1.546 1.00 89.50 322 ALA A N 1
ATOM 2380 C CA . ALA A 1 322 ? 0.268 -3.845 -0.734 1.00 89.50 322 ALA A CA 1
ATOM 2381 C C . ALA A 1 322 ? 0.968 -5.043 -1.400 1.00 89.50 322 ALA A C 1
ATOM 2383 O O . ALA A 1 322 ? 2.194 -5.091 -1.445 1.00 89.50 322 ALA A O 1
ATOM 2384 N N . LEU A 1 323 ? 0.216 -5.978 -1.993 1.00 86.50 323 LEU A N 1
ATOM 2385 C CA . LEU A 1 323 ? 0.800 -7.087 -2.758 1.00 86.50 323 LEU A CA 1
ATOM 2386 C C . LEU A 1 323 ? 1.537 -6.615 -4.018 1.00 86.50 323 LEU A C 1
ATOM 2388 O O . LEU A 1 323 ? 2.627 -7.112 -4.299 1.00 86.50 323 LEU A O 1
ATOM 2392 N N . ALA A 1 324 ? 0.970 -5.665 -4.766 1.00 80.19 324 ALA A N 1
ATOM 2393 C CA . ALA A 1 324 ? 1.618 -5.101 -5.948 1.00 80.19 324 ALA A CA 1
ATOM 2394 C C . ALA A 1 324 ? 2.926 -4.384 -5.576 1.00 80.19 324 ALA A C 1
ATOM 2396 O O . ALA A 1 324 ? 3.964 -4.651 -6.177 1.00 80.19 324 ALA A O 1
ATOM 2397 N N . GLU A 1 325 ? 2.910 -3.563 -4.525 1.00 83.31 325 GLU A N 1
ATOM 2398 C CA . GLU A 1 325 ? 4.100 -2.890 -4.003 1.00 83.31 325 GLU A CA 1
ATOM 2399 C C . GLU A 1 325 ? 5.130 -3.892 -3.468 1.00 83.31 325 GLU A C 1
ATOM 2401 O O . GLU A 1 325 ? 6.324 -3.724 -3.693 1.00 83.31 325 GLU A O 1
ATOM 2406 N N . ALA A 1 326 ? 4.707 -4.985 -2.824 1.00 82.69 326 ALA A N 1
ATOM 2407 C CA . ALA A 1 326 ? 5.626 -6.038 -2.394 1.00 82.69 326 ALA A CA 1
ATOM 2408 C C . ALA A 1 326 ? 6.315 -6.704 -3.597 1.00 82.69 326 ALA A C 1
ATOM 2410 O O . ALA A 1 326 ? 7.515 -6.983 -3.556 1.00 82.69 326 ALA A O 1
ATOM 2411 N N . GLN A 1 327 ? 5.577 -6.933 -4.687 1.00 76.25 327 GLN A N 1
ATOM 2412 C CA . GLN A 1 327 ? 6.137 -7.467 -5.929 1.00 76.25 327 GLN A CA 1
ATOM 2413 C C . GLN A 1 327 ? 7.154 -6.504 -6.554 1.00 76.25 327 GLN A C 1
ATOM 2415 O O . GLN A 1 327 ? 8.202 -6.967 -7.009 1.00 76.25 327 GLN A O 1
ATOM 2420 N N . GLU A 1 328 ? 6.911 -5.187 -6.506 1.00 73.12 328 GLU A N 1
ATOM 2421 C CA . GLU A 1 328 ? 7.871 -4.171 -6.971 1.00 73.12 328 GLU A CA 1
ATOM 2422 C C . GLU A 1 328 ? 9.242 -4.301 -6.302 1.00 73.12 328 GLU A C 1
ATOM 2424 O O . GLU A 1 328 ? 10.265 -4.101 -6.958 1.00 73.12 328 GLU A O 1
ATOM 2429 N N . LEU A 1 329 ? 9.264 -4.650 -5.012 1.00 70.00 329 LEU A N 1
ATOM 2430 C CA . LEU A 1 329 ? 10.494 -4.750 -4.226 1.00 70.00 329 LEU A CA 1
ATOM 2431 C C . LEU A 1 329 ? 11.333 -5.993 -4.549 1.00 70.00 329 LEU A C 1
ATOM 2433 O O . LEU A 1 329 ? 12.538 -5.984 -4.297 1.00 70.00 329 LEU A O 1
ATOM 2437 N N . VAL A 1 330 ? 10.729 -7.061 -5.086 1.00 61.47 330 VAL A N 1
ATOM 2438 C CA . VAL A 1 330 ? 11.406 -8.361 -5.276 1.00 61.47 330 VAL A CA 1
ATOM 2439 C C . VAL A 1 330 ? 11.616 -8.708 -6.747 1.00 61.47 330 VAL A C 1
ATOM 2441 O O . VAL A 1 330 ? 12.669 -9.241 -7.100 1.00 61.47 330 VAL A O 1
ATOM 2444 N N . VAL A 1 331 ? 10.641 -8.445 -7.625 1.00 53.19 331 VAL A N 1
ATOM 2445 C CA . VAL A 1 331 ? 10.696 -8.884 -9.026 1.00 53.19 331 VAL A CA 1
ATOM 2446 C C . VAL A 1 331 ? 9.960 -7.899 -9.936 1.00 53.19 331 VAL A C 1
ATOM 2448 O O . VAL A 1 331 ? 8.741 -7.791 -9.914 1.00 53.19 331 VAL A O 1
ATOM 2451 N N . LEU A 1 332 ? 10.682 -7.290 -10.877 1.00 45.31 332 LEU A N 1
ATOM 2452 C CA . LEU A 1 332 ? 10.126 -6.500 -11.990 1.00 45.31 332 LEU A CA 1
ATOM 2453 C C . LEU A 1 332 ? 9.453 -7.383 -13.070 1.00 45.31 332 LEU A C 1
ATOM 2455 O O . LEU A 1 332 ? 9.591 -7.148 -14.273 1.00 45.31 332 LEU A O 1
ATOM 2459 N N . ARG A 1 333 ? 8.743 -8.443 -12.663 1.00 31.70 333 ARG A N 1
ATOM 2460 C CA . ARG A 1 333 ? 7.947 -9.306 -13.544 1.00 31.70 333 ARG A CA 1
ATOM 2461 C C . ARG A 1 333 ? 6.472 -9.146 -13.204 1.00 31.70 333 ARG A C 1
ATOM 2463 O O . ARG A 1 333 ? 5.977 -9.789 -12.294 1.00 31.70 333 ARG A O 1
ATOM 2470 N N . GLY A 1 334 ? 5.800 -8.345 -14.027 1.00 33.03 334 GLY A N 1
ATOM 2471 C CA . GLY A 1 334 ? 4.361 -8.424 -14.266 1.00 33.03 334 GLY A CA 1
ATOM 2472 C C . GLY A 1 334 ? 3.480 -7.981 -13.105 1.00 33.03 334 GLY A C 1
ATOM 2473 O O . GLY A 1 334 ? 2.926 -8.817 -12.406 1.00 33.03 334 GLY A O 1
ATOM 2474 N N . VAL A 1 335 ? 3.242 -6.676 -12.988 1.00 33.91 335 VAL A N 1
ATOM 2475 C CA . VAL A 1 335 ? 2.048 -6.188 -12.289 1.00 33.91 335 VAL A CA 1
ATOM 2476 C C . VAL A 1 335 ? 0.903 -6.215 -13.298 1.00 33.91 335 VAL A C 1
ATOM 2478 O O . VAL A 1 335 ? 0.978 -5.572 -14.344 1.00 33.91 335 VAL A O 1
ATOM 2481 N N . THR A 1 336 ? -0.137 -6.995 -13.016 1.00 37.16 336 THR A N 1
ATOM 2482 C CA . THR A 1 336 ? -1.382 -6.991 -13.794 1.00 37.16 336 THR A CA 1
ATOM 2483 C C . THR A 1 336 ? -2.527 -6.490 -12.908 1.00 37.16 336 THR A C 1
ATOM 2485 O O . THR A 1 336 ? -2.772 -7.039 -11.841 1.00 37.16 336 THR A O 1
ATOM 2488 N N . GLN A 1 337 ? -3.227 -5.453 -13.393 1.00 42.19 337 GLN A N 1
ATOM 2489 C CA . GLN A 1 337 ? -4.596 -5.032 -13.030 1.00 42.19 337 GLN A CA 1
ATOM 2490 C C . GLN A 1 337 ? -4.861 -4.175 -11.766 1.00 42.19 337 GLN A C 1
ATOM 2492 O O . GLN A 1 337 ? -5.959 -4.248 -11.217 1.00 42.19 337 GLN A O 1
ATOM 2497 N N . CYS A 1 338 ? -3.978 -3.269 -11.328 1.00 42.84 338 CYS A N 1
ATOM 2498 C CA . CYS A 1 338 ? -4.354 -2.323 -10.255 1.00 42.84 338 CYS A CA 1
ATOM 2499 C C . CYS A 1 338 ? -5.331 -1.207 -10.707 1.00 42.84 338 CYS A C 1
ATOM 2501 O O . CYS A 1 338 ? -6.167 -0.770 -9.909 1.00 42.84 338 CYS A O 1
ATOM 2503 N N . GLN A 1 339 ? -5.290 -0.739 -11.964 1.00 37.22 339 GLN A N 1
ATOM 2504 C CA . GLN A 1 339 ? -6.060 0.433 -12.423 1.00 37.22 339 GLN A CA 1
ATOM 2505 C C . GLN A 1 339 ? -7.538 0.122 -12.673 1.00 37.22 339 GLN A C 1
ATOM 2507 O O . GLN A 1 339 ? -8.412 0.853 -12.198 1.00 37.22 339 GLN A O 1
ATOM 2512 N N . THR A 1 340 ? -7.834 -0.982 -13.373 1.00 40.62 340 THR A N 1
ATOM 2513 C CA . THR A 1 340 ? -9.221 -1.415 -13.670 1.00 40.62 340 THR A CA 1
ATOM 2514 C C . THR A 1 340 ? -10.034 -1.625 -12.388 1.00 40.62 340 THR A C 1
ATOM 2516 O O . THR A 1 340 ? -11.247 -1.419 -12.344 1.00 40.62 340 THR A O 1
ATOM 2519 N N . ILE A 1 341 ? -9.338 -1.986 -11.315 1.00 43.53 341 ILE A N 1
ATOM 2520 C CA . ILE A 1 341 ? -9.881 -2.253 -9.997 1.00 43.53 341 ILE A CA 1
ATOM 2521 C C . ILE A 1 341 ? -10.069 -0.966 -9.184 1.00 43.53 341 ILE A C 1
ATOM 2523 O O . ILE A 1 341 ? -11.157 -0.741 -8.655 1.00 43.53 341 ILE A O 1
ATOM 2527 N N . ALA A 1 342 ? -9.056 -0.097 -9.097 1.00 40.59 342 ALA A N 1
ATOM 2528 C CA . ALA A 1 342 ? -9.147 1.147 -8.327 1.00 40.59 342 ALA A CA 1
ATOM 2529 C C . ALA A 1 342 ? -10.228 2.095 -8.876 1.00 40.59 342 ALA A C 1
ATOM 2531 O O . ALA A 1 342 ? -10.959 2.719 -8.104 1.00 40.59 342 ALA A O 1
ATOM 2532 N N . ALA A 1 343 ? -10.391 2.142 -10.204 1.00 43.88 343 ALA A N 1
ATOM 2533 C CA . ALA A 1 343 ? -11.451 2.903 -10.865 1.00 43.88 343 ALA A CA 1
ATOM 2534 C C . ALA A 1 343 ? -12.869 2.364 -10.567 1.00 43.88 343 ALA A C 1
ATOM 2536 O O . ALA A 1 343 ? -13.829 3.130 -10.621 1.00 43.88 343 ALA A O 1
ATOM 2537 N N . ARG A 1 344 ? -13.011 1.071 -10.228 1.00 47.62 344 ARG A N 1
ATOM 2538 C CA . ARG A 1 344 ? -14.303 0.401 -9.971 1.00 47.62 344 ARG A CA 1
ATOM 2539 C C . ARG A 1 344 ? -14.621 0.181 -8.484 1.00 47.62 344 ARG A C 1
ATOM 2541 O O . ARG A 1 344 ? -15.796 0.118 -8.134 1.00 47.62 344 ARG A O 1
ATOM 2548 N N . LEU A 1 345 ? -13.616 0.076 -7.606 1.00 49.00 345 LEU A N 1
ATOM 2549 C CA . LEU A 1 345 ? -13.782 -0.145 -6.158 1.00 49.00 345 LEU A CA 1
ATOM 2550 C C . LEU A 1 345 ? -13.916 1.146 -5.340 1.00 49.00 345 LEU A C 1
ATOM 2552 O O . LEU A 1 345 ? -14.508 1.112 -4.263 1.00 49.00 345 LEU A O 1
ATOM 2556 N N . LEU A 1 346 ? -13.463 2.288 -5.866 1.00 49.47 346 LEU A N 1
ATOM 2557 C CA . LEU A 1 346 ? -13.702 3.615 -5.285 1.00 49.47 346 LEU A CA 1
ATOM 2558 C C . LEU A 1 346 ? -14.656 4.463 -6.152 1.00 49.47 346 LEU A C 1
ATOM 2560 O O . LEU A 1 346 ? -14.285 5.574 -6.547 1.00 49.47 346 LEU A O 1
ATOM 2564 N N . PRO A 1 347 ? -15.873 3.995 -6.496 1.00 41.97 347 PRO A N 1
ATOM 2565 C CA . PRO A 1 347 ? -16.782 4.824 -7.264 1.00 41.97 347 PRO A CA 1
ATOM 2566 C C . PRO A 1 347 ? -17.284 5.956 -6.348 1.00 41.97 347 PRO A C 1
ATOM 2568 O O . PRO A 1 347 ? -17.899 5.708 -5.314 1.00 41.97 347 PRO A O 1
ATOM 2571 N N . TYR A 1 348 ? -17.007 7.204 -6.736 1.00 43.34 348 TYR A N 1
ATOM 2572 C CA . TYR A 1 348 ? -17.624 8.428 -6.195 1.00 43.34 348 TYR A CA 1
ATOM 2573 C C . TYR A 1 348 ? -17.251 8.882 -4.774 1.00 43.34 348 TYR A C 1
ATOM 2575 O O . TYR A 1 348 ? -18.029 9.594 -4.142 1.00 43.34 348 TYR A O 1
ATOM 2583 N N . SER A 1 349 ? -16.050 8.582 -4.273 1.00 49.12 349 SER A N 1
ATOM 2584 C CA . SER A 1 349 ? -15.548 9.340 -3.118 1.00 49.12 349 SER A CA 1
ATOM 2585 C C . SER A 1 349 ? -14.929 10.659 -3.594 1.00 49.12 349 SER A C 1
ATOM 2587 O O . SER A 1 349 ? -13.905 10.661 -4.276 1.00 49.12 349 SER A O 1
ATOM 2589 N N . THR A 1 350 ? -15.547 11.789 -3.231 1.00 60.56 350 THR A N 1
ATOM 2590 C CA . THR A 1 350 ? -15.000 13.152 -3.415 1.00 60.56 350 THR A CA 1
ATOM 2591 C C . THR A 1 350 ? -13.832 13.452 -2.468 1.00 60.56 350 THR A C 1
ATOM 2593 O O . THR A 1 350 ? -13.299 14.561 -2.459 1.00 60.56 350 THR A O 1
ATOM 2596 N N . SER A 1 351 ? -13.425 12.466 -1.663 1.00 77.00 351 SER A N 1
ATOM 2597 C CA . SER A 1 351 ? -12.262 12.551 -0.794 1.00 77.00 351 SER A CA 1
ATOM 2598 C C . SER A 1 351 ? -10.984 12.820 -1.587 1.00 77.00 351 SER A C 1
ATOM 2600 O O . SER A 1 351 ? -10.691 12.166 -2.593 1.00 77.00 351 SER A O 1
ATOM 2602 N N . THR A 1 352 ? -10.164 13.722 -1.050 1.00 81.38 352 THR A N 1
ATOM 2603 C CA . THR A 1 352 ? -8.798 13.973 -1.516 1.00 81.38 352 THR A CA 1
ATOM 2604 C C . THR A 1 352 ? -7.934 12.711 -1.468 1.00 81.38 352 THR A C 1
ATOM 2606 O O . THR A 1 352 ? -7.185 12.467 -2.414 1.00 81.38 352 THR A O 1
ATOM 2609 N N . THR A 1 353 ? -8.075 11.886 -0.423 1.00 83.69 353 THR A N 1
ATOM 2610 C CA . THR A 1 353 ? -7.389 10.593 -0.271 1.00 83.69 353 THR A CA 1
ATOM 2611 C C . THR A 1 353 ? -7.807 9.622 -1.370 1.00 83.69 353 THR A C 1
ATOM 2613 O O . THR A 1 353 ? -6.955 9.048 -2.042 1.00 83.69 353 THR A O 1
ATOM 2616 N N . ALA A 1 354 ? -9.112 9.463 -1.607 1.00 82.88 354 ALA A N 1
ATOM 2617 C CA . ALA A 1 354 ? -9.609 8.535 -2.622 1.00 82.88 354 ALA A CA 1
ATOM 2618 C C . ALA A 1 354 ? -9.181 8.947 -4.038 1.00 82.88 354 ALA A C 1
ATOM 2620 O O . ALA A 1 354 ? -8.769 8.108 -4.834 1.00 82.88 354 ALA A O 1
ATOM 2621 N N . GLU A 1 355 ? -9.238 10.242 -4.359 1.00 84.31 355 GLU A N 1
ATOM 2622 C CA . GLU A 1 355 ? -8.734 10.764 -5.629 1.00 84.31 355 GLU A CA 1
ATOM 2623 C C . GLU A 1 355 ? -7.230 10.530 -5.799 1.00 84.31 355 GLU A C 1
ATOM 2625 O O . GLU A 1 355 ? -6.815 10.062 -6.858 1.00 84.31 355 GLU A O 1
ATOM 2630 N N . ARG A 1 356 ? -6.427 10.766 -4.754 1.00 87.12 356 ARG A N 1
ATOM 2631 C CA . ARG A 1 356 ? -4.988 10.472 -4.775 1.00 87.12 356 ARG A CA 1
ATOM 2632 C C . ARG A 1 356 ? -4.721 8.997 -5.075 1.00 87.12 356 ARG A C 1
ATOM 2634 O O . ARG A 1 356 ? -3.892 8.704 -5.927 1.00 87.12 356 ARG A O 1
ATOM 2641 N N . ILE A 1 357 ? -5.430 8.080 -4.416 1.00 86.94 357 ILE A N 1
ATOM 2642 C CA . ILE A 1 357 ? -5.272 6.633 -4.636 1.00 86.94 357 ILE A CA 1
ATOM 2643 C C . ILE A 1 357 ? -5.674 6.250 -6.067 1.00 86.94 357 ILE A C 1
ATOM 2645 O O . ILE A 1 357 ? -4.971 5.482 -6.717 1.00 86.94 357 ILE A O 1
ATOM 2649 N N . ARG A 1 358 ? -6.762 6.820 -6.603 1.00 84.94 358 ARG A N 1
ATOM 2650 C CA . ARG A 1 358 ? -7.161 6.586 -8.002 1.00 84.94 358 ARG A CA 1
ATOM 2651 C C . ARG A 1 358 ? -6.087 7.049 -8.982 1.00 84.94 358 ARG A C 1
ATOM 2653 O O . ARG A 1 358 ? -5.750 6.301 -9.894 1.00 84.94 358 ARG A O 1
ATOM 2660 N N . LEU A 1 359 ? -5.549 8.253 -8.787 1.00 87.44 359 LEU A N 1
ATOM 2661 C CA . LEU A 1 359 ? -4.464 8.790 -9.613 1.00 87.44 359 LEU A CA 1
ATOM 2662 C C . LEU A 1 359 ? -3.201 7.930 -9.498 1.00 87.44 359 LEU A C 1
ATOM 2664 O O . LEU A 1 359 ? -2.585 7.634 -10.518 1.00 87.44 359 LEU A O 1
ATOM 2668 N N . TYR A 1 360 ? -2.876 7.464 -8.287 1.00 87.75 360 TYR A N 1
ATOM 2669 C CA . TYR A 1 360 ? -1.770 6.544 -8.043 1.00 87.75 360 TYR A CA 1
ATOM 2670 C C . TYR A 1 360 ? -1.901 5.270 -8.881 1.00 87.75 360 TYR A C 1
ATOM 2672 O O . TYR A 1 360 ? -1.028 4.953 -9.685 1.00 87.75 360 TYR A O 1
ATOM 2680 N N . CYS A 1 361 ? -3.030 4.572 -8.758 1.00 84.12 361 CYS A N 1
ATOM 2681 C CA . CYS A 1 361 ? -3.272 3.351 -9.520 1.00 84.12 361 CYS A CA 1
ATOM 2682 C C . CYS A 1 361 ? -3.312 3.610 -11.034 1.00 84.12 361 CYS A C 1
ATOM 2684 O O . CYS A 1 361 ? -2.898 2.747 -11.804 1.00 84.12 361 CYS A O 1
ATOM 2686 N N . ALA A 1 362 ? -3.782 4.789 -11.459 1.00 84.25 362 ALA A N 1
ATOM 2687 C CA . ALA A 1 362 ? -3.872 5.154 -12.867 1.00 84.25 362 ALA A CA 1
ATOM 2688 C C . ALA A 1 362 ? -2.515 5.330 -13.549 1.00 84.25 362 ALA A C 1
ATOM 2690 O O . ALA A 1 362 ? -2.370 4.901 -14.689 1.00 84.25 362 ALA A O 1
ATOM 2691 N N . TYR A 1 363 ? -1.525 5.933 -12.883 1.00 86.00 363 TYR A N 1
ATOM 2692 C CA . TYR A 1 363 ? -0.193 6.066 -13.483 1.00 86.00 363 TYR A CA 1
ATOM 2693 C C . TYR A 1 363 ? 0.637 4.782 -13.334 1.00 86.00 363 TYR A C 1
ATOM 2695 O O . TYR A 1 363 ? 1.436 4.460 -14.212 1.00 86.00 363 TYR A O 1
ATOM 2703 N N . LYS A 1 364 ? 0.442 4.029 -12.244 1.00 83.56 364 LYS A N 1
ATOM 2704 C CA . LYS A 1 364 ? 1.243 2.845 -11.905 1.00 83.56 364 LYS A CA 1
ATOM 2705 C C . LYS A 1 364 ? 1.117 1.699 -12.907 1.00 83.56 364 LYS A C 1
ATOM 2707 O O . LYS A 1 364 ? 2.114 1.058 -13.221 1.00 83.56 364 LYS A O 1
ATOM 2712 N N . GLU A 1 365 ? -0.070 1.451 -13.447 1.00 78.88 365 GLU A N 1
ATOM 2713 C CA . GLU A 1 365 ? -0.280 0.378 -14.428 1.00 78.88 365 GLU A CA 1
ATOM 2714 C C . GLU A 1 365 ? 0.516 0.567 -15.739 1.00 78.88 365 GLU A C 1
ATOM 2716 O O . GLU A 1 365 ? 1.346 -0.296 -16.052 1.00 78.88 365 GLU A O 1
ATOM 2721 N N . PRO A 1 366 ? 0.370 1.683 -16.485 1.00 83.62 366 PRO A N 1
ATOM 2722 C CA . PRO A 1 366 ? 1.184 1.919 -17.679 1.00 83.62 366 PRO A CA 1
ATOM 2723 C C . PRO A 1 366 ? 2.673 2.082 -17.344 1.00 83.62 366 PRO A C 1
ATOM 2725 O O . PRO A 1 366 ? 3.534 1.703 -18.141 1.00 83.62 366 PRO A O 1
ATOM 2728 N N . TYR A 1 367 ? 2.997 2.563 -16.141 1.00 83.19 367 TYR A N 1
ATOM 2729 C CA . TYR A 1 367 ? 4.370 2.616 -15.652 1.00 83.19 367 TYR A CA 1
ATOM 2730 C C . TYR A 1 367 ? 5.007 1.224 -15.531 1.00 83.19 367 TYR A C 1
ATOM 2732 O O . TYR A 1 367 ? 6.108 1.014 -16.042 1.00 83.19 367 TYR A O 1
ATOM 2740 N N . TYR A 1 368 ? 4.315 0.233 -14.957 1.00 79.56 368 TYR A N 1
ATOM 2741 C CA . TYR A 1 368 ? 4.829 -1.143 -14.919 1.00 79.56 368 TYR A CA 1
ATOM 2742 C C . TYR A 1 368 ? 4.987 -1.762 -16.288 1.00 79.56 368 TYR A C 1
ATOM 2744 O O . TYR A 1 368 ? 5.933 -2.520 -16.514 1.00 79.56 368 TYR A O 1
ATOM 2752 N N . GLN A 1 369 ? 4.094 -1.428 -17.212 1.00 81.88 369 GLN A N 1
ATOM 2753 C CA . GLN A 1 369 ? 4.212 -1.886 -18.583 1.00 81.88 369 GLN A CA 1
ATOM 2754 C C . GLN A 1 369 ? 5.477 -1.324 -19.252 1.00 81.88 369 GLN A C 1
ATOM 2756 O O . GLN A 1 369 ? 6.224 -2.082 -19.883 1.00 81.88 369 GLN A O 1
ATOM 2761 N N . ALA A 1 370 ? 5.754 -0.027 -19.074 1.00 85.06 370 ALA A N 1
ATOM 2762 C CA . ALA A 1 370 ? 6.967 0.618 -19.574 1.00 85.06 370 ALA A CA 1
ATOM 2763 C C . ALA A 1 370 ? 8.226 -0.021 -18.969 1.00 85.06 370 ALA A C 1
ATOM 2765 O O . ALA A 1 370 ? 9.116 -0.463 -19.698 1.00 85.06 370 ALA A O 1
ATOM 2766 N N . THR A 1 371 ? 8.258 -0.167 -17.644 1.00 79.31 371 THR A N 1
ATOM 2767 C CA . THR A 1 371 ? 9.392 -0.735 -16.907 1.00 79.31 371 THR A CA 1
ATOM 2768 C C . THR A 1 371 ? 9.634 -2.207 -17.254 1.00 79.31 371 THR A C 1
ATOM 2770 O O . THR A 1 371 ? 10.771 -2.609 -17.497 1.00 79.31 371 THR A O 1
ATOM 2773 N N . SER A 1 372 ? 8.583 -3.025 -17.359 1.00 79.19 372 SER A N 1
ATOM 2774 C CA . SER A 1 372 ? 8.713 -4.425 -17.785 1.00 79.19 372 SER A CA 1
ATOM 2775 C C . SER A 1 372 ? 9.300 -4.528 -19.194 1.00 79.19 372 SER A C 1
ATOM 2777 O O . SER A 1 372 ? 10.207 -5.329 -19.434 1.00 79.19 372 SER A O 1
ATOM 2779 N N . THR A 1 373 ? 8.839 -3.674 -20.111 1.00 85.06 373 THR A N 1
ATOM 2780 C CA . THR A 1 373 ? 9.359 -3.611 -21.483 1.00 85.06 373 THR A CA 1
ATOM 2781 C C . THR A 1 373 ? 10.830 -3.176 -21.499 1.00 85.06 373 THR A C 1
ATOM 2783 O O . THR A 1 373 ? 11.637 -3.760 -22.225 1.00 85.06 373 THR A O 1
ATOM 2786 N N . TYR A 1 374 ? 11.216 -2.219 -20.648 1.00 84.69 374 TYR A N 1
ATOM 2787 C CA . TYR A 1 374 ? 12.613 -1.818 -20.477 1.00 84.69 374 TYR A CA 1
ATOM 2788 C C . TYR A 1 374 ? 13.493 -3.003 -20.053 1.00 84.69 374 TYR A C 1
ATOM 2790 O O . TYR A 1 374 ? 14.514 -3.255 -20.689 1.00 84.69 374 TYR A O 1
ATOM 2798 N N . PHE A 1 375 ? 13.088 -3.788 -19.047 1.00 80.75 375 PHE A N 1
ATOM 2799 C CA . PHE A 1 375 ? 13.885 -4.937 -18.594 1.00 80.75 375 PHE A CA 1
ATOM 2800 C C . PHE A 1 375 ? 13.976 -6.060 -19.632 1.00 80.75 375 PHE A C 1
ATOM 2802 O O . PHE A 1 375 ? 14.996 -6.748 -19.694 1.00 80.75 375 PHE A O 1
ATOM 2809 N N . GLN A 1 376 ? 12.968 -6.222 -20.495 1.00 82.31 376 GLN A N 1
ATOM 2810 C CA . GLN A 1 376 ? 13.071 -7.105 -21.663 1.00 82.31 376 GLN A CA 1
ATOM 2811 C C . GLN A 1 376 ? 14.148 -6.610 -22.640 1.00 82.31 376 GLN A C 1
ATOM 2813 O O . GLN A 1 376 ? 14.932 -7.411 -23.147 1.00 82.31 376 GLN A O 1
ATOM 2818 N N . GLY A 1 377 ? 14.230 -5.296 -22.872 1.00 82.94 377 GLY A N 1
ATOM 2819 C CA . GLY A 1 377 ? 15.305 -4.674 -23.647 1.00 82.94 377 GLY A CA 1
ATOM 2820 C C . GLY A 1 377 ? 16.676 -4.865 -22.998 1.00 82.94 377 GLY A C 1
ATOM 2821 O O . GLY A 1 377 ? 17.592 -5.377 -23.639 1.00 82.94 377 GLY A O 1
ATOM 2822 N N . ALA A 1 378 ? 16.798 -4.559 -21.706 1.00 81.56 378 ALA A N 1
ATOM 2823 C CA . ALA A 1 378 ? 18.034 -4.713 -20.943 1.00 81.56 378 ALA A CA 1
ATOM 2824 C C . ALA A 1 378 ? 18.552 -6.163 -20.945 1.00 81.56 378 ALA A C 1
ATOM 2826 O O . ALA A 1 378 ? 19.749 -6.391 -21.110 1.00 81.56 378 ALA A O 1
ATOM 2827 N N . ALA A 1 379 ? 17.666 -7.158 -20.838 1.00 80.19 379 ALA A N 1
ATOM 2828 C CA . ALA A 1 379 ? 18.042 -8.569 -20.932 1.00 80.19 379 ALA A CA 1
ATOM 2829 C C . ALA A 1 379 ? 18.621 -8.939 -22.310 1.00 80.19 379 ALA A C 1
ATOM 2831 O O . ALA A 1 379 ? 19.547 -9.748 -22.398 1.00 80.19 379 ALA A O 1
ATOM 2832 N N . CYS A 1 380 ? 18.109 -8.334 -23.384 1.00 81.31 380 CYS A N 1
ATOM 2833 C CA . CYS A 1 380 ? 18.666 -8.485 -24.726 1.00 81.31 380 CYS A CA 1
ATOM 2834 C C . CYS A 1 380 ? 20.028 -7.787 -24.860 1.00 81.31 380 CYS A C 1
ATOM 2836 O O . CYS A 1 380 ? 20.923 -8.342 -25.484 1.00 81.31 380 CYS A O 1
ATOM 2838 N N . MET A 1 381 ? 20.246 -6.640 -24.207 1.00 81.25 381 MET A N 1
ATOM 2839 C CA . MET A 1 381 ? 21.532 -5.919 -24.246 1.00 81.25 381 MET A CA 1
ATOM 2840 C C . MET A 1 381 ? 22.713 -6.712 -23.681 1.00 81.25 381 MET A C 1
ATOM 2842 O O . MET A 1 381 ? 23.854 -6.463 -24.069 1.00 81.25 381 MET A O 1
ATOM 2846 N N . VAL A 1 382 ? 22.452 -7.622 -22.738 1.00 77.38 382 VAL A N 1
ATOM 2847 C CA . VAL A 1 382 ? 23.475 -8.498 -22.140 1.00 77.38 382 VAL A CA 1
ATOM 2848 C C . VAL A 1 382 ? 23.979 -9.530 -23.154 1.00 77.38 382 VAL A C 1
ATOM 2850 O O . VAL A 1 382 ? 25.102 -10.015 -23.041 1.00 77.38 382 VAL A O 1
ATOM 2853 N N . LYS A 1 383 ? 23.167 -9.860 -24.161 1.00 79.00 383 LYS A N 1
ATOM 2854 C CA . LYS A 1 383 ? 23.526 -10.798 -25.222 1.00 79.00 383 LYS A CA 1
ATOM 2855 C C . LYS A 1 383 ? 24.194 -10.015 -26.352 1.00 79.00 383 LYS A C 1
ATOM 2857 O O . LYS A 1 383 ? 23.551 -9.256 -27.069 1.00 79.00 383 LYS A O 1
ATOM 2862 N N . GLU A 1 384 ? 25.508 -10.161 -26.478 1.00 79.25 384 GLU A N 1
ATOM 2863 C CA . GLU A 1 384 ? 26.366 -9.371 -27.373 1.00 79.25 384 GLU A CA 1
ATOM 2864 C C . GLU A 1 384 ? 26.305 -9.799 -28.855 1.00 79.25 384 GLU A C 1
ATOM 2866 O O . GLU A 1 384 ? 27.328 -9.895 -29.533 1.00 79.25 384 GLU A O 1
ATOM 2871 N N . ASP A 1 385 ? 25.105 -10.039 -29.381 1.00 89.69 385 ASP A N 1
ATOM 2872 C CA . ASP A 1 385 ? 24.876 -10.447 -30.768 1.00 89.69 385 ASP A CA 1
ATOM 2873 C C . ASP A 1 385 ? 23.902 -9.518 -31.508 1.00 89.69 385 ASP A C 1
ATOM 2875 O O . ASP A 1 385 ? 23.111 -8.791 -30.903 1.00 89.69 385 ASP A O 1
ATOM 2879 N N . ALA A 1 386 ? 23.969 -9.557 -32.840 1.00 87.44 386 ALA A N 1
ATOM 2880 C CA . ALA A 1 386 ? 23.221 -8.677 -33.733 1.00 87.44 386 ALA A CA 1
ATOM 2881 C C . ALA A 1 386 ? 21.697 -8.773 -33.522 1.00 87.44 386 ALA A C 1
ATOM 2883 O O . ALA A 1 386 ? 21.015 -7.762 -33.358 1.00 87.44 386 ALA A O 1
ATOM 2884 N N . ARG A 1 387 ? 21.166 -10.000 -33.421 1.00 90.44 387 ARG A N 1
ATOM 2885 C CA . ARG A 1 387 ? 19.730 -10.258 -33.238 1.00 90.44 387 ARG A CA 1
ATOM 2886 C C . ARG A 1 387 ? 19.210 -9.677 -31.924 1.00 90.44 387 ARG A C 1
ATOM 2888 O O . ARG A 1 387 ? 18.136 -9.079 -31.888 1.00 90.44 387 ARG A O 1
ATOM 2895 N N . ASN A 1 388 ? 19.954 -9.866 -30.838 1.00 89.19 388 ASN A N 1
ATOM 2896 C CA . ASN A 1 388 ? 19.573 -9.340 -29.533 1.00 89.19 388 ASN A CA 1
ATOM 2897 C C . ASN A 1 388 ? 19.773 -7.822 -29.449 1.00 89.19 388 ASN A C 1
ATOM 2899 O O . ASN A 1 388 ? 18.985 -7.159 -28.781 1.00 89.19 388 ASN A O 1
ATOM 2903 N N . CYS A 1 389 ? 20.744 -7.256 -30.170 1.00 90.62 389 CYS A N 1
ATOM 2904 C CA . CYS A 1 389 ? 20.905 -5.809 -30.290 1.00 90.62 389 CYS A CA 1
ATOM 2905 C C . CYS A 1 389 ? 19.653 -5.159 -30.904 1.00 90.62 389 CYS A C 1
ATOM 2907 O O . CYS A 1 389 ? 19.078 -4.258 -30.299 1.00 90.62 389 CYS A O 1
ATOM 2909 N N . VAL A 1 390 ? 19.154 -5.676 -32.032 1.00 92.75 390 VAL A N 1
ATOM 2910 C CA . VAL A 1 390 ? 17.912 -5.189 -32.666 1.00 92.75 390 VAL A CA 1
ATOM 2911 C C . VAL A 1 390 ? 16.708 -5.315 -31.735 1.00 92.75 390 VAL A C 1
ATOM 2913 O O . VAL A 1 390 ? 15.948 -4.360 -31.566 1.00 92.75 390 VAL A O 1
ATOM 2916 N N . GLN A 1 391 ? 16.552 -6.473 -31.084 1.00 91.31 391 GLN A N 1
ATOM 2917 C CA . GLN A 1 391 ? 15.459 -6.696 -30.135 1.00 91.31 391 GLN A CA 1
ATOM 2918 C C . GLN A 1 391 ? 15.535 -5.736 -28.939 1.00 91.31 391 GLN A C 1
ATOM 2920 O O . GLN A 1 391 ? 14.504 -5.262 -28.459 1.00 91.31 391 GLN A O 1
ATOM 2925 N N . ALA A 1 392 ? 16.746 -5.424 -28.469 1.00 89.81 392 ALA A N 1
ATOM 2926 C CA . ALA A 1 392 ? 16.963 -4.429 -27.431 1.00 89.81 392 ALA A CA 1
ATOM 2927 C C . ALA A 1 392 ? 16.550 -3.028 -27.905 1.00 89.81 392 ALA A C 1
ATOM 2929 O O . ALA A 1 392 ? 15.830 -2.359 -27.168 1.00 89.81 392 ALA A O 1
ATOM 2930 N N . VAL A 1 393 ? 16.906 -2.608 -29.129 1.00 93.88 393 VAL A N 1
ATOM 2931 C CA . VAL A 1 393 ? 16.444 -1.318 -29.682 1.00 93.88 393 VAL A CA 1
ATOM 2932 C C . VAL A 1 393 ? 14.916 -1.269 -29.738 1.00 93.88 393 VAL A C 1
ATOM 2934 O O . VAL A 1 393 ? 14.324 -0.307 -29.252 1.00 93.88 393 VAL A O 1
ATOM 2937 N N . ALA A 1 394 ? 14.262 -2.299 -30.283 1.00 94.06 394 ALA A N 1
ATOM 2938 C CA . ALA A 1 394 ? 12.804 -2.340 -30.403 1.00 94.06 394 ALA A CA 1
ATOM 2939 C C . ALA A 1 394 ? 12.105 -2.257 -29.032 1.00 94.06 394 ALA A C 1
ATOM 2941 O O . ALA A 1 394 ? 11.203 -1.440 -28.830 1.00 94.06 394 ALA A O 1
ATOM 2942 N N . ASN A 1 395 ? 12.566 -3.048 -28.057 1.00 89.31 395 ASN A N 1
ATOM 2943 C CA . ASN A 1 395 ? 12.013 -3.042 -26.703 1.00 89.31 395 ASN A CA 1
ATOM 2944 C C . ASN A 1 395 ? 12.250 -1.702 -25.990 1.00 89.31 395 ASN A C 1
ATOM 2946 O O . ASN A 1 395 ? 11.332 -1.182 -25.363 1.00 89.31 395 ASN A O 1
ATOM 2950 N N . LEU A 1 396 ? 13.438 -1.102 -26.106 1.00 91.31 396 LEU A N 1
ATOM 2951 C CA . LEU A 1 396 ? 13.737 0.183 -25.465 1.00 91.31 396 LEU A CA 1
ATOM 2952 C C . LEU A 1 396 ? 12.978 1.349 -26.112 1.00 91.31 396 LEU A C 1
ATOM 2954 O O . LEU A 1 396 ? 12.479 2.208 -25.390 1.00 91.31 396 LEU A O 1
ATOM 2958 N N . LYS A 1 397 ? 12.795 1.346 -27.441 1.00 94.88 397 LYS A N 1
ATOM 2959 C CA . LYS A 1 397 ? 11.912 2.306 -28.131 1.00 94.88 397 LYS A CA 1
ATOM 2960 C C . LYS A 1 397 ? 10.476 2.192 -27.632 1.00 94.88 397 LYS A C 1
ATOM 2962 O O . LYS A 1 397 ? 9.848 3.201 -27.320 1.00 94.88 397 LYS A O 1
ATOM 2967 N N . LYS A 1 398 ? 9.964 0.962 -27.512 1.00 93.19 398 LYS A N 1
ATOM 2968 C CA . LYS A 1 398 ? 8.625 0.707 -26.971 1.00 93.19 398 LYS A CA 1
ATOM 2969 C C . LYS A 1 398 ? 8.511 1.155 -25.512 1.00 93.19 398 LYS A C 1
ATOM 2971 O O . LYS A 1 398 ? 7.517 1.776 -25.153 1.00 93.19 398 LYS A O 1
ATOM 2976 N N . ALA A 1 399 ? 9.517 0.876 -24.684 1.00 89.00 399 ALA A N 1
ATOM 2977 C CA . ALA A 1 399 ? 9.551 1.310 -23.292 1.00 89.00 399 ALA A CA 1
ATOM 2978 C C . ALA A 1 399 ? 9.530 2.841 -23.175 1.00 89.00 399 ALA A C 1
ATOM 2980 O O . ALA A 1 399 ? 8.736 3.366 -22.402 1.00 89.00 399 ALA A O 1
ATOM 2981 N N . ALA A 1 400 ? 10.328 3.549 -23.981 1.00 92.56 400 ALA A N 1
ATOM 2982 C CA . ALA A 1 400 ? 10.338 5.011 -24.025 1.00 92.56 400 ALA A CA 1
ATOM 2983 C C . ALA A 1 400 ? 8.969 5.583 -24.430 1.00 92.56 400 ALA A C 1
ATOM 2985 O O . ALA A 1 400 ? 8.446 6.462 -23.751 1.00 92.56 400 ALA A O 1
ATOM 2986 N N . ALA A 1 401 ? 8.345 5.033 -25.478 1.00 93.56 401 ALA A N 1
ATOM 2987 C CA . ALA A 1 401 ? 7.018 5.461 -25.923 1.00 93.56 401 ALA A CA 1
ATOM 2988 C C . ALA A 1 401 ? 5.929 5.227 -24.861 1.00 93.56 401 ALA A C 1
ATOM 2990 O O . ALA A 1 401 ? 5.078 6.088 -24.646 1.00 93.56 401 ALA A O 1
ATOM 2991 N N . LEU A 1 402 ? 5.963 4.081 -24.169 1.00 89.94 402 LEU A N 1
ATOM 2992 C CA . LEU A 1 402 ? 5.058 3.809 -23.050 1.00 89.94 402 LEU A CA 1
ATOM 2993 C C . LEU A 1 402 ? 5.290 4.796 -21.898 1.00 89.94 402 LEU A C 1
ATOM 2995 O O . LEU A 1 402 ? 4.325 5.302 -21.334 1.00 89.94 402 LEU A O 1
ATOM 2999 N N . PHE A 1 403 ? 6.550 5.099 -21.578 1.00 89.12 403 PHE A N 1
ATOM 3000 C CA . PHE A 1 403 ? 6.911 6.002 -20.486 1.00 89.12 403 PHE A CA 1
ATOM 3001 C C . PHE A 1 403 ? 6.459 7.447 -20.744 1.00 89.12 403 PHE A C 1
ATOM 3003 O O . PHE A 1 403 ? 5.950 8.090 -19.829 1.00 89.12 403 PHE A O 1
ATOM 3010 N N . GLU A 1 404 ? 6.545 7.938 -21.986 1.00 91.12 404 GLU A N 1
ATOM 3011 C CA . GLU A 1 404 ? 5.983 9.242 -22.389 1.00 91.12 404 GLU A CA 1
ATOM 3012 C C . GLU A 1 404 ? 4.474 9.337 -22.097 1.00 91.12 404 GLU A C 1
ATOM 3014 O O . GLU A 1 404 ? 3.987 10.368 -21.631 1.00 91.12 404 GLU A O 1
ATOM 3019 N N . GLY A 1 405 ? 3.735 8.237 -22.281 1.00 89.31 405 GLY A N 1
ATOM 3020 C CA . GLY A 1 405 ? 2.317 8.152 -21.920 1.00 89.31 405 GLY A CA 1
ATOM 3021 C C . GLY A 1 405 ? 2.044 8.212 -20.410 1.00 89.31 405 GLY A C 1
ATOM 3022 O O . GLY A 1 405 ? 0.953 8.609 -20.001 1.00 89.31 405 GLY A O 1
ATOM 3023 N N . VAL A 1 406 ? 3.025 7.864 -19.569 1.00 89.38 406 VAL A N 1
ATOM 3024 C CA . VAL A 1 406 ? 2.908 7.905 -18.100 1.00 89.38 406 VAL A CA 1
ATOM 3025 C C . VAL A 1 406 ? 3.105 9.321 -17.556 1.00 89.38 406 VAL A C 1
ATOM 3027 O O . VAL A 1 406 ? 2.446 9.687 -16.585 1.00 89.38 406 VAL A O 1
ATOM 3030 N N . VAL A 1 407 ? 3.953 10.138 -18.193 1.00 89.38 407 VAL A N 1
ATOM 3031 C CA . VAL A 1 407 ? 4.285 11.514 -17.766 1.00 89.38 407 VAL A CA 1
ATOM 3032 C C . VAL A 1 407 ? 3.054 12.361 -17.383 1.00 89.38 407 VAL A C 1
ATOM 3034 O O . VAL A 1 407 ? 3.063 12.959 -16.308 1.00 89.38 407 VAL A O 1
ATOM 3037 N N . PRO A 1 408 ? 1.976 12.463 -18.191 1.00 91.44 408 PRO A N 1
ATOM 3038 C CA . PRO A 1 408 ? 0.812 13.270 -17.809 1.00 91.44 408 PRO A CA 1
ATOM 3039 C C . PRO A 1 408 ? 0.032 12.698 -16.613 1.00 91.44 408 PRO A C 1
ATOM 3041 O O . PRO A 1 408 ? -0.560 13.459 -15.842 1.00 91.44 408 PRO A O 1
ATOM 3044 N N . LEU A 1 409 ? 0.023 11.372 -16.443 1.00 90.38 409 LEU A N 1
ATOM 3045 C CA . LEU A 1 409 ? -0.657 10.700 -15.332 1.00 90.38 409 LEU A CA 1
ATOM 3046 C C . LEU A 1 409 ? 0.099 10.920 -14.021 1.00 90.38 409 LEU A C 1
ATOM 3048 O O . LEU A 1 409 ? -0.508 11.225 -12.995 1.00 90.38 409 LEU A O 1
ATOM 3052 N N . GLU A 1 410 ? 1.424 10.823 -14.082 1.00 89.38 410 GLU A N 1
ATOM 3053 C CA . GLU A 1 410 ? 2.312 11.083 -12.957 1.00 89.38 410 GLU A CA 1
ATOM 3054 C C . GLU A 1 410 ? 2.211 12.546 -12.502 1.00 89.38 410 GLU A C 1
ATOM 3056 O O . GLU A 1 410 ? 1.873 12.787 -11.345 1.00 89.38 410 GLU A O 1
ATOM 3061 N N . LYS A 1 411 ? 2.286 13.520 -13.418 1.00 90.44 411 LYS A N 1
ATOM 3062 C CA . LYS A 1 411 ? 2.086 14.944 -13.086 1.00 90.44 411 LYS A CA 1
ATOM 3063 C C . LYS A 1 411 ? 0.732 15.232 -12.441 1.00 90.44 411 LYS A C 1
ATOM 3065 O O . LYS A 1 411 ? 0.624 16.096 -11.571 1.00 90.44 411 LYS A O 1
ATOM 3070 N N . SER A 1 412 ? -0.316 14.524 -12.864 1.00 91.38 412 SER A N 1
ATOM 3071 C CA . SER A 1 412 ? -1.648 14.651 -12.259 1.00 91.38 412 SER A CA 1
ATOM 3072 C C . SER A 1 412 ? -1.652 14.143 -10.814 1.00 91.38 412 SER A C 1
ATOM 3074 O O . SER A 1 412 ? -2.235 14.776 -9.930 1.00 91.38 412 SER A O 1
ATOM 3076 N N . TYR A 1 413 ? -0.967 13.027 -10.558 1.00 89.50 413 TYR A N 1
ATOM 3077 C CA . TYR A 1 413 ? -0.772 12.483 -9.219 1.00 89.50 413 TYR A CA 1
ATOM 3078 C C . TYR A 1 413 ? 0.075 13.414 -8.333 1.00 89.50 413 TYR A C 1
ATOM 3080 O O . TYR A 1 413 ? -0.349 13.747 -7.223 1.00 89.50 413 TYR A O 1
ATOM 3088 N N . GLU A 1 414 ? 1.207 13.913 -8.835 1.00 89.94 414 GLU A N 1
ATOM 3089 C CA . GLU A 1 414 ? 2.072 14.870 -8.135 1.00 89.94 414 GLU A CA 1
ATOM 3090 C C . GLU A 1 414 ? 1.334 16.158 -7.764 1.00 89.94 414 GLU A C 1
ATOM 3092 O O . GLU A 1 414 ? 1.416 16.622 -6.625 1.00 89.94 414 GLU A O 1
ATOM 3097 N N . ALA A 1 415 ? 0.566 16.721 -8.703 1.00 90.25 415 ALA A N 1
ATOM 3098 C CA . ALA A 1 415 ? -0.232 17.916 -8.462 1.00 90.25 415 ALA A CA 1
ATOM 3099 C C . ALA A 1 415 ? -1.215 17.696 -7.307 1.00 90.25 415 ALA A C 1
ATOM 3101 O O . ALA A 1 415 ? -1.383 18.576 -6.458 1.00 90.25 415 ALA A O 1
ATOM 3102 N N . LYS A 1 416 ? -1.820 16.503 -7.219 1.00 89.81 416 LYS A N 1
ATOM 3103 C CA . LYS A 1 416 ? -2.694 16.158 -6.097 1.00 89.81 416 LYS A CA 1
ATOM 3104 C C . LYS A 1 416 ? -1.912 16.024 -4.791 1.00 89.81 416 LYS A C 1
ATOM 3106 O O . LYS A 1 416 ? -2.341 16.586 -3.783 1.00 89.81 416 LYS A O 1
ATOM 3111 N N . MET A 1 417 ? -0.760 15.356 -4.798 1.00 87.38 417 MET A N 1
ATOM 3112 C CA . MET A 1 417 ? 0.110 15.249 -3.620 1.00 87.38 417 MET A CA 1
ATOM 3113 C C . MET A 1 417 ? 0.587 16.613 -3.111 1.00 87.38 417 MET A C 1
ATOM 3115 O O . MET A 1 417 ? 0.624 16.835 -1.907 1.00 87.38 417 MET A O 1
ATOM 3119 N N . ALA A 1 418 ? 0.885 17.557 -4.005 1.00 87.44 418 ALA A N 1
ATOM 3120 C CA . ALA A 1 418 ? 1.342 18.897 -3.642 1.00 87.44 418 ALA A CA 1
ATOM 3121 C C . ALA A 1 418 ? 0.290 19.716 -2.868 1.00 87.44 418 ALA A C 1
ATOM 3123 O O . ALA A 1 418 ? 0.648 20.652 -2.146 1.00 87.44 418 ALA A O 1
ATOM 3124 N N . THR A 1 419 ? -0.997 19.371 -3.009 1.00 86.62 419 THR A N 1
ATOM 3125 C CA . THR A 1 419 ? -2.099 19.986 -2.246 1.00 86.62 419 THR A CA 1
ATOM 3126 C C . THR A 1 419 ? -2.278 19.395 -0.848 1.00 86.62 419 THR A C 1
ATOM 3128 O O . THR A 1 419 ? -2.913 20.020 0.001 1.00 86.62 419 THR A O 1
ATOM 3131 N N . ASP A 1 420 ? -1.706 18.220 -0.590 1.00 82.31 420 ASP A N 1
ATOM 3132 C CA . ASP A 1 420 ? -1.767 17.535 0.695 1.00 82.31 420 ASP A CA 1
ATOM 3133 C C . ASP A 1 420 ? -0.547 17.921 1.547 1.00 82.31 420 ASP A C 1
ATOM 3135 O O . ASP A 1 420 ? 0.602 17.800 1.120 1.00 82.31 420 ASP A O 1
ATOM 3139 N N . LYS A 1 421 ? -0.790 18.424 2.763 1.00 80.56 421 LYS A N 1
ATOM 3140 C CA . LYS A 1 421 ? 0.274 18.914 3.652 1.00 80.56 421 LYS A CA 1
ATOM 3141 C C . LYS A 1 421 ? 1.243 17.810 4.074 1.00 80.56 421 LYS A C 1
ATOM 3143 O O . LYS A 1 421 ? 2.423 18.111 4.246 1.00 80.56 421 LYS A O 1
ATOM 3148 N N . ASP A 1 422 ? 0.756 16.581 4.211 1.00 75.56 422 ASP A N 1
ATOM 3149 C CA . ASP A 1 422 ? 1.543 15.443 4.681 1.00 75.56 422 ASP A CA 1
ATOM 3150 C C . ASP A 1 422 ? 2.352 14.818 3.532 1.00 75.56 422 ASP A C 1
ATOM 3152 O O . ASP A 1 422 ? 3.432 14.273 3.749 1.00 75.56 422 ASP A O 1
ATOM 3156 N N . GLU A 1 423 ? 1.879 14.949 2.288 1.00 82.38 423 GLU A N 1
ATOM 3157 C CA . GLU A 1 423 ? 2.531 14.366 1.106 1.00 82.38 423 GLU A CA 1
ATOM 3158 C C . GLU A 1 423 ? 3.400 15.351 0.312 1.00 82.38 423 GLU A C 1
ATOM 3160 O O . GLU A 1 423 ? 4.279 14.927 -0.442 1.00 82.38 423 GLU A O 1
ATOM 3165 N N . LYS A 1 424 ? 3.213 16.665 0.487 1.00 85.25 424 LYS A N 1
ATOM 3166 C CA . LYS A 1 424 ? 3.918 17.701 -0.287 1.00 85.25 424 LYS A CA 1
ATOM 3167 C C . LYS A 1 424 ? 5.442 17.555 -0.266 1.00 85.25 424 LYS A C 1
ATOM 3169 O O . LYS A 1 424 ? 6.088 17.805 -1.281 1.00 85.25 424 LYS A O 1
ATOM 3174 N N . ALA A 1 425 ? 6.021 17.156 0.867 1.00 82.75 425 ALA A N 1
ATOM 3175 C CA . ALA A 1 425 ? 7.469 16.996 1.003 1.00 82.75 425 ALA A CA 1
ATOM 3176 C C . ALA A 1 425 ? 8.041 15.884 0.102 1.00 82.75 425 ALA A C 1
ATOM 3178 O O . ALA A 1 425 ? 9.212 15.940 -0.266 1.00 82.75 425 ALA A O 1
ATOM 3179 N N . ARG A 1 426 ? 7.219 14.905 -0.297 1.00 82.75 426 ARG A N 1
ATOM 3180 C CA . ARG A 1 426 ? 7.645 13.761 -1.117 1.00 82.75 426 ARG A CA 1
ATOM 3181 C C . ARG A 1 426 ? 7.585 13.993 -2.607 1.00 82.75 426 ARG A C 1
ATOM 3183 O O . ARG A 1 426 ? 8.239 13.258 -3.335 1.00 82.75 426 ARG A O 1
ATOM 3190 N N . VAL A 1 427 ? 6.849 15.005 -3.062 1.00 87.12 427 VAL A N 1
ATOM 3191 C CA . VAL A 1 427 ? 6.727 15.310 -4.495 1.00 87.12 427 VAL A CA 1
ATOM 3192 C C . VAL A 1 427 ? 8.114 15.435 -5.133 1.00 87.12 427 VAL A C 1
ATOM 3194 O O . VAL A 1 427 ? 8.371 14.833 -6.163 1.00 87.12 427 VAL A O 1
ATOM 3197 N N . ALA A 1 428 ? 9.056 16.107 -4.462 1.00 87.00 428 ALA A N 1
ATOM 3198 C CA . ALA A 1 428 ? 10.421 16.256 -4.964 1.00 87.00 428 ALA A CA 1
ATOM 3199 C C . ALA A 1 428 ? 11.183 14.923 -5.103 1.00 87.00 428 ALA A C 1
ATOM 3201 O O . ALA A 1 428 ? 11.944 14.756 -6.055 1.00 87.00 428 ALA A O 1
ATOM 3202 N N . LEU A 1 429 ? 10.990 13.984 -4.169 1.00 83.94 429 LEU A N 1
ATOM 3203 C CA . LEU A 1 429 ? 11.620 12.664 -4.227 1.00 83.94 429 LEU A CA 1
ATOM 3204 C C . LEU A 1 429 ? 11.060 11.849 -5.398 1.00 83.94 429 LEU A C 1
ATOM 3206 O O . LEU A 1 429 ? 11.831 11.298 -6.180 1.00 83.94 429 LEU A O 1
ATOM 3210 N N . LEU A 1 430 ? 9.733 11.812 -5.539 1.00 81.94 4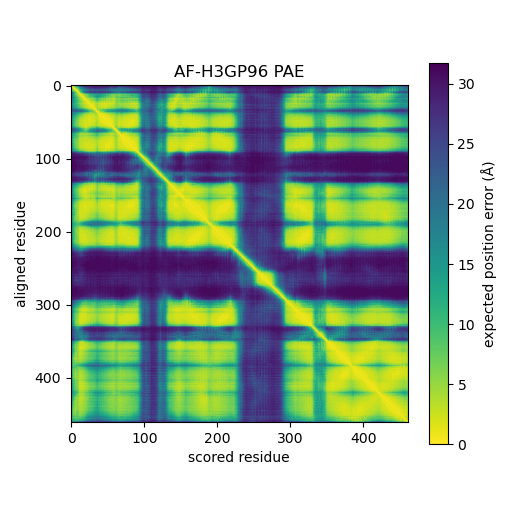30 LEU A N 1
ATOM 3211 C CA . LEU A 1 430 ? 9.064 11.057 -6.602 1.00 81.94 430 LEU A CA 1
ATOM 3212 C C . LEU A 1 430 ? 9.431 11.616 -7.984 1.00 81.94 430 LEU A C 1
ATOM 3214 O O . LEU A 1 430 ? 9.897 10.849 -8.826 1.00 81.94 430 LEU A O 1
ATOM 3218 N N . ALA A 1 431 ? 9.373 12.941 -8.161 1.00 85.19 431 ALA A N 1
ATOM 3219 C CA . ALA A 1 431 ? 9.799 13.618 -9.385 1.00 85.19 431 ALA A CA 1
ATOM 3220 C C . ALA A 1 431 ? 11.231 13.229 -9.788 1.00 85.19 431 ALA A C 1
ATOM 3222 O O . ALA A 1 431 ? 11.521 12.950 -10.953 1.00 85.19 431 ALA A O 1
ATOM 3223 N N . ALA A 1 432 ? 12.150 13.195 -8.815 1.00 84.88 432 ALA A N 1
ATOM 3224 C CA . ALA A 1 432 ? 13.548 12.857 -9.057 1.00 84.88 432 ALA A CA 1
ATOM 3225 C C . ALA A 1 432 ? 13.728 11.389 -9.482 1.00 84.88 432 ALA A C 1
ATOM 3227 O O . ALA A 1 432 ? 14.484 11.107 -10.414 1.00 84.88 432 ALA A O 1
ATOM 3228 N N . VAL A 1 433 ? 13.026 10.453 -8.834 1.00 79.81 433 VAL A N 1
ATOM 3229 C CA . VAL A 1 433 ? 13.069 9.019 -9.174 1.00 79.81 433 VAL A CA 1
ATOM 3230 C C . VAL A 1 433 ? 12.452 8.761 -10.550 1.00 79.81 433 VAL A C 1
ATOM 3232 O O . VAL A 1 433 ? 13.010 7.998 -11.352 1.00 79.81 433 VAL A O 1
ATOM 3235 N N . PHE A 1 434 ? 11.340 9.426 -10.860 1.00 84.06 434 PHE A N 1
ATOM 3236 C CA . PHE A 1 434 ? 10.673 9.318 -12.150 1.00 84.06 434 PHE A CA 1
ATOM 3237 C C . PHE A 1 434 ? 11.549 9.868 -13.285 1.00 84.06 434 PHE A C 1
ATOM 3239 O O . PHE A 1 434 ? 11.794 9.171 -14.274 1.00 84.06 434 PHE A O 1
ATOM 3246 N N . LEU A 1 435 ? 12.131 11.060 -13.098 1.00 85.19 435 LEU A N 1
ATOM 3247 C CA . LEU A 1 435 ? 13.073 11.662 -14.045 1.00 85.19 435 LEU A CA 1
ATOM 3248 C C . LEU A 1 435 ? 14.303 10.774 -14.275 1.00 85.19 435 LEU A C 1
ATOM 3250 O O . LEU A 1 435 ? 14.721 10.575 -15.415 1.00 85.19 435 LEU A O 1
ATOM 3254 N N . ARG A 1 436 ? 14.870 10.200 -13.208 1.00 81.00 436 ARG A N 1
ATOM 3255 C CA . ARG A 1 436 ? 16.004 9.270 -13.314 1.00 81.00 436 ARG A CA 1
ATOM 3256 C C . ARG A 1 436 ? 15.643 8.032 -14.135 1.00 81.00 436 ARG A C 1
ATOM 3258 O O . ARG A 1 436 ? 16.446 7.594 -14.955 1.00 81.00 436 ARG A O 1
ATOM 3265 N N . SER A 1 437 ? 14.437 7.492 -13.956 1.00 82.00 437 SER A N 1
ATOM 3266 C CA . SER A 1 437 ? 13.946 6.352 -14.743 1.00 82.00 437 SER A CA 1
ATOM 3267 C C . SER A 1 437 ? 13.867 6.700 -16.234 1.00 82.00 437 SER A C 1
ATOM 3269 O O . SER A 1 437 ? 14.378 5.948 -17.063 1.00 82.00 437 SER A O 1
ATOM 3271 N N . GLN A 1 438 ? 13.326 7.878 -16.571 1.00 86.44 438 GLN A N 1
ATOM 3272 C CA . GLN A 1 438 ? 13.277 8.378 -17.950 1.00 86.44 438 GLN A CA 1
ATOM 3273 C C . GLN A 1 438 ? 14.684 8.517 -18.553 1.00 86.44 438 GLN A C 1
ATOM 3275 O O . GLN A 1 438 ? 14.942 8.041 -19.658 1.00 86.44 438 GLN A O 1
ATOM 3280 N N . GLN A 1 439 ? 15.621 9.114 -17.809 1.00 87.38 439 GLN A N 1
ATOM 3281 C CA . GLN A 1 439 ? 17.006 9.302 -18.253 1.00 87.38 439 GLN A CA 1
ATOM 3282 C C . GLN A 1 439 ? 17.726 7.974 -18.519 1.00 87.38 439 GLN A C 1
ATOM 3284 O O . GLN A 1 439 ? 18.472 7.872 -19.492 1.00 87.38 439 GLN A O 1
ATOM 3289 N N . ILE A 1 440 ? 17.504 6.954 -17.683 1.00 84.00 440 ILE A N 1
ATOM 3290 C CA . ILE A 1 440 ? 18.103 5.624 -17.861 1.00 84.00 440 ILE A CA 1
ATOM 3291 C C . ILE A 1 440 ? 17.568 4.947 -19.127 1.00 84.00 440 ILE A C 1
ATOM 3293 O O . ILE A 1 440 ? 18.366 4.421 -19.904 1.00 84.00 440 ILE A O 1
ATOM 3297 N N . ILE A 1 441 ? 16.251 4.996 -19.363 1.00 87.19 441 ILE A N 1
ATOM 3298 C CA . ILE A 1 441 ? 15.634 4.422 -20.569 1.00 87.19 441 ILE A CA 1
ATOM 3299 C C . ILE A 1 441 ? 16.216 5.079 -21.826 1.00 87.19 441 ILE A C 1
ATOM 3301 O O . ILE A 1 441 ? 16.661 4.369 -22.729 1.00 87.19 441 ILE A O 1
ATOM 3305 N N . SER A 1 442 ? 16.272 6.414 -21.866 1.00 90.19 442 SER A N 1
ATOM 3306 C CA . SER A 1 442 ? 16.823 7.154 -23.008 1.00 90.19 442 SER A CA 1
ATOM 3307 C C . SER A 1 442 ? 18.306 6.850 -23.231 1.00 90.19 442 SER A C 1
ATOM 3309 O O . SER A 1 442 ? 18.703 6.512 -24.342 1.00 90.19 442 SER A O 1
ATOM 3311 N N . ARG A 1 443 ? 19.120 6.873 -22.166 1.00 91.19 443 ARG A N 1
ATOM 3312 C CA . ARG A 1 443 ? 20.553 6.541 -22.232 1.00 91.19 443 ARG A CA 1
ATOM 3313 C C . ARG A 1 443 ? 20.783 5.152 -22.821 1.00 91.19 443 ARG A C 1
ATOM 3315 O O . ARG A 1 443 ? 21.651 4.973 -23.673 1.00 91.19 443 ARG A O 1
ATOM 3322 N N . ASP A 1 444 ? 20.058 4.151 -22.332 1.00 88.94 444 ASP A N 1
ATOM 3323 C CA . ASP A 1 444 ? 20.265 2.773 -22.772 1.00 88.94 444 ASP A CA 1
ATOM 3324 C C . ASP A 1 444 ? 19.775 2.567 -24.206 1.00 88.94 444 ASP A C 1
ATOM 3326 O O . ASP A 1 444 ? 20.440 1.864 -24.971 1.00 88.94 444 ASP A O 1
ATOM 3330 N N . LEU A 1 445 ? 18.693 3.242 -24.609 1.00 93.56 445 LEU A N 1
ATOM 3331 C CA . LEU A 1 445 ? 18.256 3.279 -26.001 1.00 93.56 445 LEU A CA 1
ATOM 3332 C C . LEU A 1 445 ? 19.337 3.870 -26.918 1.00 93.56 445 LEU A C 1
ATOM 3334 O O . LEU A 1 445 ? 19.640 3.270 -27.952 1.00 93.56 445 LEU A O 1
ATOM 3338 N N . ASP A 1 446 ? 19.950 4.990 -26.531 1.00 93.56 446 ASP A N 1
ATOM 3339 C CA . ASP A 1 446 ? 21.011 5.639 -27.308 1.00 93.56 446 ASP A CA 1
ATOM 3340 C C . ASP A 1 446 ? 22.228 4.721 -27.471 1.00 93.56 446 ASP A C 1
ATOM 3342 O O . ASP A 1 446 ? 22.747 4.555 -28.577 1.00 93.56 446 ASP A O 1
ATOM 3346 N N . ILE A 1 447 ? 22.655 4.057 -26.390 1.00 90.69 447 ILE A N 1
ATOM 3347 C CA . ILE A 1 447 ? 23.805 3.143 -26.423 1.00 90.69 447 ILE A CA 1
ATOM 3348 C C . ILE A 1 447 ? 23.561 1.983 -27.394 1.00 90.69 447 ILE A C 1
ATOM 3350 O O . ILE A 1 447 ? 24.448 1.628 -28.173 1.00 90.69 447 ILE A O 1
ATOM 3354 N N . VAL A 1 448 ? 22.388 1.352 -27.329 1.00 90.75 448 VAL A N 1
ATOM 3355 C CA . VAL A 1 448 ? 22.091 0.178 -28.162 1.00 90.75 448 VAL A CA 1
ATOM 3356 C C . VAL A 1 448 ? 21.850 0.587 -29.609 1.00 90.75 448 VAL A C 1
ATOM 3358 O O . VAL A 1 448 ? 22.313 -0.111 -30.508 1.00 90.75 448 VAL A O 1
ATOM 3361 N N . SER A 1 449 ? 21.200 1.729 -29.842 1.00 92.88 449 SER A N 1
ATOM 3362 C CA . SER A 1 449 ? 21.012 2.271 -31.192 1.00 92.88 449 SER A CA 1
ATOM 3363 C C . SER A 1 449 ? 22.363 2.569 -31.837 1.00 92.88 449 SER A C 1
ATOM 3365 O O . SER A 1 449 ? 22.659 2.035 -32.899 1.00 92.88 449 SER A O 1
ATOM 3367 N N . HIS A 1 450 ? 23.256 3.274 -31.134 1.00 93.25 450 HIS A N 1
ATOM 3368 C CA . HIS A 1 450 ? 24.615 3.528 -31.616 1.00 93.25 450 HIS A CA 1
ATOM 3369 C C . HIS A 1 450 ? 25.397 2.230 -31.868 1.00 93.25 450 HIS A C 1
ATOM 3371 O O . HIS A 1 450 ? 26.139 2.121 -32.846 1.00 93.25 450 HIS A O 1
ATOM 3377 N N . ARG A 1 451 ? 25.258 1.224 -30.991 1.00 89.81 451 ARG A N 1
ATOM 3378 C CA . ARG A 1 451 ? 25.891 -0.090 -31.185 1.00 89.81 451 ARG A CA 1
ATOM 3379 C C . ARG A 1 451 ? 25.367 -0.774 -32.445 1.00 89.81 451 ARG A C 1
ATOM 3381 O O . ARG A 1 451 ? 26.167 -1.326 -33.196 1.00 89.81 451 ARG A O 1
ATOM 3388 N N . ASN A 1 452 ? 24.063 -0.728 -32.692 1.00 92.19 452 ASN A N 1
ATOM 3389 C CA . ASN A 1 452 ? 23.488 -1.256 -33.920 1.00 92.19 452 ASN A CA 1
ATOM 3390 C C . ASN A 1 452 ? 24.032 -0.506 -35.142 1.00 92.19 452 ASN A C 1
ATOM 3392 O O . ASN A 1 452 ? 24.570 -1.141 -36.039 1.00 92.19 452 ASN A O 1
ATOM 3396 N N . ASP A 1 453 ? 24.012 0.825 -35.118 1.00 92.75 453 ASP A N 1
ATOM 3397 C CA . ASP A 1 453 ? 24.406 1.683 -36.243 1.00 92.75 453 ASP A CA 1
ATOM 3398 C C . ASP A 1 453 ? 25.914 1.673 -36.544 1.00 92.75 453 ASP A C 1
ATOM 3400 O O . ASP A 1 453 ? 26.328 2.111 -37.612 1.00 92.75 453 ASP A O 1
ATOM 3404 N N . SER A 1 454 ? 26.746 1.200 -35.610 1.00 91.12 454 SER A N 1
ATOM 3405 C CA . SER A 1 454 ? 28.212 1.193 -35.754 1.00 91.12 454 SER A CA 1
ATOM 3406 C C . SER A 1 454 ? 28.833 -0.200 -35.852 1.00 91.12 454 SER A C 1
ATOM 3408 O O . SER A 1 454 ? 29.992 -0.318 -36.242 1.00 91.12 454 SER A O 1
ATOM 3410 N N . VAL A 1 455 ? 28.122 -1.251 -35.430 1.00 90.62 455 VAL A N 1
ATOM 3411 C CA . VAL A 1 455 ? 28.681 -2.611 -35.336 1.00 90.62 455 VAL A CA 1
ATOM 3412 C C . VAL A 1 455 ? 27.881 -3.608 -36.160 1.00 90.62 455 VAL A C 1
ATOM 3414 O O . VAL A 1 455 ? 28.476 -4.372 -36.916 1.00 90.62 455 VAL A O 1
ATOM 3417 N N . TYR A 1 456 ? 26.556 -3.635 -36.002 1.00 91.38 456 TYR A N 1
ATOM 3418 C CA . TYR A 1 456 ? 25.730 -4.717 -36.548 1.00 91.38 456 TYR A CA 1
ATOM 3419 C C . TYR A 1 456 ? 24.985 -4.336 -37.831 1.00 91.38 456 TYR A C 1
ATOM 3421 O O . TYR A 1 456 ? 24.794 -5.195 -38.681 1.00 91.38 456 TYR A O 1
ATOM 3429 N N . TYR A 1 457 ? 24.613 -3.065 -37.999 1.00 91.56 457 TYR A N 1
ATOM 3430 C CA . TYR A 1 457 ? 23.910 -2.522 -39.166 1.00 91.56 457 TYR A CA 1
ATOM 3431 C C . TYR A 1 457 ? 22.611 -3.264 -39.523 1.00 91.56 457 TYR A C 1
ATOM 3433 O O . TYR A 1 457 ? 22.203 -3.302 -40.684 1.00 91.56 457 TYR A O 1
ATOM 3441 N N . GLU A 1 458 ? 21.953 -3.858 -38.528 1.00 90.62 458 GLU A N 1
ATOM 3442 C CA . GLU A 1 458 ? 20.739 -4.643 -38.734 1.00 90.62 458 GLU A CA 1
ATOM 3443 C C . GLU A 1 458 ? 19.486 -3.748 -38.744 1.00 90.62 458 GLU A C 1
ATOM 3445 O O . GLU A 1 458 ? 19.416 -2.762 -37.998 1.00 90.62 458 GLU A O 1
ATOM 3450 N N . PRO A 1 459 ? 18.459 -4.081 -39.543 1.00 86.62 459 PRO A N 1
ATOM 3451 C CA . PRO A 1 459 ? 17.209 -3.334 -39.566 1.00 86.62 459 PRO A CA 1
ATOM 3452 C C . PRO A 1 459 ? 16.426 -3.518 -38.259 1.00 86.62 459 PRO A C 1
ATOM 3454 O O . PRO A 1 459 ? 16.213 -4.636 -37.791 1.00 86.62 459 PRO A O 1
ATOM 3457 N N . VAL A 1 460 ? 15.950 -2.407 -37.694 1.00 81.31 460 VAL A N 1
ATOM 3458 C CA . VAL A 1 460 ? 15.049 -2.401 -36.533 1.00 81.31 460 VAL A CA 1
ATOM 3459 C C . VAL A 1 460 ? 13.616 -2.257 -37.032 1.00 81.31 460 VAL A C 1
ATOM 3461 O O . VAL A 1 460 ? 13.257 -1.189 -37.527 1.00 81.31 460 VAL A O 1
ATOM 3464 N N . ASN A 1 461 ? 12.829 -3.326 -36.906 1.00 64.06 461 ASN A N 1
ATOM 3465 C CA . ASN A 1 461 ? 11.403 -3.348 -37.251 1.00 64.06 461 ASN A CA 1
ATOM 3466 C C . ASN A 1 461 ? 10.517 -2.935 -36.078 1.00 64.06 461 ASN A C 1
ATOM 3468 O O . ASN A 1 461 ? 10.836 -3.333 -34.931 1.00 64.06 461 ASN A O 1
#

pLDDT: mean 70.78, std 23.58, range [23.09, 96.75]

Mean predicted aligned error: 15.29 Å

Foldseek 3Di:
DPPQQDQPLQQQFDQLFAKAWAQDPQLVLQVVFFDPVLNVVSNVLSVQLNVLVVLLVRHDDPPDQQFPAPVSLVVNVVSLVSNLVSLVLLADFPPPDPDDDDDDPDDDDDDDDDDDDDPDDRGADPDDDDDRDRRQQSQQRIWIQQRQPRDIDGLRGSLSVLLSSLLNSLSSLSVSLNVLSLVQLVDRPVPRDPRSLVRSLVSLLSSLVSLCVSCVSLVHHQDDDPDPPPDPPDDDDDDDDDDDDDDDDDDDDDPVVVVVVVVVVVVVVVVVVVVPDDDDDDDDDDDDDDPDPDVSVVSSVCLCVRLCPNSSLNSSLSSLSSVLSSCSSPDLPDDPDSQVSLCPSPPDRPGLSSVLSNLVSVLVVLLSVLSSLQVQLVVLVVVPDLVSLLSSLQSLVVSLVSLVVSVVSLVVSLVSLCPDPVRVVCSVSSVVSSVVSNVSSVVSSVVSVVCCVPPVVDDRD

Organism: Phytophthora ramorum (NCBI:txid164328)

InterPro domains:
  IPR038499 BRO1 domain superfamily [G3DSA:1.25.40.280] (18-238)
  IPR038499 BRO1 domain superfamily [G3DSA:1.25.40.280] (298-461)
  IPR038898 BRO1 domain-containing protein BROX [PTHR23032] (14-459)